Protein AF-A0A2T5BYT5-F1 (afdb_monomer)

Sequence (534 aa):
MIDSIVLRFHSLSQYPEIIQRLRKTGEGTNFYERSNPHKDDLVDSETGEVIDKDSYLRLSEIEYSDTGKVWTLYKNKVRTKSHYDLSYRVDMKQDFVEFNFSVPKYLFGTNLKQFIPHPNEKYHNFPIDLLRTMEFHLSNTFDWLTRFLNEFLLDWFDGIEIDKKDIEINRIDIAYNQIFNSKEDALQYLEFQKRIKKSYIRENSNYKADWSTSIFLSTERYGAKIYHKGSEYKGKNGDKSKHLRVNREKKETIFPVNDELDKDGNVLKEGLQSFADRILRYEITFRKSYMSYLFKKHLFANKCPFLKALHKEYKAVKKIKSKCEREIEKAQKGKQLTEKEKQIYMTAFISLPREKKDAFFQYEGILNKRNSFRLTITEEDVKGNSTIENIYFKTGYNPVIPVNALFSRELLHEMFKVFMSFMEEFQLKKLDKYEDNIQKVILYNREVDRLNASIEDPKQHKKRINETLANQILFNLQHHSLDEMVQLKLISRRTKYNYLKVLERLDISKNTILSRNLFESNEVDFTLYFDLLL

Foldseek 3Di:
DWWKFKKKQAQCVVVVLLVVLVQVQAPFDDDDDDDDPDDDFDADPPPRDRDDPVRDQPWDWDQDPVPRDTFTKGWGWGQAPLRDTWIKMDGVVRRIIMTIDTLCCNVHVDSLFPLFDFPPDPPDPDDQVLSFDPVSRLLCVVVSVVVSVVVCCCVRSVPPDGDLQSMFGFKIKDKDKDFAPFLCLLLVLQVLLVLQDFPPDDPPDPQWDDDSFKTWGDDPFKIKIKGQQLCQQPDPPHCLVVQVVVCVVVVHNSAQQQFDADPVGHGPGHHPNRRSSRIIMIMMMGGQLNLLLLLLVPPFQNVEPLLVVLVVLLVVLVVLVVQLVVVQVVVPVVPDDDPVRSVVSCVSSVPDDPVSVLSNVQNVLSSRQGAGATQDHDPVLVVQRNYQPPQDADPPNHTDGHNYDYPDSVSSSSVVVVSVVVCVSSDDDPAAALVNVLVLLVVVQVVLVVVVVVDPDPVPRDDRDDSVVSSVVSVVLQPFQLVVCCVVVVDPPVSLVVVCVVCVVSVHDRRHHHNDDSDPPPRSGCVVSNSVVD

InterPro domains:
  IPR022686 Replication-associated protein G2P, N-terminal [PF05144] (96-292)

Structure (mmCIF, N/CA/C/O backbone):
data_AF-A0A2T5BYT5-F1
#
_entry.id   AF-A0A2T5BYT5-F1
#
loop_
_atom_site.group_PDB
_atom_site.id
_atom_site.type_symbol
_atom_site.label_atom_id
_atom_site.label_alt_id
_atom_site.label_comp_id
_atom_site.label_asym_id
_atom_site.label_entity_id
_atom_site.label_seq_id
_atom_site.pdbx_PDB_ins_code
_atom_site.Cartn_x
_atom_site.Cartn_y
_atom_site.Cartn_z
_atom_site.occupancy
_atom_site.B_iso_or_equiv
_atom_site.auth_seq_id
_atom_site.auth_comp_id
_atom_site.auth_asym_id
_atom_site.auth_atom_id
_atom_site.pdbx_PDB_model_num
ATOM 1 N N . MET A 1 1 ? -3.749 -4.610 -10.350 1.00 91.19 1 MET A N 1
ATOM 2 C CA . MET A 1 1 ? -3.352 -3.761 -9.216 1.00 91.19 1 MET A CA 1
ATOM 3 C C . MET A 1 1 ? -2.963 -4.525 -7.942 1.00 91.19 1 MET A C 1
ATOM 5 O O . MET A 1 1 ? -2.254 -3.944 -7.130 1.00 91.19 1 MET A O 1
ATOM 9 N N . ILE A 1 2 ? -3.385 -5.778 -7.709 1.00 96.56 2 ILE A N 1
ATOM 10 C CA . ILE A 1 2 ? -2.964 -6.544 -6.510 1.00 96.56 2 ILE A CA 1
ATOM 11 C C . ILE A 1 2 ? -1.584 -7.177 -6.737 1.00 96.56 2 ILE A C 1
ATOM 13 O O . ILE A 1 2 ? -1.392 -7.862 -7.736 1.00 96.56 2 ILE A O 1
ATOM 17 N N . ASP A 1 3 ? -0.627 -6.966 -5.833 1.00 96.44 3 ASP A N 1
ATOM 18 C CA . ASP A 1 3 ? 0.697 -7.598 -5.913 1.00 96.44 3 ASP A CA 1
ATOM 19 C C . ASP A 1 3 ? 0.800 -8.839 -5.034 1.00 96.44 3 ASP A C 1
ATOM 21 O O . ASP A 1 3 ? 1.181 -9.902 -5.513 1.00 96.44 3 ASP A O 1
ATOM 25 N N . SER A 1 4 ? 0.461 -8.720 -3.755 1.00 96.19 4 SER A N 1
ATOM 26 C CA . SER A 1 4 ? 0.621 -9.804 -2.789 1.00 96.19 4 SER A CA 1
ATOM 27 C C . SER A 1 4 ? -0.589 -9.899 -1.869 1.00 96.19 4 SER A C 1
ATOM 29 O O . SER A 1 4 ? -1.237 -8.899 -1.564 1.00 96.19 4 SER A O 1
ATOM 31 N N . ILE A 1 5 ? -0.908 -11.110 -1.425 1.00 97.06 5 ILE A N 1
ATOM 32 C CA . ILE A 1 5 ? -2.051 -11.391 -0.560 1.00 97.06 5 ILE A CA 1
ATOM 33 C C . ILE A 1 5 ? -1.661 -12.395 0.525 1.00 97.06 5 ILE A C 1
ATOM 35 O O . ILE A 1 5 ? -0.847 -13.295 0.309 1.00 97.06 5 ILE A O 1
ATOM 39 N N . VAL A 1 6 ? -2.233 -12.213 1.714 1.00 96.81 6 VAL A N 1
ATOM 40 C CA . VAL A 1 6 ? -2.187 -13.197 2.795 1.00 96.81 6 VAL A CA 1
ATOM 41 C C . VAL A 1 6 ? -3.598 -13.695 3.050 1.00 96.81 6 VAL A C 1
ATOM 43 O O . VAL A 1 6 ? -4.432 -12.943 3.563 1.00 96.81 6 VAL A O 1
ATOM 46 N N . LEU A 1 7 ? -3.834 -14.957 2.706 1.00 97.25 7 LEU A N 1
ATOM 47 C CA . LEU A 1 7 ? -5.097 -15.658 2.912 1.00 97.25 7 LEU A CA 1
ATOM 48 C C . LEU A 1 7 ? -4.993 -16.558 4.135 1.00 97.25 7 LEU A C 1
ATOM 50 O O . LEU A 1 7 ? -3.958 -17.188 4.344 1.00 97.25 7 LEU A O 1
ATOM 54 N N . ARG A 1 8 ? -6.060 -16.636 4.925 1.00 96.25 8 ARG A N 1
ATOM 55 C CA . ARG A 1 8 ? -6.192 -17.605 6.013 1.00 96.25 8 ARG A CA 1
ATOM 56 C C . ARG A 1 8 ? -7.448 -18.426 5.830 1.00 96.25 8 ARG A C 1
ATOM 58 O O . ARG A 1 8 ? -8.522 -17.860 5.679 1.00 96.25 8 ARG A O 1
ATOM 65 N N . PHE A 1 9 ? -7.297 -19.732 5.911 1.00 95.06 9 PHE A N 1
ATOM 66 C CA . PHE A 1 9 ? -8.381 -20.700 5.908 1.00 95.06 9 PHE A CA 1
ATOM 67 C C . PHE A 1 9 ? -8.562 -21.164 7.336 1.00 95.06 9 PHE A C 1
ATOM 69 O O . PHE A 1 9 ? -7.674 -21.819 7.874 1.00 95.06 9 PHE A O 1
ATOM 76 N N . HIS A 1 10 ? -9.641 -20.721 7.962 1.00 94.75 10 HIS A N 1
ATOM 77 C CA . HIS A 1 10 ? -9.973 -21.050 9.342 1.00 94.75 10 HIS A CA 1
ATOM 78 C C . HIS A 1 10 ? -10.740 -22.362 9.402 1.00 94.75 10 HIS A C 1
ATOM 80 O O . HIS A 1 10 ? -11.168 -22.883 8.375 1.00 94.75 10 HIS A O 1
ATOM 86 N N . SER A 1 11 ? -10.921 -22.862 10.620 1.00 92.44 11 SER A N 1
ATOM 87 C CA . SER A 1 11 ? -11.706 -24.062 10.875 1.00 92.44 11 SER A CA 1
ATOM 88 C C . SER A 1 11 ? -11.166 -25.274 10.118 1.00 92.44 11 SER A C 1
ATOM 90 O O . SER A 1 11 ? -11.933 -26.065 9.582 1.00 92.44 11 SER A O 1
ATOM 92 N N . LEU A 1 12 ? -9.837 -25.425 10.070 1.00 85.56 12 LEU A N 1
ATOM 93 C CA . LEU A 1 12 ? -9.178 -26.554 9.403 1.00 85.56 12 LEU A CA 1
ATOM 94 C C . LEU A 1 12 ? -9.679 -27.911 9.901 1.00 85.56 12 LEU A C 1
ATOM 96 O O . LEU A 1 12 ? -9.732 -28.861 9.125 1.00 85.56 12 LEU A O 1
ATOM 100 N N . SER A 1 13 ? -10.060 -27.991 11.173 1.00 84.88 13 SER A N 1
ATOM 101 C CA . SER A 1 13 ? -10.719 -29.153 11.770 1.00 84.88 13 SER A CA 1
ATOM 102 C C . SER A 1 13 ? -11.978 -29.621 11.019 1.00 84.88 13 SER A C 1
ATOM 104 O O . SER A 1 13 ? -12.288 -30.808 11.058 1.00 84.88 13 SER A O 1
ATOM 106 N N . GLN A 1 14 ? -12.670 -28.727 10.303 1.00 89.06 14 GLN A N 1
ATOM 107 C CA . GLN A 1 14 ? -13.838 -29.042 9.467 1.00 89.06 14 GLN A CA 1
ATOM 108 C C . GLN A 1 14 ? -13.461 -29.575 8.077 1.00 89.06 14 GLN A C 1
ATOM 110 O O . GLN A 1 14 ? -14.323 -30.098 7.379 1.00 89.06 14 GLN A O 1
ATOM 115 N N . TYR A 1 15 ? -12.190 -29.460 7.682 1.00 88.06 15 TYR A N 1
ATOM 116 C CA . TYR A 1 15 ? -11.692 -29.812 6.350 1.00 88.06 15 TYR A CA 1
ATOM 117 C C . TYR A 1 15 ? -10.477 -30.759 6.444 1.00 88.06 15 TYR A C 1
ATOM 119 O O . TYR A 1 15 ? -9.356 -30.388 6.061 1.00 88.06 15 TYR A O 1
ATOM 127 N N . PRO A 1 16 ? -10.638 -31.985 6.980 1.00 83.19 16 PRO A N 1
ATOM 128 C CA . PRO A 1 16 ? -9.526 -32.919 7.174 1.00 83.19 16 PRO A CA 1
ATOM 129 C C . PRO A 1 16 ? -8.788 -33.260 5.867 1.00 83.19 16 PRO A C 1
ATOM 131 O O . PRO A 1 16 ? -7.574 -33.483 5.878 1.00 83.19 16 PRO A O 1
ATOM 134 N N . GLU A 1 17 ? -9.476 -33.231 4.727 1.00 85.00 17 GLU A N 1
ATOM 135 C CA . GLU A 1 17 ? -8.919 -33.470 3.393 1.00 85.00 17 GLU A CA 1
ATOM 136 C C . GLU A 1 17 ? -7.896 -32.399 2.999 1.00 85.00 17 GLU A C 1
ATOM 138 O O . GLU A 1 17 ? -6.878 -32.716 2.379 1.00 85.00 17 GLU A O 1
ATOM 143 N N . ILE A 1 18 ? -8.102 -31.141 3.414 1.00 83.25 18 ILE A N 1
ATOM 144 C CA . ILE A 1 18 ? -7.135 -30.057 3.191 1.00 83.25 18 ILE A CA 1
ATOM 145 C C . ILE A 1 18 ? -5.833 -30.372 3.915 1.00 83.25 18 ILE A C 1
ATOM 147 O O . ILE A 1 18 ? -4.753 -30.258 3.336 1.00 83.25 18 ILE A O 1
ATOM 151 N N . ILE A 1 19 ? -5.920 -30.806 5.174 1.00 77.06 19 ILE A N 1
ATOM 152 C CA . ILE A 1 19 ? -4.741 -31.176 5.959 1.00 77.06 19 ILE A CA 1
ATOM 153 C C . ILE A 1 19 ? -4.013 -32.335 5.272 1.00 77.06 19 ILE A C 1
ATOM 155 O O . ILE A 1 19 ? -2.795 -32.276 5.104 1.00 77.06 19 ILE A O 1
ATOM 159 N N . GLN A 1 20 ? -4.736 -33.362 4.816 1.00 76.69 20 GLN A N 1
ATOM 160 C CA . GLN A 1 20 ? -4.144 -34.487 4.087 1.00 76.69 20 GLN A CA 1
ATOM 161 C C . GLN A 1 20 ? -3.483 -34.062 2.770 1.00 76.69 20 GLN A C 1
ATOM 163 O O . GLN A 1 20 ? -2.394 -34.537 2.446 1.00 76.69 20 GLN A O 1
ATOM 168 N N . ARG A 1 21 ? -4.092 -33.143 2.016 1.00 79.12 21 ARG A N 1
ATOM 169 C CA . ARG A 1 21 ? -3.509 -32.607 0.781 1.00 79.12 21 ARG A CA 1
ATOM 170 C C . ARG A 1 21 ? -2.219 -31.849 1.067 1.00 79.12 21 ARG A C 1
ATOM 172 O O . ARG A 1 21 ? -1.197 -32.149 0.456 1.00 79.12 21 ARG A O 1
ATOM 179 N N . LEU A 1 22 ? -2.241 -30.951 2.054 1.00 77.56 22 LEU A N 1
ATOM 180 C CA . LEU A 1 22 ? -1.066 -30.193 2.489 1.00 77.56 22 LEU A CA 1
ATOM 181 C C . LEU A 1 22 ? 0.057 -31.091 3.031 1.00 77.56 22 LEU A C 1
ATOM 183 O O . LEU A 1 22 ? 1.214 -30.671 3.005 1.00 77.56 22 LEU A O 1
ATOM 187 N N . ARG A 1 23 ? -0.258 -32.308 3.501 1.00 68.56 23 ARG A N 1
ATOM 188 C CA . ARG A 1 23 ? 0.733 -33.352 3.826 1.00 68.56 23 ARG A CA 1
ATOM 189 C C . ARG A 1 23 ? 1.375 -33.938 2.566 1.00 68.56 23 ARG A C 1
ATOM 191 O O . ARG A 1 23 ? 2.592 -34.056 2.515 1.00 68.56 23 ARG A O 1
ATOM 198 N N . LYS A 1 24 ? 0.575 -34.277 1.549 1.00 65.81 24 LYS A N 1
ATOM 199 C CA . LYS A 1 24 ? 1.031 -34.961 0.322 1.00 65.81 24 LYS A CA 1
ATOM 200 C C . LYS A 1 24 ? 1.823 -34.069 -0.640 1.00 65.81 24 LYS A C 1
ATOM 202 O O . LYS A 1 24 ? 2.664 -34.574 -1.370 1.00 65.81 24 LYS A O 1
ATOM 207 N N . THR A 1 25 ? 1.569 -32.761 -0.666 1.00 61.22 25 THR A N 1
ATOM 208 C CA . THR A 1 25 ? 2.190 -31.822 -1.625 1.00 61.22 25 THR A CA 1
ATOM 209 C C . THR A 1 25 ? 3.603 -31.355 -1.240 1.00 61.22 25 THR A C 1
ATOM 211 O O . THR A 1 25 ? 4.126 -30.424 -1.849 1.00 61.22 25 THR A O 1
ATOM 214 N N . GLY A 1 26 ? 4.214 -31.911 -0.190 1.00 54.41 26 GLY A N 1
ATOM 215 C CA . GLY A 1 26 ? 5.470 -31.400 0.358 1.00 54.41 26 GLY A CA 1
ATOM 216 C C . GLY A 1 26 ? 6.731 -31.879 -0.370 1.00 54.41 26 GLY A C 1
ATOM 217 O O . GLY A 1 26 ? 7.065 -33.052 -0.302 1.00 54.41 26 GLY A O 1
ATOM 218 N N . GLU A 1 27 ? 7.492 -30.942 -0.948 1.00 47.28 27 GLU A N 1
ATOM 219 C CA . GLU A 1 27 ? 8.899 -31.122 -1.382 1.00 47.28 27 GLU A CA 1
ATOM 220 C C . GLU A 1 27 ? 9.889 -30.302 -0.508 1.00 47.28 27 GLU A C 1
ATOM 222 O O . GLU A 1 27 ? 11.038 -30.059 -0.878 1.00 47.28 27 GLU A O 1
ATOM 227 N N . GLY A 1 28 ? 9.442 -29.786 0.643 1.00 38.00 28 GLY A N 1
ATOM 228 C CA . GLY A 1 28 ? 10.169 -28.777 1.421 1.00 38.00 28 GLY A CA 1
ATOM 229 C C . GLY A 1 28 ? 11.335 -29.299 2.268 1.00 38.00 28 GLY A C 1
ATOM 230 O O . GLY A 1 28 ? 11.232 -30.298 2.970 1.00 38.00 28 GLY A O 1
ATOM 231 N N . THR A 1 29 ? 12.435 -28.539 2.282 1.00 37.16 29 THR A N 1
ATOM 232 C CA . THR A 1 29 ? 13.572 -28.705 3.201 1.00 37.16 29 THR A CA 1
ATOM 233 C C . THR A 1 29 ? 13.179 -28.454 4.659 1.00 37.16 29 THR A C 1
ATOM 235 O O . THR A 1 29 ? 12.782 -27.342 5.020 1.00 37.16 29 THR A O 1
ATOM 238 N N . ASN A 1 30 ? 13.384 -29.471 5.496 1.00 35.84 30 ASN A N 1
ATOM 239 C CA . ASN A 1 30 ? 13.276 -29.426 6.953 1.00 35.84 30 ASN A CA 1
ATOM 240 C C . ASN A 1 30 ? 14.332 -28.477 7.555 1.00 35.84 30 ASN A C 1
ATOM 242 O O . ASN A 1 30 ? 15.531 -28.712 7.408 1.00 35.84 30 ASN A O 1
ATOM 246 N N . PHE A 1 31 ? 13.910 -27.420 8.257 1.00 32.12 31 PHE A N 1
ATOM 247 C CA . PHE A 1 31 ? 14.809 -26.651 9.125 1.00 32.12 31 PHE A CA 1
ATOM 248 C C . PHE A 1 31 ? 14.815 -27.291 10.516 1.00 32.12 31 PHE A C 1
ATOM 250 O O . PHE A 1 31 ? 13.783 -27.340 11.179 1.00 32.12 31 PHE A O 1
ATOM 257 N N . TYR A 1 32 ? 15.977 -27.788 10.939 1.00 32.31 32 TYR A N 1
ATOM 258 C CA . TYR A 1 32 ? 16.217 -28.252 12.304 1.00 32.31 32 TYR A CA 1
ATOM 259 C C . TYR A 1 32 ? 16.701 -27.081 13.160 1.00 32.31 32 TYR A C 1
ATOM 261 O O . TYR A 1 32 ? 17.710 -26.462 12.825 1.00 32.31 32 TYR A O 1
ATOM 269 N N . GLU A 1 33 ? 16.058 -26.843 14.299 1.00 29.30 33 GLU A N 1
ATOM 270 C CA . GLU A 1 33 ? 16.723 -26.222 15.443 1.00 29.30 33 GLU A CA 1
ATOM 271 C C . GLU A 1 33 ? 16.752 -27.270 16.559 1.00 29.30 33 GLU A C 1
ATOM 273 O O . GLU A 1 33 ? 15.726 -27.781 17.004 1.00 29.30 33 GLU A O 1
ATOM 278 N N . ARG A 1 34 ? 17.965 -27.720 16.887 1.00 30.88 34 ARG A N 1
ATOM 279 C CA . ARG A 1 34 ? 18.229 -28.781 17.861 1.00 30.88 34 ARG A CA 1
ATOM 280 C C . ARG A 1 34 ? 18.049 -28.196 19.261 1.00 30.88 34 ARG A C 1
ATOM 282 O O . ARG A 1 34 ? 18.899 -27.431 19.702 1.00 30.88 34 ARG A O 1
ATOM 289 N N . SER A 1 35 ? 17.028 -28.637 19.985 1.00 31.88 35 SER A N 1
ATOM 290 C CA . SER A 1 35 ? 16.998 -28.517 21.446 1.00 31.88 35 SER A CA 1
ATOM 291 C C . SER A 1 35 ? 16.336 -29.724 22.116 1.00 31.88 35 SER A C 1
ATOM 293 O O . SER A 1 35 ? 15.452 -29.557 22.941 1.00 31.88 35 SER A O 1
ATOM 295 N N . ASN A 1 36 ? 16.750 -30.948 21.759 1.00 31.47 36 ASN A N 1
ATOM 296 C CA . ASN A 1 36 ? 16.924 -32.042 22.731 1.00 31.47 36 ASN A CA 1
ATOM 297 C C . ASN A 1 36 ? 17.593 -33.274 22.082 1.00 31.47 36 ASN A C 1
ATOM 299 O O . ASN A 1 36 ? 17.143 -33.709 21.020 1.00 31.47 36 ASN A O 1
ATOM 303 N N . PRO A 1 37 ? 18.661 -33.856 22.660 1.00 35.88 37 PRO A N 1
ATOM 304 C CA . PRO A 1 37 ? 19.358 -35.009 22.104 1.00 35.88 37 PRO A CA 1
ATOM 305 C C . PRO A 1 37 ? 18.907 -36.317 22.773 1.00 35.88 37 PRO A C 1
ATOM 307 O O . PRO A 1 37 ? 19.744 -37.043 23.297 1.00 35.88 37 PRO A O 1
ATOM 310 N N . HIS A 1 38 ? 17.616 -36.651 22.741 1.00 36.88 38 HIS A N 1
ATOM 311 C CA . HIS A 1 38 ? 17.173 -38.005 23.087 1.00 36.88 38 HIS A CA 1
ATOM 312 C C . HIS A 1 38 ? 16.304 -38.587 21.973 1.00 36.88 38 HIS A C 1
ATOM 314 O O . HIS A 1 38 ? 15.346 -37.983 21.498 1.00 36.88 38 HIS A O 1
ATOM 320 N N . LYS A 1 39 ? 16.774 -39.731 21.471 1.00 44.34 39 LYS A N 1
ATOM 321 C CA . LYS A 1 39 ? 16.142 -40.560 20.453 1.00 44.34 39 LYS A CA 1
ATOM 322 C C . LYS A 1 39 ? 14.948 -41.264 21.091 1.00 44.34 39 LYS A C 1
ATOM 324 O O . LYS A 1 39 ? 15.139 -42.343 21.633 1.00 44.34 39 LYS A O 1
ATOM 329 N N . ASP A 1 40 ? 13.763 -40.697 20.949 1.00 41.66 40 ASP A N 1
ATOM 330 C CA . ASP A 1 40 ? 12.538 -41.477 21.077 1.00 41.66 40 ASP A CA 1
ATOM 331 C C . ASP A 1 40 ? 11.921 -41.615 19.681 1.00 41.66 40 ASP A C 1
ATOM 333 O O . ASP A 1 40 ? 11.931 -40.686 18.859 1.00 41.66 40 ASP A O 1
ATOM 337 N N . ASP A 1 41 ? 11.527 -42.834 19.340 1.00 43.84 41 ASP A N 1
ATOM 338 C CA . ASP A 1 41 ? 10.768 -43.118 18.133 1.00 43.84 41 ASP A CA 1
ATOM 339 C C . ASP A 1 41 ? 9.310 -42.717 18.373 1.00 43.84 41 ASP A C 1
ATOM 341 O O . ASP A 1 41 ? 8.773 -42.912 19.461 1.00 43.84 41 ASP A O 1
ATOM 345 N N . LEU A 1 42 ? 8.692 -42.069 17.382 1.00 44.53 42 LEU A N 1
ATOM 346 C CA . LEU A 1 42 ? 7.283 -41.688 17.459 1.00 44.53 42 LEU A CA 1
ATOM 347 C C . LEU A 1 42 ? 6.457 -42.953 17.240 1.00 44.53 42 LEU A C 1
ATOM 349 O O . LEU A 1 42 ? 6.621 -43.616 16.220 1.00 44.53 42 LEU A O 1
ATOM 353 N N . VAL A 1 43 ? 5.603 -43.286 18.202 1.00 43.56 43 VAL A N 1
ATOM 354 C CA . VAL A 1 43 ? 4.728 -44.460 18.155 1.00 43.56 43 VAL A CA 1
ATOM 355 C C . VAL A 1 43 ? 3.289 -43.976 18.037 1.00 43.56 43 VAL A C 1
ATOM 357 O O . VAL A 1 43 ? 2.878 -43.076 18.773 1.00 43.56 43 VAL A O 1
ATOM 360 N N . ASP A 1 44 ? 2.543 -44.533 17.087 1.00 43.66 44 ASP A N 1
ATOM 361 C CA . ASP A 1 44 ? 1.137 -44.193 16.878 1.00 43.66 44 ASP A CA 1
ATOM 362 C C . ASP A 1 44 ? 0.320 -44.653 18.094 1.00 43.66 44 ASP A C 1
ATOM 364 O O . ASP A 1 44 ? 0.417 -45.804 18.519 1.00 43.66 44 ASP A O 1
ATOM 368 N N . SER A 1 45 ? -0.464 -43.754 18.693 1.00 35.25 45 SER A N 1
ATOM 369 C CA . SER A 1 45 ? -1.152 -44.038 19.958 1.00 35.25 45 SER A CA 1
ATOM 370 C C . SER A 1 45 ? -2.329 -45.007 19.828 1.00 35.25 45 SER A C 1
ATOM 372 O O . SER A 1 45 ? -2.765 -45.548 20.841 1.00 35.25 45 SER A O 1
ATOM 374 N N . GLU A 1 46 ? -2.866 -45.205 18.623 1.00 36.62 46 GLU A N 1
ATOM 375 C CA . GLU A 1 46 ? -3.985 -46.123 18.376 1.00 36.62 46 GLU A CA 1
ATOM 376 C C . GLU A 1 46 ? -3.504 -47.495 17.894 1.00 36.62 46 GLU A C 1
ATOM 378 O O . GLU A 1 46 ? -4.102 -48.513 18.237 1.00 36.62 46 GLU A O 1
ATOM 383 N N . THR A 1 47 ? -2.414 -47.537 17.128 1.00 46.22 47 THR A N 1
ATOM 384 C CA . THR A 1 47 ? -1.937 -48.754 16.451 1.00 46.22 47 THR A CA 1
ATOM 385 C C . THR A 1 47 ? -0.649 -49.325 17.043 1.00 46.22 47 THR A C 1
ATOM 387 O O . THR A 1 47 ? -0.357 -50.501 16.842 1.00 46.22 47 THR A O 1
ATOM 390 N N . GLY A 1 48 ? 0.111 -48.537 17.809 1.00 39.78 48 GLY A N 1
ATOM 391 C CA . GLY A 1 48 ? 1.365 -48.971 18.428 1.00 39.78 48 GLY A CA 1
ATOM 392 C C . GLY A 1 48 ? 2.531 -49.140 17.448 1.00 39.78 48 GLY A C 1
ATOM 393 O O . GLY A 1 48 ? 3.592 -49.623 17.845 1.00 39.78 48 GLY A O 1
ATOM 394 N N . GLU A 1 49 ? 2.362 -48.763 16.178 1.00 42.91 49 GLU A N 1
ATOM 395 C CA . GLU A 1 49 ? 3.413 -48.875 15.168 1.00 42.91 49 GLU A CA 1
ATOM 396 C C . GLU A 1 49 ? 4.464 -47.770 15.327 1.00 42.91 49 GLU A C 1
ATOM 398 O O . GLU A 1 49 ? 4.146 -46.614 15.616 1.00 42.91 49 GLU A O 1
ATOM 403 N N . VAL A 1 50 ? 5.738 -48.131 15.126 1.00 43.88 50 VAL A N 1
ATOM 404 C CA . VAL A 1 50 ? 6.847 -47.173 15.051 1.00 43.88 50 VAL A CA 1
ATOM 405 C C . VAL A 1 50 ? 6.720 -46.413 13.742 1.00 43.88 50 VAL A C 1
ATOM 407 O O . VAL A 1 50 ? 6.880 -46.982 12.662 1.00 43.88 50 VAL A O 1
ATOM 410 N N . ILE A 1 51 ? 6.428 -45.123 13.840 1.00 47.03 51 ILE A N 1
ATOM 411 C CA . ILE A 1 51 ? 6.115 -44.313 12.678 1.00 47.03 51 ILE A CA 1
ATOM 412 C C . ILE A 1 51 ? 7.403 -43.734 12.098 1.00 47.03 51 ILE A C 1
ATOM 414 O O . ILE A 1 51 ? 8.189 -43.082 12.793 1.00 47.03 51 ILE A O 1
ATOM 418 N N . ASP A 1 52 ? 7.613 -43.964 10.801 1.00 45.38 52 ASP A N 1
ATOM 419 C CA . ASP A 1 52 ? 8.768 -43.462 10.064 1.00 45.38 52 ASP A CA 1
ATOM 420 C C . ASP A 1 52 ? 8.853 -41.926 10.173 1.00 45.38 52 ASP A C 1
ATOM 422 O O . ASP A 1 52 ? 7.921 -41.197 9.819 1.00 45.38 52 ASP A O 1
ATOM 426 N N . LYS A 1 53 ? 9.988 -41.417 10.669 1.00 41.56 53 LYS A N 1
ATOM 427 C CA . LYS A 1 53 ? 10.232 -39.992 10.975 1.00 41.56 53 LYS A CA 1
ATOM 428 C C . LYS A 1 53 ? 10.185 -39.086 9.739 1.00 41.56 53 LYS A C 1
ATOM 430 O O . LYS A 1 53 ? 10.177 -37.857 9.889 1.00 41.56 53 LYS A O 1
ATOM 435 N N . ASP A 1 54 ? 10.143 -39.664 8.543 1.00 41.34 54 ASP A N 1
ATOM 436 C CA . ASP A 1 54 ? 10.024 -38.950 7.271 1.00 41.34 54 ASP A CA 1
ATOM 437 C C . ASP A 1 54 ? 8.569 -38.794 6.782 1.00 41.34 54 ASP A C 1
ATOM 439 O O . ASP A 1 54 ? 8.322 -38.087 5.806 1.00 41.34 54 ASP A O 1
ATOM 443 N N . SER A 1 55 ? 7.588 -39.357 7.500 1.00 36.06 55 SER A N 1
ATOM 444 C CA . SER A 1 55 ? 6.166 -39.353 7.110 1.00 36.06 55 SER A CA 1
ATOM 445 C C . SER A 1 55 ? 5.299 -38.242 7.740 1.00 36.06 55 SER A C 1
ATOM 447 O O . SER A 1 55 ? 4.138 -38.077 7.357 1.00 36.06 55 SER A O 1
ATOM 449 N N . TYR A 1 56 ? 5.843 -37.420 8.652 1.00 40.12 56 TYR A N 1
ATOM 450 C CA . TYR A 1 56 ? 5.096 -36.330 9.302 1.00 40.12 56 TYR A CA 1
ATOM 451 C C . TYR A 1 56 ? 5.493 -34.923 8.856 1.00 40.12 56 TYR A C 1
ATOM 453 O O . TYR A 1 56 ? 6.661 -34.600 8.638 1.00 40.12 56 TYR A O 1
ATOM 461 N N . LEU A 1 57 ? 4.490 -34.035 8.868 1.00 49.25 57 LEU A N 1
ATOM 462 C CA . LEU A 1 57 ? 4.680 -32.592 9.017 1.00 49.25 57 LEU A CA 1
ATOM 463 C C . LEU A 1 57 ? 5.503 -32.365 10.292 1.00 49.25 57 LEU A C 1
ATOM 465 O O . LEU A 1 57 ? 4.955 -32.408 11.391 1.00 49.25 57 LEU A O 1
ATOM 469 N N . ARG A 1 58 ? 6.816 -32.155 10.179 1.00 47.59 58 ARG A N 1
ATOM 470 C CA . ARG A 1 58 ? 7.634 -31.822 11.349 1.00 47.59 58 ARG A CA 1
ATOM 471 C C . ARG A 1 58 ? 7.258 -30.423 11.813 1.00 47.59 58 ARG A C 1
ATOM 473 O O . ARG A 1 58 ? 7.567 -29.423 11.165 1.00 47.59 58 ARG A O 1
ATOM 480 N N . LEU A 1 59 ? 6.507 -30.379 12.902 1.00 52.22 59 LEU A N 1
ATOM 481 C CA . LEU A 1 59 ? 6.049 -29.158 13.532 1.00 52.22 59 LEU A CA 1
ATOM 482 C C . LEU A 1 59 ? 7.230 -28.562 14.302 1.00 52.22 59 LEU A C 1
ATOM 484 O O . LEU A 1 59 ? 7.824 -29.228 15.142 1.00 52.22 59 LEU A O 1
ATOM 488 N N . SER A 1 60 ? 7.599 -27.318 14.005 1.00 52.81 60 SER A N 1
ATOM 489 C CA . SER A 1 60 ? 8.540 -26.587 14.850 1.00 52.81 60 SER A CA 1
ATOM 490 C C . SER A 1 60 ? 7.787 -26.118 16.086 1.00 52.81 60 SER A C 1
ATOM 492 O O . SER A 1 60 ? 6.824 -25.359 15.950 1.00 52.81 60 SER A O 1
ATOM 494 N N . GLU A 1 61 ? 8.215 -26.561 17.261 1.00 54.62 61 GLU A N 1
ATOM 495 C CA . GLU A 1 61 ? 7.743 -26.039 18.536 1.00 54.62 61 GLU A CA 1
ATOM 496 C C . GLU A 1 61 ? 8.647 -24.887 18.969 1.00 54.62 61 GLU A C 1
ATOM 498 O O . GLU A 1 61 ? 9.850 -25.053 19.137 1.00 54.62 61 GLU A O 1
ATOM 503 N N . ILE A 1 62 ? 8.076 -23.692 19.093 1.00 56.53 62 ILE A N 1
ATOM 504 C CA . ILE A 1 62 ? 8.778 -22.520 19.616 1.00 56.53 62 ILE A CA 1
ATOM 505 C C . ILE A 1 62 ? 8.278 -22.294 21.033 1.00 56.53 62 ILE A C 1
ATOM 507 O O . ILE A 1 62 ? 7.132 -21.886 21.220 1.00 56.53 62 ILE A O 1
ATOM 511 N N . GLU A 1 63 ? 9.128 -22.550 22.022 1.00 51.41 63 GLU A N 1
ATOM 512 C CA . GLU A 1 63 ? 8.867 -22.175 23.406 1.00 51.41 63 GLU A CA 1
ATOM 513 C C . GLU A 1 63 ? 9.440 -20.784 23.687 1.00 51.41 63 GLU A C 1
ATOM 515 O O . GLU A 1 63 ? 10.632 -20.520 23.525 1.00 51.41 63 GLU A O 1
ATOM 520 N N . TYR A 1 64 ? 8.573 -19.864 24.094 1.00 51.91 64 TYR A N 1
ATOM 521 C CA . TYR A 1 64 ? 8.980 -18.523 24.488 1.00 51.91 64 TYR A CA 1
ATOM 522 C C . TYR A 1 64 ? 9.504 -18.531 25.927 1.00 51.91 64 TYR A C 1
ATOM 524 O O . TYR A 1 64 ? 8.735 -18.751 26.862 1.00 51.91 64 TYR A O 1
ATOM 532 N N . SER A 1 65 ? 10.794 -18.243 26.111 1.00 49.28 65 SER A N 1
ATOM 533 C CA . SER A 1 65 ? 11.475 -18.289 27.416 1.00 49.28 65 SER A CA 1
ATOM 534 C C . SER A 1 65 ? 10.897 -17.346 28.478 1.00 49.28 65 SER A C 1
ATOM 536 O O . SER A 1 65 ? 11.071 -17.581 29.669 1.00 49.28 65 SER A O 1
ATOM 538 N N . ASP A 1 66 ? 10.200 -16.288 28.066 1.00 46.00 66 ASP A N 1
ATOM 539 C CA . ASP A 1 66 ? 9.580 -15.297 28.948 1.00 46.00 66 ASP A CA 1
ATOM 540 C C . ASP A 1 66 ? 8.177 -15.697 29.433 1.00 46.00 66 ASP A C 1
ATOM 542 O O . ASP A 1 66 ? 7.717 -15.219 30.469 1.00 46.00 66 ASP A O 1
ATOM 546 N N . THR A 1 67 ? 7.478 -16.556 28.688 1.00 61.78 67 THR A N 1
ATOM 547 C CA . THR A 1 67 ? 6.060 -16.870 28.919 1.00 61.78 67 THR A CA 1
ATOM 548 C C . THR A 1 67 ? 5.762 -18.362 29.040 1.00 61.78 67 THR A C 1
ATOM 550 O O . THR A 1 67 ? 4.623 -18.707 29.352 1.00 61.78 67 THR A O 1
ATOM 553 N N . GLY A 1 68 ? 6.731 -19.241 28.759 1.00 58.34 68 GLY A N 1
ATOM 554 C CA . GLY A 1 68 ? 6.555 -20.700 28.703 1.00 58.34 68 GLY A CA 1
ATOM 555 C C . GLY A 1 68 ? 5.565 -21.156 27.625 1.00 58.34 68 GLY A C 1
ATOM 556 O O . GLY A 1 68 ? 5.058 -22.275 27.654 1.00 58.34 68 GLY A O 1
ATOM 557 N N . LYS A 1 69 ? 5.192 -20.273 26.687 1.00 53.25 69 LYS A N 1
ATOM 558 C CA . LYS A 1 69 ? 4.216 -20.600 25.644 1.00 53.25 69 LYS A CA 1
ATOM 559 C C . LYS A 1 69 ? 4.896 -21.393 24.541 1.00 53.25 69 LYS A C 1
ATOM 561 O O . LYS A 1 69 ? 5.725 -20.836 23.832 1.00 53.25 69 LYS A O 1
ATOM 566 N N . VAL A 1 70 ? 4.451 -22.629 24.334 1.00 51.34 70 VAL A N 1
ATOM 567 C CA . VAL A 1 70 ? 4.833 -23.461 23.187 1.00 51.34 70 VAL A CA 1
ATOM 568 C C . VAL A 1 70 ? 3.937 -23.146 21.983 1.00 51.34 70 VAL A C 1
ATOM 570 O O . VAL A 1 70 ? 2.709 -23.047 22.105 1.00 51.34 70 VAL A O 1
ATOM 573 N N . TRP A 1 71 ? 4.556 -22.927 20.824 1.00 55.25 71 TRP A N 1
ATOM 574 C CA . TRP A 1 71 ? 3.900 -22.668 19.543 1.00 55.25 71 TRP A CA 1
ATOM 575 C C . TRP A 1 71 ? 4.278 -23.732 18.525 1.00 55.25 71 TRP A C 1
ATOM 577 O O . TRP A 1 71 ? 5.412 -23.762 18.064 1.00 55.25 71 TRP A O 1
ATOM 587 N N . THR A 1 72 ? 3.305 -24.535 18.118 1.00 57.41 72 THR A N 1
ATOM 588 C CA . THR A 1 72 ? 3.472 -25.600 17.131 1.00 57.41 72 THR A CA 1
ATOM 589 C C . THR A 1 72 ? 3.166 -25.050 15.734 1.00 57.41 72 THR A C 1
ATOM 591 O O . THR A 1 72 ? 2.016 -24.773 15.393 1.00 57.41 72 THR A O 1
ATOM 594 N N . LEU A 1 73 ? 4.206 -24.824 14.932 1.00 62.66 73 LEU A N 1
ATOM 595 C CA . LEU A 1 73 ? 4.127 -24.187 13.616 1.00 62.66 73 LEU A CA 1
ATOM 596 C C . LEU A 1 73 ? 4.635 -25.140 12.535 1.00 62.66 73 LEU A C 1
ATOM 598 O O . LEU A 1 73 ? 5.739 -25.662 12.639 1.00 62.66 73 LEU A O 1
ATOM 602 N N . TYR A 1 74 ? 3.883 -25.297 11.450 1.00 68.00 74 TYR A N 1
ATOM 603 C CA . TYR A 1 74 ? 4.388 -25.934 10.232 1.00 68.00 74 TYR A CA 1
ATOM 604 C C . TYR A 1 74 ? 4.533 -24.886 9.134 1.00 68.00 74 TYR A C 1
ATOM 606 O O . TYR A 1 74 ? 3.594 -24.128 8.902 1.00 68.00 74 TYR A O 1
ATOM 614 N N . LYS A 1 75 ? 5.682 -24.822 8.454 1.00 73.00 75 LYS A N 1
ATOM 615 C CA . LYS A 1 75 ? 5.908 -23.952 7.288 1.00 73.00 75 LYS A CA 1
ATOM 616 C C . LYS A 1 75 ? 6.432 -24.785 6.132 1.00 73.00 75 LYS A C 1
ATOM 618 O O . LYS A 1 75 ? 7.386 -25.532 6.314 1.00 73.00 75 LYS A O 1
ATOM 623 N N . ASN A 1 76 ? 5.872 -24.593 4.946 1.00 73.56 76 ASN A N 1
ATOM 624 C CA . ASN A 1 76 ? 6.321 -25.298 3.751 1.00 73.56 76 ASN A CA 1
ATOM 625 C C . ASN A 1 76 ? 6.237 -24.406 2.508 1.00 73.56 76 ASN A C 1
ATOM 627 O O . ASN A 1 76 ? 5.648 -23.319 2.537 1.00 73.56 76 ASN A O 1
ATOM 631 N N . LYS A 1 77 ? 6.882 -24.855 1.431 1.00 77.94 77 LYS A N 1
ATOM 632 C CA . LYS A 1 77 ? 6.881 -24.234 0.114 1.00 77.94 77 LYS A CA 1
ATOM 633 C C . LYS A 1 77 ? 6.612 -25.286 -0.947 1.00 77.94 77 LYS A C 1
ATOM 635 O O . LYS A 1 77 ? 7.237 -26.338 -0.930 1.00 77.94 77 LYS A O 1
ATOM 640 N N . VAL A 1 78 ? 5.739 -24.960 -1.889 1.00 79.50 78 VAL A N 1
ATOM 641 C CA . VAL A 1 78 ? 5.433 -25.825 -3.030 1.00 79.50 78 VAL A CA 1
ATOM 642 C C . VAL A 1 78 ? 5.698 -25.053 -4.305 1.00 79.50 78 VAL A C 1
ATOM 644 O O . VAL A 1 78 ? 5.285 -23.897 -4.445 1.00 79.50 78 VAL A O 1
ATOM 647 N N . ARG A 1 79 ? 6.413 -25.682 -5.236 1.00 82.06 79 ARG A N 1
ATOM 648 C CA . ARG A 1 79 ? 6.651 -25.105 -6.552 1.00 82.06 79 ARG A CA 1
ATOM 649 C C . ARG A 1 79 ? 5.352 -25.153 -7.357 1.00 82.06 79 ARG A C 1
ATOM 651 O O . ARG A 1 79 ? 4.772 -26.209 -7.564 1.00 82.06 79 ARG A O 1
ATOM 658 N N . THR A 1 80 ? 4.905 -23.997 -7.821 1.00 85.25 80 THR A N 1
ATOM 659 C CA . THR A 1 80 ? 3.717 -23.856 -8.673 1.00 85.25 80 THR A CA 1
ATOM 660 C C . THR A 1 80 ? 4.064 -24.042 -10.153 1.00 85.25 80 THR A C 1
ATOM 662 O O . THR A 1 80 ? 5.239 -24.029 -10.536 1.00 85.25 80 THR A O 1
ATOM 665 N N . LYS A 1 81 ? 3.036 -24.159 -11.005 1.00 85.06 81 LYS A N 1
ATOM 666 C CA . LYS A 1 81 ? 3.175 -24.286 -12.470 1.00 85.06 81 LYS A CA 1
ATOM 667 C C . LYS A 1 81 ? 3.969 -23.134 -13.100 1.00 85.06 81 LYS A C 1
ATOM 669 O O . LYS A 1 81 ? 4.679 -23.343 -14.072 1.00 85.06 81 LYS A O 1
ATOM 674 N N . SER A 1 82 ? 3.909 -21.942 -12.512 1.00 84.06 82 SER A N 1
ATOM 675 C CA . SER A 1 82 ? 4.643 -20.750 -12.955 1.00 84.06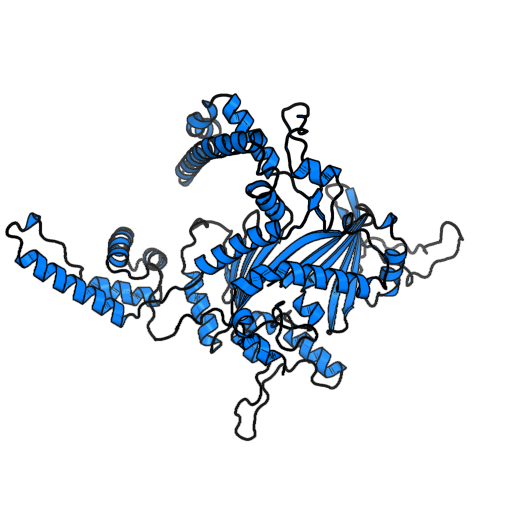 82 SER A CA 1
ATOM 676 C C . SER A 1 82 ? 6.078 -20.661 -12.418 1.00 84.06 82 SER A C 1
ATOM 678 O O . SER A 1 82 ? 6.731 -19.626 -12.520 1.00 84.06 82 SER A O 1
ATOM 680 N N . HIS A 1 83 ? 6.582 -21.734 -11.804 1.00 84.81 83 HIS A N 1
ATOM 681 C CA . HIS A 1 83 ? 7.882 -21.812 -11.136 1.00 84.81 83 HIS A CA 1
ATOM 682 C C . HIS A 1 83 ? 8.052 -20.919 -9.892 1.00 84.81 83 HIS A C 1
ATOM 684 O O . HIS A 1 83 ? 9.160 -20.799 -9.351 1.00 84.81 83 HIS A O 1
ATOM 690 N N . TYR A 1 84 ? 6.958 -20.358 -9.377 1.00 86.31 84 TYR A N 1
ATOM 691 C CA . TYR A 1 84 ? 6.924 -19.627 -8.116 1.00 86.31 84 TYR A CA 1
ATOM 692 C C . TYR A 1 84 ? 6.785 -20.571 -6.908 1.00 86.31 84 TYR A C 1
ATOM 694 O O . TYR A 1 84 ? 6.030 -21.540 -6.963 1.00 86.31 84 TYR A O 1
ATOM 702 N N . ASP A 1 85 ? 7.488 -20.280 -5.809 1.00 84.81 85 ASP A N 1
ATOM 703 C CA . ASP A 1 85 ? 7.417 -21.062 -4.566 1.00 84.81 85 ASP A CA 1
ATOM 704 C C . ASP A 1 85 ? 6.292 -20.526 -3.662 1.00 84.81 85 ASP A C 1
ATOM 706 O O . ASP A 1 85 ? 6.479 -19.549 -2.924 1.00 84.81 85 ASP A O 1
ATOM 710 N N . LEU A 1 86 ? 5.126 -21.171 -3.700 1.00 86.00 86 LEU A N 1
ATOM 711 C CA . LEU A 1 86 ? 3.990 -20.840 -2.845 1.00 86.00 86 LEU A CA 1
ATOM 712 C C . LEU A 1 86 ? 4.284 -21.266 -1.409 1.00 86.00 86 LEU A C 1
ATOM 714 O O . LEU A 1 86 ? 4.446 -22.449 -1.125 1.00 86.00 86 LEU A O 1
ATOM 718 N N . SER A 1 87 ? 4.354 -20.295 -0.500 1.00 86.69 87 SER A N 1
ATOM 719 C CA . SER A 1 87 ? 4.609 -20.546 0.920 1.00 86.69 87 SER A CA 1
ATOM 720 C C . SER A 1 87 ? 3.304 -20.600 1.711 1.00 86.69 87 SER A C 1
ATOM 722 O O . SER A 1 87 ? 2.477 -19.689 1.598 1.00 86.69 87 SER A O 1
ATOM 724 N N . TYR A 1 88 ? 3.162 -21.610 2.567 1.00 88.62 88 TYR A N 1
ATOM 725 C CA . TYR A 1 88 ? 2.050 -21.710 3.512 1.00 88.62 88 TYR A CA 1
ATOM 726 C C . TYR A 1 88 ? 2.516 -22.080 4.918 1.00 88.62 88 TYR A C 1
ATOM 728 O O . TYR A 1 88 ? 3.615 -22.605 5.121 1.00 88.62 88 TYR A O 1
ATOM 736 N N . ARG A 1 89 ? 1.672 -21.765 5.901 1.00 86.88 89 ARG A N 1
ATOM 737 C CA . ARG A 1 89 ? 1.892 -22.046 7.316 1.00 86.88 89 ARG A CA 1
ATOM 738 C C . ARG A 1 89 ? 0.633 -22.598 7.965 1.00 86.88 89 ARG A C 1
ATOM 740 O O . ARG A 1 89 ? -0.397 -21.942 7.887 1.00 86.88 89 ARG A O 1
ATOM 747 N N . VAL A 1 90 ? 0.734 -23.714 8.673 1.00 84.69 90 VAL A N 1
ATOM 748 C CA . VAL A 1 90 ? -0.375 -24.275 9.461 1.00 84.69 90 VAL A CA 1
ATOM 749 C C . VAL A 1 90 ? -0.195 -23.898 10.933 1.00 84.69 90 VAL A C 1
ATOM 751 O O . VAL A 1 90 ? 0.904 -24.035 11.476 1.00 84.69 90 VAL A O 1
ATOM 754 N N . ASP A 1 91 ? -1.262 -23.394 11.551 1.00 85.12 91 ASP A N 1
ATOM 755 C CA . ASP A 1 91 ? -1.376 -23.111 12.984 1.00 85.12 91 ASP A CA 1
ATOM 756 C C . ASP A 1 91 ? -2.528 -23.955 13.546 1.00 85.12 91 ASP A C 1
ATOM 758 O O . ASP A 1 91 ? -3.701 -23.612 13.400 1.00 85.12 91 ASP A O 1
ATOM 762 N N . MET A 1 92 ? -2.180 -25.083 14.169 1.00 79.56 92 MET A N 1
ATOM 763 C CA . MET A 1 92 ? -3.163 -26.031 14.707 1.00 79.56 92 MET A CA 1
ATOM 764 C C . MET A 1 92 ? -3.897 -25.477 15.932 1.00 79.56 92 MET A C 1
ATOM 766 O O . MET A 1 92 ? -5.032 -25.853 16.196 1.00 79.56 92 MET A O 1
ATOM 770 N N . LYS A 1 93 ? -3.269 -24.565 16.685 1.00 80.38 93 LYS A N 1
ATOM 771 C CA . LYS A 1 93 ? -3.849 -24.002 17.910 1.00 80.38 93 LYS A CA 1
ATOM 772 C C . LYS A 1 93 ? -4.925 -22.970 17.604 1.00 80.38 93 LYS A C 1
ATOM 774 O O . LYS A 1 93 ? -5.922 -22.885 18.313 1.00 80.38 93 LYS A O 1
ATOM 779 N N . GLN A 1 94 ? -4.688 -22.150 16.588 1.00 86.06 94 GLN A N 1
ATOM 780 C CA . GLN A 1 94 ? -5.665 -21.180 16.097 1.00 86.06 94 GLN A CA 1
ATOM 781 C C . GLN A 1 94 ? -6.554 -21.750 14.982 1.00 86.06 94 GLN A C 1
ATOM 783 O O . GLN A 1 94 ? -7.370 -21.009 14.441 1.00 86.06 94 GLN A O 1
ATOM 788 N N . ASP A 1 95 ? -6.397 -23.038 14.665 1.00 89.25 95 ASP A N 1
ATOM 789 C CA . ASP A 1 95 ? -7.180 -23.795 13.689 1.00 89.25 95 ASP A CA 1
ATOM 790 C C . ASP A 1 95 ? -7.239 -23.126 12.302 1.00 89.25 95 ASP A C 1
ATOM 792 O O . ASP A 1 95 ? -8.314 -22.911 11.739 1.00 89.25 95 ASP A O 1
ATOM 796 N N . PHE A 1 96 ? -6.076 -22.741 11.752 1.00 93.00 96 PHE A N 1
ATOM 797 C CA . PHE A 1 96 ? -6.002 -22.172 10.401 1.00 93.00 96 PHE A CA 1
ATOM 798 C C . PHE A 1 96 ? -4.750 -22.561 9.598 1.00 93.00 96 PHE A C 1
ATOM 800 O O . PHE A 1 96 ? -3.684 -22.839 10.149 1.00 93.00 96 PHE A O 1
ATOM 807 N N . VAL A 1 97 ? -4.840 -22.471 8.264 1.00 91.81 97 VAL A N 1
ATOM 808 C CA . VAL A 1 97 ? -3.675 -22.410 7.358 1.00 91.81 97 VAL A CA 1
ATOM 809 C C . VAL A 1 97 ? -3.584 -21.031 6.711 1.00 91.81 97 VAL A C 1
ATOM 811 O O . VAL A 1 97 ? -4.572 -20.470 6.251 1.00 91.81 97 VAL A O 1
ATOM 814 N N . GLU A 1 98 ? -2.387 -20.453 6.701 1.00 94.31 98 GLU A N 1
ATOM 815 C CA . GLU A 1 98 ? -2.078 -19.150 6.124 1.00 94.31 98 GLU A CA 1
ATOM 816 C C . GLU A 1 98 ? -1.223 -19.314 4.870 1.00 94.31 98 GLU A C 1
ATOM 818 O O . GLU A 1 98 ? -0.123 -19.857 4.936 1.00 94.31 98 GLU A O 1
ATOM 823 N N . PHE A 1 99 ? -1.690 -18.775 3.751 1.00 94.50 99 PHE A N 1
ATOM 824 C CA . PHE A 1 99 ? -0.928 -18.657 2.515 1.00 94.50 99 PHE A CA 1
ATOM 825 C C . PHE A 1 99 ? -0.453 -17.219 2.357 1.00 94.50 99 PHE A C 1
ATOM 827 O O . PHE A 1 99 ? -1.223 -16.284 2.564 1.00 94.50 99 PHE A O 1
ATOM 834 N N . ASN A 1 100 ? 0.809 -17.029 1.978 1.00 92.50 100 ASN A N 1
ATOM 835 C CA . ASN A 1 100 ? 1.370 -15.709 1.694 1.00 92.50 100 ASN A CA 1
ATOM 836 C C . ASN A 1 100 ? 2.070 -15.758 0.344 1.00 92.50 100 ASN A C 1
ATOM 838 O O . ASN A 1 100 ? 3.119 -16.397 0.217 1.00 92.50 100 ASN A O 1
ATOM 842 N N . PHE A 1 101 ? 1.495 -15.085 -0.648 1.00 92.12 101 PHE A N 1
ATOM 843 C CA . PHE A 1 101 ? 2.031 -15.126 -1.998 1.00 92.12 101 PHE A CA 1
ATOM 844 C C . PHE A 1 101 ? 1.807 -13.853 -2.800 1.00 92.12 101 PHE A C 1
ATOM 846 O O . PHE A 1 101 ? 0.926 -13.047 -2.506 1.00 92.12 101 PHE A O 1
ATOM 853 N N . SER A 1 102 ? 2.632 -13.706 -3.839 1.00 95.19 102 SER A N 1
ATOM 854 C CA . SER A 1 102 ? 2.466 -12.683 -4.867 1.00 95.19 102 SER A CA 1
ATOM 855 C C . SER A 1 102 ? 1.560 -13.214 -5.974 1.00 95.19 102 SER A C 1
ATOM 857 O O . SER A 1 102 ? 1.883 -14.227 -6.593 1.00 95.19 102 SER A O 1
ATOM 859 N N . VAL A 1 103 ? 0.440 -12.533 -6.225 1.00 95.81 103 VAL A N 1
ATOM 860 C CA . VAL A 1 103 ? -0.547 -12.925 -7.245 1.00 95.81 103 VAL A CA 1
ATOM 861 C C . VAL A 1 103 ? 0.086 -12.924 -8.645 1.00 95.81 103 VAL A C 1
ATOM 863 O O . VAL A 1 103 ? 0.019 -13.961 -9.306 1.00 95.81 103 VAL A O 1
ATOM 866 N N . PRO A 1 104 ? 0.806 -11.867 -9.088 1.00 94.06 104 PRO A N 1
ATOM 867 C CA . PRO A 1 104 ? 1.505 -11.902 -10.370 1.00 94.06 104 PRO A CA 1
ATOM 868 C C . PRO A 1 104 ? 2.540 -13.022 -10.478 1.00 94.06 104 PRO A C 1
ATOM 870 O O . PRO A 1 104 ? 2.633 -13.653 -11.523 1.00 94.06 104 PRO A O 1
ATOM 873 N N . LYS A 1 105 ? 3.302 -13.323 -9.413 1.00 93.69 105 LYS A N 1
ATOM 874 C CA . LYS A 1 105 ? 4.268 -14.433 -9.469 1.00 93.69 105 LYS A CA 1
ATOM 875 C C . LYS A 1 105 ? 3.579 -15.783 -9.560 1.00 93.69 105 LYS A C 1
ATOM 877 O O . LYS A 1 105 ? 4.058 -16.636 -10.290 1.00 93.69 105 LYS A O 1
ATOM 882 N N . TYR A 1 106 ? 2.475 -15.979 -8.847 1.00 93.88 106 TYR A N 1
ATOM 883 C CA . TYR A 1 106 ? 1.711 -17.217 -8.939 1.00 93.88 106 TYR A CA 1
ATOM 884 C C . TYR A 1 106 ? 1.182 -17.435 -10.364 1.00 93.88 106 TYR A C 1
ATOM 886 O O . TYR A 1 106 ? 1.301 -18.539 -10.883 1.00 93.88 106 TYR A O 1
ATOM 894 N N . LEU A 1 107 ? 0.688 -16.385 -11.027 1.00 91.50 107 LEU A N 1
ATOM 895 C CA . LEU A 1 107 ? 0.163 -16.476 -12.393 1.00 91.50 107 LEU A CA 1
ATOM 896 C C . LEU A 1 107 ? 1.259 -16.551 -13.466 1.00 91.50 107 LEU A C 1
ATOM 898 O O . LEU A 1 107 ? 1.152 -17.333 -14.405 1.00 91.50 107 LEU A O 1
ATOM 902 N N . PHE A 1 108 ? 2.318 -15.750 -13.336 1.00 89.75 108 PHE A N 1
ATOM 903 C CA . PHE A 1 108 ? 3.265 -15.481 -14.426 1.00 89.75 108 PHE A CA 1
ATOM 904 C C . PHE A 1 108 ? 4.728 -15.805 -14.102 1.00 89.75 108 PHE A C 1
ATOM 906 O O . PHE A 1 108 ? 5.609 -15.548 -14.919 1.00 89.75 108 PHE A O 1
ATOM 913 N N . GLY A 1 109 ? 5.028 -16.259 -12.886 1.00 91.69 109 GLY A N 1
ATOM 914 C CA . GLY A 1 109 ? 6.389 -16.515 -12.402 1.00 91.69 109 GLY A CA 1
ATOM 915 C C . GLY A 1 109 ? 7.169 -15.252 -12.026 1.00 91.69 109 GLY A C 1
ATOM 916 O O . GLY A 1 109 ? 8.175 -15.332 -11.329 1.00 91.69 109 GLY A O 1
ATOM 917 N N . THR A 1 110 ? 6.677 -14.068 -12.401 1.00 91.88 110 THR A N 1
ATOM 918 C CA . THR A 1 110 ? 7.326 -12.771 -12.178 1.00 91.88 110 THR A CA 1
ATOM 919 C C . THR A 1 110 ? 6.344 -11.726 -11.648 1.00 91.88 110 THR A C 1
ATOM 921 O O . THR A 1 110 ? 5.166 -11.737 -11.988 1.00 91.88 110 THR A O 1
ATOM 924 N N . ASN A 1 111 ? 6.833 -10.781 -10.839 1.00 91.19 111 ASN A N 1
ATOM 925 C CA . ASN A 1 111 ? 6.067 -9.596 -10.431 1.00 91.19 111 ASN A CA 1
ATOM 926 C C . ASN A 1 111 ? 6.414 -8.342 -11.240 1.00 91.19 111 ASN A C 1
ATOM 928 O O . ASN A 1 111 ? 5.992 -7.250 -10.869 1.00 91.19 111 ASN A O 1
ATOM 932 N N . LEU A 1 112 ? 7.181 -8.466 -12.325 1.00 92.00 112 LEU A N 1
ATOM 933 C CA . LEU A 1 112 ? 7.342 -7.373 -13.290 1.00 92.00 112 LEU A CA 1
ATOM 934 C C . LEU A 1 112 ? 6.045 -7.141 -14.072 1.00 92.00 112 LEU A C 1
ATOM 936 O O . LEU A 1 112 ? 5.702 -5.998 -14.366 1.00 92.00 112 LEU A O 1
ATOM 940 N N . LYS A 1 113 ? 5.280 -8.214 -14.300 1.00 89.00 113 LYS A N 1
ATOM 941 C CA . LYS A 1 113 ? 3.898 -8.144 -14.773 1.00 89.00 113 LYS A CA 1
ATOM 942 C C . LYS A 1 113 ? 2.983 -7.685 -13.645 1.00 89.00 113 LYS A C 1
ATOM 944 O O . LYS A 1 113 ? 3.196 -8.013 -12.474 1.00 89.00 113 LYS A O 1
ATOM 949 N N . GLN A 1 114 ? 1.968 -6.912 -14.002 1.00 89.94 114 GLN A N 1
ATOM 950 C CA . GLN A 1 114 ? 0.975 -6.432 -13.057 1.00 89.94 114 GLN A CA 1
ATOM 951 C C . GLN A 1 114 ? -0.282 -7.294 -13.146 1.00 89.94 114 GLN A C 1
ATOM 953 O O . GLN A 1 114 ? -0.644 -7.747 -14.220 1.00 89.94 114 GLN A O 1
ATOM 958 N N . PHE A 1 115 ? -0.957 -7.521 -12.018 1.00 92.12 115 PHE A N 1
ATOM 959 C CA . PHE A 1 115 ? -2.237 -8.234 -11.999 1.00 92.12 115 PHE A CA 1
ATOM 960 C C . PHE A 1 115 ? -3.359 -7.341 -12.544 1.00 92.12 115 PHE A C 1
ATOM 962 O O . PHE A 1 115 ? -4.095 -6.732 -11.767 1.00 92.12 115 PHE A O 1
ATOM 969 N N . ILE A 1 116 ? -3.417 -7.170 -13.856 1.00 89.25 116 ILE A N 1
ATOM 970 C CA . ILE A 1 116 ? -4.426 -6.391 -14.572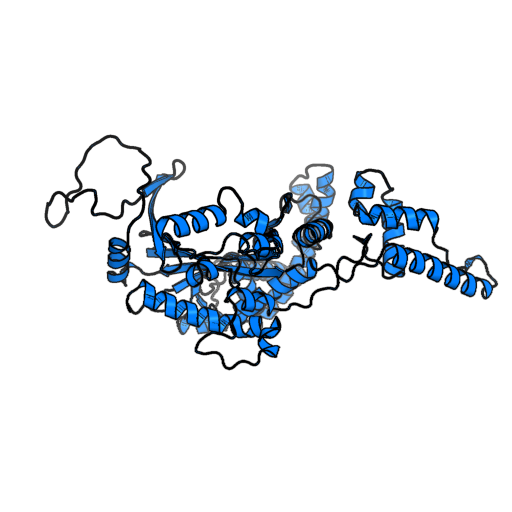 1.00 89.25 116 ILE A CA 1
ATOM 971 C C . ILE A 1 116 ? -4.997 -7.238 -15.713 1.00 89.25 116 ILE A C 1
ATOM 973 O O . ILE A 1 116 ? -4.354 -8.203 -16.114 1.00 89.25 116 ILE A O 1
ATOM 977 N N . PRO A 1 117 ? -6.176 -6.889 -16.237 1.00 85.56 117 PRO A N 1
ATOM 978 C CA . PRO A 1 117 ? -6.763 -7.567 -17.382 1.00 85.56 117 PRO A CA 1
ATOM 979 C C . PRO A 1 117 ? -5.901 -7.337 -18.633 1.00 85.56 117 PRO A C 1
ATOM 981 O O . PRO A 1 117 ? -5.553 -6.188 -18.932 1.00 85.56 117 PRO A O 1
ATOM 984 N N . HIS A 1 118 ? -5.551 -8.408 -19.349 1.00 80.25 118 HIS A N 1
ATOM 985 C CA . HIS A 1 118 ? -4.730 -8.344 -20.561 1.00 80.25 118 HIS A CA 1
ATOM 986 C C . HIS A 1 118 ? -5.551 -8.604 -21.838 1.00 80.25 118 HIS A C 1
ATOM 988 O O . HIS A 1 118 ? -6.387 -9.507 -21.859 1.00 80.25 118 HIS A O 1
ATOM 994 N N . PRO A 1 119 ? -5.272 -7.895 -22.952 1.00 79.19 119 PRO A N 1
ATOM 995 C CA . PRO A 1 119 ? -6.048 -8.018 -24.192 1.00 79.19 119 PRO A CA 1
ATOM 996 C C . PRO A 1 119 ? -6.032 -9.431 -24.797 1.00 79.19 119 PRO A C 1
ATOM 998 O O . PRO A 1 119 ? -6.954 -9.795 -25.519 1.00 79.19 119 PRO A O 1
ATOM 1001 N N . ASN A 1 120 ? -5.016 -10.236 -24.476 1.00 73.81 120 ASN A N 1
ATOM 1002 C CA . ASN A 1 120 ? -4.827 -11.580 -25.025 1.00 73.81 120 ASN A CA 1
ATOM 1003 C C . ASN A 1 120 ? -5.483 -12.692 -24.185 1.00 73.81 120 ASN A C 1
ATOM 1005 O O . ASN A 1 120 ? -5.306 -13.872 -24.489 1.00 73.81 120 ASN A O 1
ATOM 1009 N N . GLU A 1 121 ? -6.201 -12.374 -23.104 1.00 73.88 121 GLU A N 1
ATOM 1010 C CA . GLU A 1 121 ? -6.850 -13.419 -22.310 1.00 73.88 121 GLU A CA 1
ATOM 1011 C C . GLU A 1 121 ? -8.120 -13.940 -22.995 1.00 73.88 121 GLU A C 1
ATOM 1013 O O . GLU A 1 121 ? -8.920 -13.192 -23.550 1.00 73.88 121 GLU A O 1
ATOM 1018 N N . LYS A 1 122 ? -8.354 -15.252 -22.887 1.00 63.19 122 LYS A N 1
ATOM 1019 C CA . LYS A 1 122 ? -9.427 -15.994 -23.579 1.00 63.19 122 LYS A CA 1
ATOM 1020 C C . LYS A 1 122 ? -10.854 -15.447 -23.371 1.00 63.19 122 LYS A C 1
ATOM 1022 O O . LYS A 1 122 ? -11.750 -15.790 -24.132 1.00 63.19 122 LYS A O 1
ATOM 1027 N N . TYR A 1 123 ? -11.074 -14.635 -22.339 1.00 58.25 123 TYR A N 1
ATOM 1028 C CA . TYR A 1 123 ? -12.388 -14.111 -21.951 1.00 58.25 123 TYR A CA 1
ATOM 1029 C C . TYR A 1 123 ? -12.484 -12.579 -22.054 1.00 58.25 123 TYR A C 1
ATOM 1031 O O . TYR A 1 123 ? -13.346 -11.976 -21.416 1.00 58.25 123 TYR A O 1
ATOM 1039 N N . HIS A 1 124 ? -11.595 -11.936 -22.818 1.00 63.31 124 HIS A N 1
ATOM 1040 C CA . HIS A 1 124 ? -11.558 -10.480 -22.937 1.00 63.31 124 HIS A CA 1
ATOM 1041 C C . HIS A 1 124 ? -12.468 -9.946 -24.055 1.00 63.31 124 HIS A C 1
ATOM 1043 O O . HIS A 1 124 ? -12.246 -10.229 -25.224 1.00 63.31 124 HIS A O 1
ATOM 1049 N N . ASN A 1 125 ? -13.440 -9.099 -23.687 1.00 68.38 125 ASN A N 1
ATOM 1050 C CA . ASN A 1 125 ? -14.307 -8.336 -24.606 1.00 68.38 125 ASN A CA 1
ATOM 1051 C C . ASN A 1 125 ? -14.222 -6.812 -24.364 1.00 68.38 125 ASN A C 1
ATOM 1053 O O . ASN A 1 125 ? -15.149 -6.069 -24.683 1.00 68.38 125 ASN A O 1
ATOM 1057 N N . PHE A 1 126 ? -13.145 -6.328 -23.741 1.00 80.44 126 PHE A N 1
ATOM 1058 C CA . PHE A 1 126 ? -13.006 -4.907 -23.414 1.00 80.44 126 PHE A CA 1
ATOM 1059 C C . PHE A 1 126 ? -12.252 -4.149 -24.518 1.00 80.44 126 PHE A C 1
ATOM 1061 O O . PHE A 1 126 ? -11.189 -4.613 -24.935 1.00 80.44 126 PHE A O 1
ATOM 1068 N N . PRO A 1 127 ? -12.745 -2.975 -24.956 1.00 84.06 127 PRO A N 1
ATOM 1069 C CA . PRO A 1 127 ? -12.004 -2.085 -25.846 1.00 84.06 127 PRO A CA 1
ATOM 1070 C C . PRO A 1 127 ? -10.625 -1.720 -25.284 1.00 84.06 127 PRO A C 1
ATOM 1072 O O . PRO A 1 127 ? -10.499 -1.433 -24.090 1.00 84.06 127 PRO A O 1
ATOM 1075 N N . ILE A 1 128 ? -9.604 -1.675 -26.147 1.00 83.50 128 ILE A N 1
ATOM 1076 C CA . ILE A 1 128 ? -8.216 -1.385 -25.746 1.00 83.50 128 ILE A CA 1
ATOM 1077 C C . ILE A 1 128 ? -8.078 -0.027 -25.046 1.00 83.50 128 ILE A C 1
ATOM 1079 O O . ILE A 1 128 ? -7.301 0.098 -24.103 1.00 83.50 128 ILE A O 1
ATOM 1083 N N . ASP A 1 129 ? -8.890 0.956 -25.438 1.00 85.94 129 ASP A N 1
ATOM 1084 C CA . ASP A 1 129 ? -8.884 2.291 -24.840 1.00 85.94 129 ASP A CA 1
ATOM 1085 C C . ASP A 1 129 ? -9.288 2.267 -23.363 1.00 85.94 129 ASP A C 1
ATOM 1087 O O . ASP A 1 129 ? -8.710 2.991 -22.557 1.00 85.94 129 ASP A O 1
ATOM 1091 N N . LEU A 1 130 ? -10.209 1.381 -22.965 1.00 87.19 130 LEU A N 1
ATOM 1092 C CA . LEU A 1 130 ? -10.560 1.225 -21.552 1.00 87.19 130 LEU A CA 1
ATOM 1093 C C . LEU A 1 130 ? -9.403 0.614 -20.760 1.00 87.19 130 LEU A C 1
ATOM 1095 O O . LEU A 1 130 ? -9.123 1.057 -19.645 1.00 87.19 130 LEU A O 1
ATOM 1099 N N . LEU A 1 131 ? -8.697 -0.353 -21.356 1.00 86.62 131 LEU A N 1
ATOM 1100 C CA . LEU A 1 131 ? -7.555 -1.031 -20.737 1.00 86.62 131 LEU A CA 1
ATOM 1101 C C . LEU A 1 131 ? -6.363 -0.105 -20.503 1.00 86.62 131 LEU A C 1
ATOM 1103 O O . LEU A 1 131 ? -5.488 -0.448 -19.713 1.00 86.62 131 LEU A O 1
ATOM 1107 N N . ARG A 1 132 ? -6.328 1.069 -21.133 1.00 86.19 132 ARG A N 1
ATOM 1108 C CA . ARG A 1 132 ? -5.309 2.092 -20.876 1.00 86.19 132 ARG A CA 1
ATOM 1109 C C . ARG A 1 132 ? -5.566 2.882 -19.599 1.00 86.19 132 ARG A C 1
ATOM 1111 O O . ARG A 1 132 ? -4.646 3.496 -19.083 1.00 86.19 132 ARG A O 1
ATOM 1118 N N . THR A 1 133 ? -6.780 2.866 -1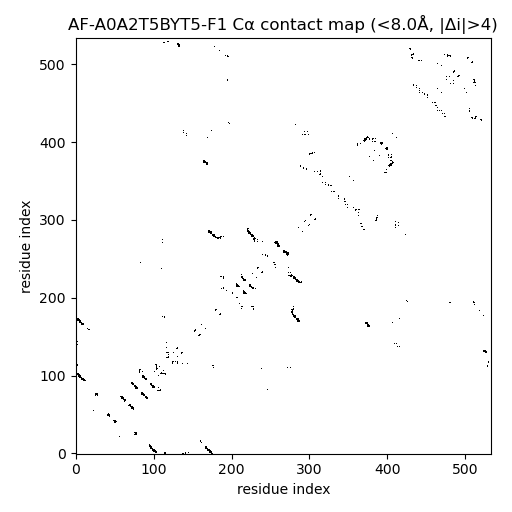9.050 1.00 87.56 133 THR A N 1
ATOM 1119 C CA . THR A 1 133 ? -7.145 3.796 -17.971 1.00 87.56 133 THR A CA 1
ATOM 1120 C C . THR A 1 133 ? -6.990 3.188 -16.579 1.00 87.56 133 THR A C 1
ATOM 1122 O O . THR A 1 133 ? -7.446 2.078 -16.300 1.00 87.56 133 THR A O 1
ATOM 1125 N N . MET A 1 134 ? -6.408 3.953 -15.648 1.00 89.06 134 MET A N 1
ATOM 1126 C CA . MET A 1 134 ? -6.352 3.571 -14.229 1.00 89.06 134 MET A CA 1
ATOM 1127 C C . MET A 1 134 ? -7.755 3.321 -13.660 1.00 89.06 134 MET A C 1
ATOM 1129 O O . MET A 1 134 ? -7.967 2.351 -12.939 1.00 89.06 134 MET A O 1
ATOM 1133 N N . GLU A 1 135 ? -8.724 4.172 -14.000 1.00 90.69 135 GLU A N 1
ATOM 1134 C CA . GLU A 1 135 ? -10.101 4.083 -13.503 1.00 90.69 135 GLU A CA 1
ATOM 1135 C C . GLU A 1 135 ? -10.759 2.737 -13.828 1.00 90.69 135 GLU A C 1
ATOM 1137 O O . GLU A 1 135 ? -11.366 2.117 -12.946 1.00 90.69 135 GLU A O 1
ATOM 1142 N N . PHE A 1 136 ? -10.582 2.244 -15.058 1.00 91.44 136 PHE A N 1
ATOM 1143 C CA . PHE A 1 136 ? -11.075 0.931 -15.456 1.00 91.44 136 PHE A CA 1
ATOM 1144 C C . PHE A 1 136 ? -10.462 -0.175 -14.592 1.00 91.44 136 PHE A C 1
ATOM 1146 O O . PHE A 1 136 ? -11.188 -0.999 -14.027 1.00 91.44 136 PHE A O 1
ATOM 1153 N N . HIS A 1 137 ? -9.136 -0.173 -14.426 1.00 91.00 137 HIS A N 1
ATOM 1154 C CA . HIS A 1 137 ? -8.444 -1.188 -13.626 1.00 91.00 137 HIS A CA 1
ATOM 1155 C C . HIS A 1 137 ? -8.877 -1.166 -12.164 1.00 91.00 137 HIS A C 1
ATOM 1157 O O . HIS A 1 137 ? -9.137 -2.224 -11.587 1.00 91.00 137 HIS A O 1
ATOM 1163 N N . LEU A 1 138 ? -9.010 0.014 -11.556 1.00 91.25 138 LEU A N 1
ATOM 1164 C CA . LEU A 1 138 ? -9.472 0.151 -10.172 1.00 91.25 138 LEU A CA 1
ATOM 1165 C C . LEU A 1 138 ? -10.903 -0.374 -9.998 1.00 91.25 138 LEU A C 1
ATOM 1167 O O . LEU A 1 138 ? -11.183 -1.075 -9.024 1.00 91.25 138 LEU A O 1
ATOM 1171 N N . SER A 1 139 ? -11.787 -0.085 -10.954 1.00 90.62 139 SER A N 1
ATOM 1172 C CA . SER A 1 139 ? -13.199 -0.488 -10.904 1.00 90.62 139 SER A CA 1
ATOM 1173 C C . SER A 1 139 ? -13.389 -1.999 -11.054 1.00 90.62 139 SER A C 1
ATOM 1175 O O . SER A 1 139 ? -14.262 -2.579 -10.402 1.00 90.62 139 SER A O 1
ATOM 1177 N N . ASN A 1 140 ? -12.537 -2.646 -11.854 1.00 91.69 140 ASN A N 1
ATOM 1178 C CA . ASN A 1 140 ? -12.639 -4.073 -12.161 1.00 91.69 140 ASN A CA 1
ATOM 1179 C C . ASN A 1 140 ? -11.775 -4.967 -11.255 1.00 91.69 140 ASN A C 1
ATOM 1181 O O . ASN A 1 140 ? -12.043 -6.162 -11.163 1.00 91.69 140 ASN A O 1
ATOM 1185 N N . THR A 1 141 ? -10.760 -4.440 -10.551 1.00 94.44 141 THR A N 1
ATOM 1186 C CA . THR A 1 141 ? -9.807 -5.281 -9.788 1.00 94.44 141 THR A CA 1
ATOM 1187 C C . THR A 1 141 ? -10.491 -6.217 -8.780 1.00 94.44 141 THR A C 1
ATOM 1189 O O . THR A 1 141 ? -9.985 -7.312 -8.546 1.00 94.44 141 THR A O 1
ATOM 1192 N N . PHE A 1 142 ? -11.626 -5.826 -8.186 1.00 96.31 142 PHE A N 1
ATOM 1193 C CA . PHE A 1 142 ? -12.356 -6.700 -7.261 1.00 96.31 142 PHE A CA 1
ATOM 1194 C C . PHE A 1 142 ? -12.830 -7.992 -7.940 1.00 96.31 142 PHE A C 1
ATOM 1196 O O . PHE A 1 142 ? -12.564 -9.071 -7.423 1.00 96.31 142 PHE A O 1
ATOM 1203 N N . ASP A 1 143 ? -13.459 -7.890 -9.114 1.00 93.94 143 ASP A N 1
ATOM 1204 C CA . ASP A 1 143 ? -13.969 -9.052 -9.855 1.00 93.94 143 ASP A CA 1
ATOM 1205 C C . ASP A 1 143 ? -12.837 -9.986 -10.269 1.00 93.94 143 ASP A C 1
ATOM 1207 O O . ASP A 1 143 ? -12.930 -11.203 -10.108 1.00 93.94 143 ASP A O 1
ATOM 1211 N N . TRP A 1 144 ? -11.728 -9.403 -10.726 1.00 91.94 144 TRP A N 1
ATOM 1212 C CA . TRP A 1 144 ? -10.522 -10.147 -11.071 1.00 91.94 144 TRP A CA 1
ATOM 1213 C C . TRP A 1 144 ? -9.923 -10.865 -9.870 1.00 91.94 144 TRP A C 1
ATOM 1215 O O . TRP A 1 144 ? -9.579 -12.040 -9.971 1.00 91.94 144 TRP A O 1
ATOM 1225 N N . LEU A 1 145 ? -9.841 -10.197 -8.718 1.00 95.44 145 LEU A N 1
ATOM 1226 C CA . LEU A 1 145 ? -9.385 -10.827 -7.486 1.00 95.44 145 LEU A CA 1
ATOM 1227 C C . LEU A 1 145 ? -10.317 -11.972 -7.077 1.00 95.44 145 LEU A C 1
ATOM 1229 O O . LEU A 1 145 ? -9.833 -13.051 -6.759 1.00 95.44 145 LEU A O 1
ATOM 1233 N N . THR A 1 146 ? -11.636 -11.780 -7.111 1.00 95.25 146 THR A N 1
ATOM 1234 C CA . THR A 1 146 ? -12.604 -12.832 -6.771 1.00 95.25 146 THR A CA 1
ATOM 1235 C C . THR A 1 146 ? -12.487 -14.033 -7.706 1.00 95.25 146 THR A C 1
ATOM 1237 O O . THR A 1 146 ? -12.478 -15.170 -7.233 1.00 95.25 146 THR A O 1
ATOM 1240 N N . ARG A 1 147 ? -12.351 -13.801 -9.016 1.00 93.31 147 ARG A N 1
ATOM 1241 C CA . ARG A 1 147 ? -12.115 -14.858 -10.003 1.00 93.31 147 ARG A CA 1
ATOM 1242 C C . ARG A 1 147 ? -10.827 -15.618 -9.703 1.00 93.31 147 ARG A C 1
ATOM 1244 O O . ARG A 1 147 ? -10.871 -16.836 -9.573 1.00 93.31 147 ARG A O 1
ATOM 1251 N N . PHE A 1 148 ? -9.722 -14.893 -9.532 1.00 94.12 148 PHE A N 1
ATOM 1252 C CA . PHE A 1 148 ? -8.428 -15.471 -9.184 1.00 94.12 148 PHE A CA 1
ATOM 1253 C C . PHE A 1 148 ? -8.516 -16.329 -7.919 1.00 94.12 148 PHE A C 1
ATOM 1255 O O . PHE A 1 148 ? -8.006 -17.441 -7.899 1.00 94.12 148 PHE A O 1
ATOM 1262 N N . LEU A 1 149 ? -9.183 -15.837 -6.870 1.00 95.38 149 LEU A N 1
ATOM 1263 C CA . LEU A 1 149 ? -9.349 -16.588 -5.631 1.00 95.38 149 LEU A CA 1
ATOM 1264 C C . LEU A 1 149 ? -10.142 -17.875 -5.866 1.00 95.38 149 LEU A C 1
ATOM 1266 O O . LEU A 1 149 ? -9.706 -18.918 -5.407 1.00 95.38 149 LEU A O 1
ATOM 1270 N N . ASN A 1 150 ? -11.251 -17.841 -6.610 1.00 93.25 150 ASN A N 1
ATOM 1271 C CA . ASN A 1 150 ? -11.996 -19.065 -6.924 1.00 93.25 150 ASN A CA 1
ATOM 1272 C C . ASN A 1 150 ? -11.132 -20.073 -7.706 1.00 93.25 150 ASN A C 1
ATOM 1274 O O . ASN A 1 150 ? -11.125 -21.251 -7.367 1.00 93.25 150 ASN A O 1
ATOM 1278 N N . GLU A 1 151 ? -10.379 -19.618 -8.712 1.00 91.56 151 GLU A N 1
ATOM 1279 C CA . GLU A 1 151 ? -9.474 -20.474 -9.494 1.00 91.56 151 GLU A CA 1
ATOM 1280 C C . GLU A 1 151 ? -8.344 -21.050 -8.626 1.00 91.56 151 GLU A C 1
ATOM 1282 O O . GLU A 1 151 ? -8.054 -22.241 -8.706 1.00 91.56 151 GLU A O 1
ATOM 1287 N N . PHE A 1 152 ? -7.760 -20.238 -7.740 1.00 92.69 152 PHE A N 1
ATOM 1288 C CA . PHE A 1 152 ? -6.748 -20.670 -6.776 1.00 92.69 152 PHE A CA 1
ATOM 1289 C C . PHE A 1 152 ? -7.280 -21.758 -5.835 1.00 92.69 152 PHE A C 1
ATOM 1291 O O . PHE A 1 152 ? -6.594 -22.747 -5.595 1.00 92.69 152 PHE A O 1
ATOM 1298 N N . LEU A 1 153 ? -8.499 -21.596 -5.308 1.00 90.75 153 LEU A N 1
ATOM 1299 C CA . LEU A 1 153 ? -9.118 -22.588 -4.423 1.00 90.75 153 LEU A CA 1
ATOM 1300 C C . LEU A 1 153 ? -9.353 -23.916 -5.142 1.00 90.75 153 LEU A C 1
ATOM 1302 O O . LEU A 1 153 ? -9.062 -24.970 -4.584 1.00 90.75 153 LEU A O 1
ATOM 1306 N N . LEU A 1 154 ? -9.834 -23.854 -6.385 1.00 89.44 154 LEU A N 1
ATOM 1307 C CA . LEU A 1 154 ? -10.063 -25.037 -7.208 1.00 89.44 154 LEU A CA 1
ATOM 1308 C C . LEU A 1 154 ? -8.754 -25.763 -7.551 1.00 89.44 154 LEU A C 1
ATOM 1310 O O . LEU A 1 154 ? -8.701 -26.981 -7.409 1.00 89.44 154 LEU A O 1
ATOM 1314 N N . ASP A 1 155 ? -7.707 -25.038 -7.967 1.00 86.62 155 ASP A N 1
ATOM 1315 C CA . ASP A 1 155 ? -6.406 -25.627 -8.339 1.00 86.62 155 ASP A CA 1
ATOM 1316 C C . ASP A 1 155 ? -5.669 -26.204 -7.125 1.00 86.62 155 ASP A C 1
ATOM 1318 O O . ASP A 1 155 ? -5.039 -27.252 -7.231 1.00 86.62 155 ASP A O 1
ATOM 1322 N N . TRP A 1 156 ? -5.735 -25.543 -5.963 1.00 84.56 156 TRP A N 1
ATOM 1323 C CA . TRP A 1 156 ? -4.927 -25.946 -4.809 1.00 84.56 156 TRP A CA 1
ATOM 1324 C C . TRP A 1 156 ? -5.568 -27.030 -3.941 1.00 84.56 156 TRP A C 1
ATOM 1326 O O . TRP A 1 156 ? -4.861 -27.819 -3.307 1.00 84.56 156 TRP A O 1
ATOM 1336 N N . PHE A 1 157 ? -6.900 -27.073 -3.902 1.00 85.81 157 PHE A N 1
ATOM 1337 C CA . PHE A 1 157 ? -7.645 -28.005 -3.061 1.00 85.81 157 PHE A CA 1
ATOM 1338 C C . PHE A 1 157 ? -8.412 -29.064 -3.860 1.00 85.81 157 PHE A C 1
ATOM 1340 O O . PHE A 1 157 ? -9.292 -29.701 -3.300 1.00 85.81 157 PHE A O 1
ATOM 1347 N N . ASP A 1 158 ? -8.078 -29.278 -5.138 1.00 82.69 158 ASP A N 1
ATOM 1348 C CA . ASP A 1 158 ? -8.640 -30.332 -6.004 1.00 82.69 158 ASP A CA 1
ATOM 1349 C C . ASP A 1 158 ? -10.184 -30.423 -5.950 1.00 82.69 158 ASP A C 1
ATOM 1351 O O . ASP A 1 158 ? -10.766 -31.507 -5.973 1.00 82.69 158 ASP A O 1
ATOM 1355 N N . GLY A 1 159 ? -10.866 -29.277 -5.852 1.00 79.06 159 GLY A N 1
ATOM 1356 C CA . GLY A 1 159 ? -12.329 -29.219 -5.783 1.00 79.06 159 GLY A CA 1
ATOM 1357 C C . GLY A 1 159 ? -12.953 -29.449 -4.401 1.00 79.06 159 GLY A C 1
ATOM 1358 O O . GLY A 1 159 ? -14.178 -29.521 -4.326 1.00 79.06 159 GLY A O 1
ATOM 1359 N N . ILE A 1 160 ? -12.169 -29.518 -3.315 1.00 86.38 160 ILE A N 1
ATOM 1360 C CA . ILE A 1 160 ? -12.714 -29.453 -1.948 1.00 86.38 160 ILE A CA 1
ATOM 1361 C C . ILE A 1 160 ? -13.490 -28.140 -1.801 1.00 86.38 160 ILE A C 1
ATOM 1363 O O . ILE A 1 160 ? -12.942 -27.047 -1.980 1.00 86.38 160 ILE A O 1
ATOM 1367 N N . GLU A 1 161 ? -14.774 -28.250 -1.471 1.00 88.69 161 GLU A N 1
ATOM 1368 C CA . GLU A 1 161 ? -15.629 -27.095 -1.237 1.00 88.69 161 GLU A CA 1
ATOM 1369 C C . GLU A 1 161 ? -15.321 -26.501 0.140 1.00 88.69 161 GLU A C 1
ATOM 1371 O O . GLU A 1 161 ? -15.553 -27.115 1.178 1.00 88.69 161 GLU A O 1
ATOM 1376 N N . ILE A 1 162 ? -14.766 -25.290 0.137 1.00 89.88 162 ILE A N 1
ATOM 1377 C CA . ILE A 1 162 ? -14.457 -24.537 1.352 1.00 89.88 162 ILE A CA 1
ATOM 1378 C C . ILE A 1 162 ? -15.503 -23.446 1.507 1.00 89.88 162 ILE A C 1
ATOM 1380 O O . ILE A 1 162 ? -15.691 -22.632 0.593 1.00 89.88 162 ILE A O 1
ATOM 1384 N N . ASP A 1 163 ? -16.133 -23.372 2.679 1.00 94.56 163 ASP A N 1
ATOM 1385 C CA . ASP A 1 163 ? -17.045 -22.278 2.969 1.00 94.56 163 ASP A CA 1
ATOM 1386 C C . ASP A 1 163 ? -16.270 -20.952 2.964 1.00 94.56 163 ASP A C 1
ATOM 1388 O O . ASP A 1 163 ? -15.307 -20.726 3.703 1.00 94.56 163 ASP A O 1
ATOM 1392 N N . LYS A 1 164 ? -16.711 -20.027 2.113 1.00 95.50 164 LYS A N 1
ATOM 1393 C CA . LYS A 1 164 ? -16.097 -18.708 1.944 1.00 95.50 164 LYS A CA 1
ATOM 1394 C C . LYS A 1 164 ? -16.144 -17.860 3.223 1.00 95.50 164 LYS A C 1
ATOM 1396 O O . LYS A 1 164 ? -15.378 -16.894 3.323 1.00 95.50 164 LYS A O 1
ATOM 1401 N N . LYS A 1 165 ? -16.962 -18.230 4.218 1.00 96.38 165 LYS A N 1
ATOM 1402 C CA . LYS A 1 165 ? -16.966 -17.603 5.549 1.00 96.38 165 LYS A CA 1
ATOM 1403 C C . LYS A 1 165 ? -15.690 -17.909 6.336 1.00 96.38 165 LYS A C 1
ATOM 1405 O O . LYS A 1 165 ? -15.266 -17.098 7.163 1.00 96.38 165 LYS A O 1
ATOM 1410 N N . ASP A 1 166 ? -15.033 -19.025 6.031 1.00 96.31 166 ASP A N 1
ATOM 1411 C CA . ASP A 1 166 ? -13.817 -19.473 6.709 1.00 96.31 166 ASP A CA 1
ATOM 1412 C C . ASP A 1 166 ? -12.550 -18.913 6.055 1.00 96.31 166 ASP A C 1
ATOM 1414 O O . ASP A 1 166 ? -11.465 -18.964 6.638 1.00 96.31 166 ASP A O 1
ATOM 1418 N N . ILE A 1 167 ? -12.684 -18.264 4.896 1.00 96.81 167 ILE A N 1
ATOM 1419 C CA . ILE A 1 167 ? -11.576 -17.661 4.155 1.00 96.81 167 ILE A CA 1
ATOM 1420 C C . ILE A 1 167 ? -11.446 -16.181 4.528 1.00 96.81 167 ILE A C 1
ATOM 1422 O O . ILE A 1 167 ? -12.312 -15.367 4.219 1.00 96.81 167 ILE A O 1
ATOM 1426 N N . GLU A 1 168 ? -10.349 -15.818 5.192 1.00 97.88 168 GLU A N 1
ATOM 1427 C CA . GLU A 1 168 ? -9.999 -14.449 5.584 1.00 97.88 168 GLU A CA 1
ATOM 1428 C C . GLU A 1 168 ? -8.905 -13.860 4.677 1.00 97.88 168 GLU A C 1
ATOM 1430 O O . GLU A 1 168 ? -7.834 -14.446 4.509 1.00 97.88 168 GLU A O 1
ATOM 1435 N N . ILE A 1 169 ? -9.113 -12.630 4.198 1.00 97.88 169 ILE A N 1
ATOM 1436 C CA . ILE A 1 169 ? -8.050 -11.773 3.658 1.00 97.88 169 ILE A CA 1
ATOM 1437 C C . ILE A 1 169 ? -7.407 -11.004 4.817 1.00 97.88 169 ILE A C 1
ATOM 1439 O O . ILE A 1 169 ? -7.934 -10.012 5.320 1.00 97.88 169 ILE A O 1
ATOM 1443 N N . ASN A 1 170 ? -6.233 -11.456 5.255 1.00 96.62 170 ASN A N 1
ATOM 1444 C CA . ASN A 1 170 ? -5.533 -10.881 6.408 1.00 96.62 170 ASN A CA 1
ATOM 1445 C C . ASN A 1 170 ? -4.589 -9.723 6.018 1.00 96.62 170 ASN A C 1
ATOM 1447 O O . ASN A 1 170 ? -4.354 -8.794 6.805 1.00 96.62 170 ASN A O 1
ATOM 1451 N N . ARG A 1 171 ? -4.042 -9.763 4.798 1.00 95.81 171 ARG A N 1
ATOM 1452 C CA . ARG A 1 171 ? -3.218 -8.697 4.208 1.00 95.81 171 ARG A CA 1
ATOM 1453 C C . ARG A 1 171 ? -3.427 -8.666 2.705 1.00 95.81 171 ARG A C 1
ATOM 1455 O O . ARG A 1 171 ? -3.519 -9.721 2.087 1.00 95.81 171 ARG A O 1
ATOM 1462 N N . ILE A 1 172 ? -3.401 -7.475 2.131 1.00 97.00 172 ILE A N 1
ATOM 1463 C CA . ILE A 1 172 ? -3.318 -7.290 0.688 1.00 97.00 172 ILE A CA 1
ATOM 1464 C C . ILE A 1 172 ? -2.393 -6.114 0.380 1.00 97.00 172 ILE A C 1
ATOM 1466 O O . ILE A 1 172 ? -2.429 -5.079 1.048 1.00 97.00 172 ILE A O 1
ATOM 1470 N N . ASP A 1 173 ? -1.530 -6.309 -0.603 1.00 97.56 173 ASP A N 1
ATOM 1471 C CA . ASP A 1 173 ? -0.562 -5.334 -1.073 1.00 97.56 173 ASP A CA 1
ATOM 1472 C C . ASP A 1 173 ? -1.038 -4.853 -2.452 1.00 97.56 173 ASP A C 1
ATOM 1474 O O . ASP A 1 173 ? -1.195 -5.652 -3.378 1.00 97.56 173 ASP A O 1
ATOM 1478 N N . ILE A 1 174 ? -1.328 -3.557 -2.575 1.00 97.38 174 ILE A N 1
ATOM 1479 C CA . ILE A 1 174 ? -1.707 -2.915 -3.843 1.00 97.38 174 ILE A CA 1
ATOM 1480 C C . ILE A 1 174 ? -0.454 -2.284 -4.435 1.00 97.38 174 ILE A C 1
ATOM 1482 O O . ILE A 1 174 ? 0.267 -1.591 -3.715 1.00 97.38 174 ILE A O 1
ATOM 1486 N N . ALA A 1 175 ? -0.211 -2.495 -5.728 1.00 96.06 175 ALA A N 1
ATOM 1487 C CA . ALA A 1 175 ? 0.949 -1.943 -6.411 1.00 96.06 175 ALA A CA 1
ATOM 1488 C C . ALA A 1 175 ? 0.660 -1.447 -7.832 1.00 96.06 175 ALA A C 1
ATOM 1490 O O . ALA A 1 175 ? -0.251 -1.936 -8.506 1.00 96.06 175 ALA A O 1
ATOM 1491 N N . TYR A 1 176 ? 1.507 -0.520 -8.286 1.00 95.12 176 TYR A N 1
ATOM 1492 C CA . TYR A 1 176 ? 1.554 0.039 -9.638 1.00 95.12 176 TYR A CA 1
ATOM 1493 C C . TYR A 1 176 ? 3.001 0.185 -10.116 1.00 95.12 176 TYR A C 1
ATOM 1495 O O . TYR A 1 176 ? 3.830 0.700 -9.363 1.00 95.12 176 TYR A O 1
ATOM 1503 N N . ASN A 1 177 ? 3.306 -0.267 -11.339 1.00 93.62 177 ASN A N 1
ATOM 1504 C CA . ASN A 1 177 ? 4.620 -0.064 -11.955 1.00 93.62 177 ASN A CA 1
ATOM 1505 C C . ASN A 1 177 ? 4.564 1.178 -12.861 1.00 93.62 177 ASN A C 1
ATOM 1507 O O . ASN A 1 177 ? 3.919 1.204 -13.899 1.00 93.62 177 ASN A O 1
ATOM 1511 N N . GLN A 1 178 ? 5.258 2.241 -12.499 1.00 92.12 178 GLN A N 1
ATOM 1512 C CA . GLN A 1 178 ? 5.479 3.333 -13.436 1.00 92.12 178 GLN A CA 1
ATOM 1513 C C . GLN A 1 178 ? 6.668 2.967 -14.322 1.00 92.12 178 GLN A C 1
ATOM 1515 O O . GLN A 1 178 ? 7.762 2.736 -13.802 1.00 92.12 178 GLN A O 1
ATOM 1520 N N . ILE A 1 179 ? 6.433 2.884 -15.631 1.00 91.38 179 ILE A N 1
ATOM 1521 C CA . ILE A 1 179 ? 7.443 2.526 -16.632 1.00 91.38 179 ILE A CA 1
ATOM 1522 C C . ILE A 1 179 ? 8.016 3.813 -17.238 1.00 91.38 179 ILE A C 1
ATOM 1524 O O . ILE A 1 179 ? 7.277 4.728 -17.603 1.00 91.38 179 ILE A O 1
ATOM 1528 N N . PHE A 1 180 ? 9.340 3.875 -17.320 1.00 90.44 180 PHE A N 1
ATOM 1529 C CA . PHE A 1 180 ? 10.116 4.982 -17.865 1.00 90.44 180 PHE A CA 1
ATOM 1530 C C . PHE A 1 180 ? 10.785 4.580 -19.188 1.00 90.44 180 PHE A C 1
ATOM 1532 O O . PHE A 1 180 ? 10.775 3.416 -19.594 1.00 90.44 180 PHE A O 1
ATOM 1539 N N . ASN A 1 181 ? 11.391 5.547 -19.873 1.00 89.38 181 ASN A N 1
ATOM 1540 C CA . ASN A 1 181 ? 12.128 5.279 -21.110 1.00 89.38 181 ASN A CA 1
ATOM 1541 C C . ASN A 1 181 ? 13.476 4.604 -20.834 1.00 89.38 181 ASN A C 1
ATOM 1543 O O . ASN A 1 181 ? 13.918 3.774 -21.622 1.00 89.38 181 ASN A O 1
ATOM 1547 N N . SER A 1 182 ? 14.102 4.915 -19.696 1.00 91.56 182 SER A N 1
ATOM 1548 C CA . SER A 1 182 ? 15.395 4.365 -19.293 1.00 91.56 182 SER A CA 1
ATOM 1549 C C . SER A 1 182 ? 15.498 4.161 -17.779 1.00 91.56 182 SER A C 1
ATOM 1551 O O . SER A 1 182 ? 14.646 4.595 -16.994 1.00 91.56 182 SER A O 1
ATOM 1553 N N . LYS A 1 183 ? 16.578 3.496 -17.364 1.00 94.44 183 LYS A N 1
ATOM 1554 C CA . LYS A 1 183 ? 16.930 3.308 -15.955 1.00 94.44 183 LYS A CA 1
ATOM 1555 C C . LYS A 1 183 ? 17.320 4.601 -15.275 1.00 94.44 183 LYS A C 1
ATOM 1557 O O . LYS A 1 183 ? 16.973 4.844 -14.118 1.00 94.44 183 LYS A O 1
ATOM 1562 N N . GLU A 1 184 ? 18.065 5.411 -16.001 1.00 92.38 184 GLU A N 1
ATOM 1563 C CA . GLU A 1 184 ? 18.539 6.713 -15.582 1.00 92.38 184 GLU A CA 1
ATOM 1564 C C . GLU A 1 184 ? 17.339 7.613 -15.278 1.00 92.38 184 GLU A C 1
ATOM 1566 O O . GLU A 1 184 ? 17.299 8.205 -14.200 1.00 92.38 184 GLU A O 1
ATOM 1571 N N . ASP A 1 185 ? 16.316 7.608 -16.142 1.00 88.62 185 ASP A N 1
ATOM 1572 C CA . ASP A 1 185 ? 15.077 8.362 -15.921 1.00 88.62 185 ASP A CA 1
ATOM 1573 C C . ASP A 1 185 ? 14.336 7.880 -14.671 1.00 88.62 185 ASP A C 1
ATOM 1575 O O . ASP A 1 185 ? 13.940 8.694 -13.835 1.00 88.62 185 ASP A O 1
ATOM 1579 N N . ALA A 1 186 ? 14.181 6.560 -14.503 1.00 91.81 186 ALA A N 1
ATOM 1580 C CA . ALA A 1 186 ? 13.515 5.985 -13.336 1.00 91.81 186 ALA A CA 1
ATOM 1581 C C . ALA A 1 186 ? 14.240 6.358 -12.029 1.00 91.81 186 ALA A C 1
ATOM 1583 O O . ALA A 1 186 ? 13.622 6.816 -11.066 1.00 91.81 186 ALA A O 1
ATOM 1584 N N . LEU A 1 187 ? 15.565 6.202 -11.976 1.00 91.81 187 LEU A N 1
ATOM 1585 C CA . LEU A 1 187 ? 16.351 6.534 -10.786 1.00 91.81 187 LEU A CA 1
ATOM 1586 C C . LEU A 1 187 ? 16.371 8.040 -10.512 1.00 91.81 187 LEU A C 1
ATOM 1588 O O . LEU A 1 187 ? 16.235 8.452 -9.360 1.00 91.81 187 LEU A O 1
ATOM 1592 N N . GLN A 1 188 ? 16.487 8.866 -11.550 1.00 86.75 188 GLN A N 1
ATOM 1593 C CA . GLN A 1 188 ? 16.455 10.315 -11.403 1.00 86.75 188 GLN A CA 1
ATOM 1594 C C . GLN A 1 188 ? 15.088 10.803 -10.911 1.00 86.75 188 GLN A C 1
ATOM 1596 O O . GLN A 1 188 ? 15.023 11.638 -10.006 1.00 86.75 188 GLN A O 1
ATOM 1601 N N . TYR A 1 189 ? 13.994 10.254 -11.445 1.00 87.94 189 TYR A N 1
ATOM 1602 C CA . TYR A 1 189 ? 12.645 10.540 -10.965 1.00 87.94 189 TYR A CA 1
ATOM 1603 C C . TYR A 1 189 ? 12.503 10.181 -9.479 1.00 87.94 189 TYR A C 1
ATOM 1605 O O . TYR A 1 189 ? 12.022 10.995 -8.689 1.00 87.94 189 TYR A O 1
ATOM 1613 N N . LEU A 1 190 ? 13.002 9.013 -9.061 1.00 90.31 190 LEU A N 1
ATOM 1614 C CA . LEU A 1 190 ? 12.993 8.595 -7.657 1.00 90.31 190 LEU A CA 1
ATOM 1615 C C . LEU A 1 190 ? 13.788 9.548 -6.746 1.00 90.31 190 LEU A C 1
ATOM 1617 O O . LEU A 1 190 ? 13.338 9.853 -5.639 1.00 90.31 190 LEU A O 1
ATOM 1621 N N . GLU A 1 191 ? 14.946 10.044 -7.190 1.00 85.38 191 GLU A N 1
ATOM 1622 C CA . GLU A 1 191 ? 15.725 11.041 -6.440 1.00 85.38 191 GLU A CA 1
ATOM 1623 C C . GLU A 1 191 ? 14.939 12.336 -6.219 1.00 85.38 191 GLU A C 1
ATOM 1625 O O . GLU A 1 191 ? 14.955 12.897 -5.122 1.00 85.38 191 GLU A O 1
ATOM 163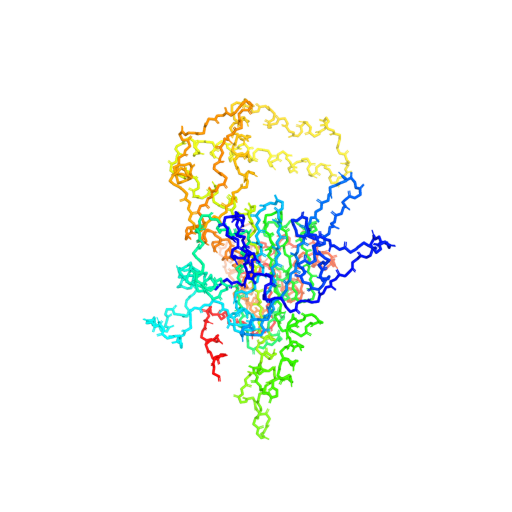0 N N . PHE A 1 192 ? 14.181 12.788 -7.217 1.00 82.75 192 PHE A N 1
ATOM 1631 C CA . PHE A 1 192 ? 13.290 13.932 -7.047 1.00 82.75 192 PHE A CA 1
ATOM 1632 C C . PHE A 1 192 ? 12.133 13.626 -6.088 1.00 82.75 192 PHE A C 1
ATOM 1634 O O . PHE A 1 192 ? 11.818 14.447 -5.224 1.00 82.75 192 PHE A O 1
ATOM 1641 N N . GLN A 1 193 ? 11.548 12.427 -6.147 1.00 85.31 193 GLN A N 1
ATOM 1642 C CA . GLN A 1 193 ? 10.500 12.013 -5.208 1.00 85.31 193 GLN A CA 1
ATOM 1643 C C . GLN A 1 193 ? 10.967 12.003 -3.747 1.00 85.31 193 GLN A C 1
ATOM 1645 O O . GLN A 1 193 ? 10.192 12.343 -2.849 1.00 85.31 193 GLN A O 1
ATOM 1650 N N . LYS A 1 194 ? 12.235 11.659 -3.477 1.00 82.69 194 LYS A N 1
ATOM 1651 C CA . LYS A 1 194 ? 12.805 11.678 -2.115 1.00 82.69 194 LYS A CA 1
ATOM 1652 C C . LYS A 1 194 ? 12.788 13.073 -1.486 1.00 82.69 194 LYS A C 1
ATOM 1654 O O . LYS A 1 194 ? 12.631 13.178 -0.262 1.00 82.69 194 LYS A O 1
ATOM 1659 N N . ARG A 1 195 ? 12.892 14.116 -2.321 1.00 77.19 195 ARG A N 1
ATOM 1660 C CA . ARG A 1 195 ? 12.897 15.538 -1.936 1.00 77.19 195 ARG A CA 1
ATOM 1661 C C . ARG A 1 195 ? 11.501 16.103 -1.679 1.00 77.19 195 ARG A C 1
ATOM 1663 O O . ARG A 1 195 ? 11.381 17.178 -1.091 1.00 77.19 195 ARG A O 1
ATOM 1670 N N . ILE A 1 196 ? 10.437 15.411 -2.093 1.00 76.19 196 ILE A N 1
ATOM 1671 C CA . ILE A 1 196 ? 9.067 15.864 -1.842 1.00 76.19 196 ILE A CA 1
ATOM 1672 C C . ILE A 1 196 ? 8.810 15.868 -0.333 1.00 76.19 196 ILE A C 1
ATOM 1674 O O . ILE A 1 196 ? 8.888 14.840 0.350 1.00 76.19 196 ILE A O 1
ATOM 1678 N N . LYS A 1 197 ? 8.481 17.052 0.194 1.00 66.81 197 LYS A N 1
ATOM 1679 C CA . LYS A 1 197 ? 8.050 17.204 1.581 1.00 66.81 197 LYS A CA 1
ATOM 1680 C C . LYS A 1 197 ? 6.674 16.574 1.761 1.00 66.81 197 LYS A C 1
ATOM 1682 O O . LYS A 1 197 ? 5.698 17.013 1.162 1.00 66.81 197 LYS A O 1
ATOM 1687 N N . LYS A 1 198 ? 6.609 15.589 2.648 1.00 67.69 198 LYS A N 1
ATOM 1688 C CA . LYS A 1 198 ? 5.407 14.793 2.905 1.00 67.69 198 LYS A CA 1
ATOM 1689 C C . LYS A 1 198 ? 4.519 15.505 3.909 1.00 67.69 198 LYS A C 1
ATOM 1691 O O . LYS A 1 198 ? 5.008 15.973 4.940 1.00 67.69 198 LYS A O 1
ATOM 1696 N N . SER A 1 199 ? 3.217 15.572 3.653 1.00 59.34 199 SER A N 1
ATOM 1697 C CA . SER A 1 199 ? 2.296 16.347 4.499 1.00 59.34 199 SER A CA 1
ATOM 1698 C C . SER A 1 199 ? 2.094 15.739 5.891 1.00 59.34 199 SER A C 1
ATOM 1700 O O . SER A 1 199 ? 1.746 16.456 6.831 1.00 59.34 199 SER A O 1
ATOM 1702 N N . TYR A 1 200 ? 2.330 14.433 6.045 1.00 57.12 200 TYR A N 1
ATOM 1703 C CA . TYR A 1 200 ? 1.996 13.685 7.265 1.00 57.12 200 TYR A CA 1
ATOM 1704 C C . TYR A 1 200 ? 3.199 13.130 8.031 1.00 57.12 200 TYR A C 1
ATOM 1706 O O . TYR A 1 200 ? 3.034 12.631 9.145 1.00 57.12 200 TYR A O 1
ATOM 1714 N N . ILE A 1 201 ? 4.407 13.226 7.473 1.00 59.47 201 ILE A N 1
ATOM 1715 C CA . ILE A 1 201 ? 5.621 12.702 8.105 1.00 59.47 201 ILE A CA 1
ATOM 1716 C C . ILE A 1 201 ? 6.381 13.860 8.731 1.00 59.47 201 ILE A C 1
ATOM 1718 O O . ILE A 1 201 ? 6.776 14.809 8.059 1.00 59.47 201 ILE A O 1
ATOM 1722 N N . ARG A 1 202 ? 6.564 13.792 10.050 1.00 55.97 202 ARG A N 1
ATOM 1723 C CA . ARG A 1 202 ? 7.352 14.788 10.780 1.00 55.97 202 ARG A CA 1
ATOM 1724 C C . ARG A 1 202 ? 8.823 14.652 10.382 1.00 55.97 202 ARG A C 1
ATOM 1726 O O . ARG A 1 202 ? 9.321 13.534 10.281 1.00 55.97 202 ARG A O 1
ATOM 1733 N N . GLU A 1 203 ? 9.511 15.786 10.235 1.00 50.44 203 GLU A N 1
ATOM 1734 C CA . GLU A 1 203 ? 10.923 15.874 9.806 1.00 50.44 203 GLU A CA 1
ATOM 1735 C C . GLU A 1 203 ? 11.879 14.988 10.634 1.00 50.44 203 GLU A C 1
ATOM 1737 O O . GLU A 1 203 ? 12.853 14.487 10.091 1.00 50.44 203 GLU A O 1
ATOM 1742 N N . ASN A 1 204 ? 11.552 14.705 11.903 1.00 47.09 204 ASN A N 1
ATOM 1743 C CA . ASN A 1 204 ? 12.380 13.900 12.816 1.00 47.09 204 ASN A CA 1
ATOM 1744 C C . ASN A 1 204 ? 11.818 12.499 13.104 1.00 47.09 204 ASN A C 1
ATOM 1746 O O . ASN A 1 204 ? 12.127 11.911 14.139 1.00 47.09 204 ASN A O 1
ATOM 1750 N N . SER A 1 205 ? 10.913 11.980 12.277 1.00 50.22 205 SER A N 1
ATOM 1751 C CA . SER A 1 205 ? 10.337 10.666 12.553 1.00 50.22 205 SER A CA 1
ATOM 1752 C C . SER A 1 205 ? 11.175 9.534 11.954 1.00 50.22 205 SER A C 1
ATOM 1754 O O . SER A 1 205 ? 11.471 9.552 10.763 1.00 50.22 205 SER A O 1
ATOM 1756 N N . ASN A 1 206 ? 11.457 8.497 12.750 1.00 51.72 206 ASN A N 1
ATOM 1757 C CA . ASN A 1 206 ? 12.089 7.236 12.315 1.00 51.72 206 ASN A CA 1
ATOM 1758 C C . ASN A 1 206 ? 11.249 6.449 11.276 1.00 51.72 206 ASN A C 1
ATOM 1760 O O . ASN A 1 206 ? 11.565 5.312 10.944 1.00 51.72 206 ASN A O 1
ATOM 1764 N N . TYR A 1 207 ? 10.146 7.026 10.790 1.00 52.78 207 TYR A N 1
ATOM 1765 C CA . TYR A 1 207 ? 9.188 6.416 9.870 1.00 52.78 207 TYR A CA 1
ATOM 1766 C C . TYR A 1 207 ? 9.595 6.520 8.396 1.00 52.78 207 TYR A C 1
ATOM 1768 O O . TYR A 1 207 ? 8.899 5.960 7.545 1.00 52.78 207 TYR A O 1
ATOM 1776 N N . LYS A 1 208 ? 10.691 7.230 8.093 1.00 56.09 208 LYS A N 1
ATOM 1777 C CA . LYS A 1 208 ? 11.248 7.380 6.747 1.00 56.09 208 LYS A CA 1
ATOM 1778 C C . LYS A 1 208 ? 12.639 6.747 6.703 1.00 56.09 208 LYS A C 1
ATOM 1780 O O . LYS A 1 208 ? 13.559 7.237 7.350 1.00 56.09 208 LYS A O 1
ATOM 1785 N N . ALA A 1 209 ? 12.775 5.676 5.929 1.00 57.56 209 ALA A N 1
ATOM 1786 C CA . ALA A 1 209 ? 14.073 5.172 5.503 1.00 57.56 209 ALA A CA 1
ATOM 1787 C C . ALA A 1 209 ? 14.211 5.488 4.013 1.00 57.56 209 ALA A C 1
ATOM 1789 O O . ALA A 1 209 ? 13.477 4.936 3.190 1.00 57.56 209 ALA A O 1
ATOM 1790 N N . ASP A 1 210 ? 15.104 6.421 3.689 1.00 59.34 210 ASP A N 1
ATOM 1791 C CA . ASP A 1 210 ? 15.529 6.646 2.313 1.00 59.34 210 ASP A CA 1
ATOM 1792 C C . ASP A 1 210 ? 16.746 5.768 2.061 1.00 59.34 210 ASP A C 1
ATOM 1794 O O . ASP A 1 210 ? 17.813 5.962 2.644 1.00 59.34 210 ASP A O 1
ATOM 1798 N N . TRP A 1 211 ? 16.570 4.778 1.199 1.00 70.25 211 TRP A N 1
ATOM 1799 C CA . TRP A 1 211 ? 17.673 3.993 0.671 1.00 70.25 211 TRP A CA 1
ATOM 1800 C C . TRP A 1 211 ? 18.050 4.533 -0.704 1.00 70.25 211 TRP A C 1
ATOM 1802 O O . TRP A 1 211 ? 17.291 5.279 -1.324 1.00 70.25 211 TRP A O 1
ATOM 1812 N N . SER A 1 212 ? 19.210 4.139 -1.230 1.00 75.25 212 SER A N 1
ATOM 1813 C CA . SER A 1 212 ? 19.661 4.587 -2.556 1.00 75.25 212 SER A CA 1
ATOM 1814 C C . SER A 1 212 ? 18.621 4.325 -3.652 1.00 75.25 212 SER A C 1
ATOM 1816 O O . SER A 1 212 ? 18.425 5.157 -4.525 1.00 75.25 212 SER A O 1
ATOM 1818 N N . THR A 1 213 ? 17.868 3.231 -3.557 1.00 83.19 213 THR A N 1
ATOM 1819 C CA . THR A 1 213 ? 16.942 2.773 -4.607 1.00 83.19 213 THR A CA 1
ATOM 1820 C C . THR A 1 213 ? 15.484 2.719 -4.161 1.00 83.19 213 THR A C 1
ATOM 1822 O O . THR A 1 213 ? 14.656 2.089 -4.823 1.00 83.19 213 THR A O 1
ATOM 1825 N N . SER A 1 214 ? 15.144 3.337 -3.023 1.00 86.50 214 SER A N 1
ATOM 1826 C CA . SER A 1 214 ? 13.771 3.301 -2.517 1.00 86.50 214 SER A CA 1
ATOM 1827 C C . SER A 1 214 ? 13.440 4.359 -1.469 1.00 86.50 214 SER A C 1
ATOM 1829 O O . SER A 1 214 ? 14.298 4.869 -0.755 1.00 86.50 214 SER A O 1
ATOM 1831 N N . ILE A 1 215 ? 12.146 4.645 -1.379 1.00 86.06 215 ILE A N 1
ATOM 1832 C CA . ILE A 1 215 ? 11.485 5.424 -0.342 1.00 86.06 215 ILE A CA 1
ATOM 1833 C C . ILE A 1 215 ? 10.615 4.451 0.447 1.00 86.06 215 ILE A C 1
ATOM 1835 O O . ILE A 1 215 ? 9.716 3.833 -0.126 1.00 86.06 215 ILE A O 1
ATOM 1839 N N . PHE A 1 216 ? 10.831 4.342 1.756 1.00 86.31 216 PHE A N 1
ATOM 1840 C CA . PHE A 1 216 ? 9.954 3.570 2.633 1.00 86.31 216 PHE A CA 1
ATOM 1841 C C . PHE A 1 216 ? 9.251 4.454 3.648 1.00 86.31 216 PHE A C 1
ATOM 1843 O O . PHE A 1 216 ? 9.873 5.277 4.322 1.00 86.31 216 PHE A O 1
ATOM 1850 N N . LEU A 1 217 ? 7.943 4.246 3.761 1.00 83.19 217 LEU A N 1
ATOM 1851 C CA . LEU A 1 217 ? 7.088 4.851 4.762 1.00 83.19 217 LEU A CA 1
ATOM 1852 C C . LEU A 1 217 ? 6.453 3.749 5.585 1.00 83.19 217 LEU A C 1
ATOM 1854 O O . LEU A 1 217 ? 5.740 2.900 5.055 1.00 83.19 217 LEU A O 1
ATOM 1858 N N . SER A 1 218 ? 6.660 3.789 6.892 1.00 79.44 218 SER A N 1
ATOM 1859 C CA . SER A 1 218 ? 5.929 2.923 7.805 1.00 79.44 218 SER A CA 1
ATOM 1860 C C . SER A 1 218 ? 5.139 3.776 8.773 1.00 79.44 218 SER A C 1
ATOM 1862 O O . SER A 1 218 ? 5.704 4.589 9.491 1.00 79.44 218 SER A O 1
ATOM 1864 N N . THR A 1 219 ? 3.831 3.569 8.826 1.00 72.94 219 THR A N 1
ATOM 1865 C CA . THR A 1 219 ? 2.993 4.054 9.924 1.00 72.94 219 THR A CA 1
ATOM 1866 C C . THR A 1 219 ? 2.578 2.865 10.789 1.00 72.94 219 THR A C 1
ATOM 1868 O O . THR A 1 219 ? 2.783 1.708 10.416 1.00 72.94 219 THR A O 1
ATOM 1871 N N . GLU A 1 220 ? 1.933 3.117 11.929 1.00 66.75 220 GLU A N 1
ATOM 1872 C CA . GLU A 1 220 ? 1.304 2.047 12.723 1.00 66.75 220 GLU A CA 1
ATOM 1873 C C . GLU A 1 220 ? 0.260 1.243 11.927 1.00 66.75 220 GLU A C 1
ATOM 1875 O O . GLU A 1 220 ? -0.090 0.118 12.287 1.00 66.75 220 GLU A O 1
ATOM 1880 N N . ARG A 1 221 ? -0.283 1.828 10.852 1.00 70.75 221 ARG A N 1
ATOM 1881 C CA . ARG A 1 221 ? -1.443 1.294 10.135 1.00 70.75 221 ARG A CA 1
ATOM 1882 C C . ARG A 1 221 ? -1.040 0.623 8.828 1.00 70.75 221 ARG A C 1
ATOM 1884 O O . ARG A 1 221 ? -1.464 -0.500 8.573 1.00 70.75 221 ARG A O 1
ATOM 1891 N N . TYR A 1 222 ? -0.180 1.254 8.041 1.00 81.06 222 TYR A N 1
ATOM 1892 C CA . TYR A 1 222 ? 0.240 0.748 6.735 1.00 81.06 222 TYR A CA 1
ATOM 1893 C C . TYR A 1 222 ? 1.736 0.935 6.503 1.00 81.06 222 TYR A C 1
ATOM 1895 O O . TYR A 1 222 ? 2.365 1.815 7.092 1.00 81.06 222 TYR A O 1
ATOM 1903 N N . GLY A 1 223 ? 2.288 0.095 5.630 1.00 87.94 223 GLY A N 1
ATOM 1904 C CA . GLY A 1 223 ? 3.585 0.328 5.002 1.00 87.94 223 GLY A CA 1
ATOM 1905 C C . GLY A 1 223 ? 3.363 0.781 3.565 1.00 87.94 223 GLY A C 1
ATOM 1906 O O . GLY A 1 223 ? 2.494 0.230 2.898 1.00 87.94 223 GLY A O 1
ATOM 1907 N N . ALA A 1 224 ? 4.117 1.768 3.101 1.00 92.12 224 ALA A N 1
ATOM 1908 C CA . ALA A 1 224 ? 4.127 2.208 1.716 1.00 92.12 224 ALA A CA 1
ATOM 1909 C C . ALA A 1 224 ? 5.568 2.289 1.207 1.00 92.12 224 ALA A C 1
ATOM 1911 O O . ALA A 1 224 ? 6.479 2.660 1.952 1.00 92.12 224 ALA A O 1
ATOM 1912 N N . LYS A 1 225 ? 5.783 1.919 -0.050 1.00 93.38 225 LYS A N 1
ATOM 1913 C CA . LYS A 1 225 ? 7.095 1.876 -0.693 1.00 93.38 225 LYS A CA 1
ATOM 1914 C C . LYS A 1 225 ? 7.018 2.487 -2.079 1.00 93.38 225 LYS A C 1
ATOM 1916 O O . LYS A 1 225 ? 6.046 2.272 -2.796 1.00 93.38 225 LYS A O 1
ATOM 1921 N N . ILE A 1 226 ? 8.083 3.184 -2.452 1.00 94.62 226 ILE A N 1
ATOM 1922 C CA . ILE A 1 226 ? 8.405 3.487 -3.845 1.00 94.62 226 ILE A CA 1
ATOM 1923 C C . ILE A 1 226 ? 9.803 2.949 -4.082 1.00 94.62 226 ILE A C 1
ATOM 1925 O O . ILE A 1 226 ? 10.710 3.286 -3.322 1.00 94.62 226 ILE A O 1
ATOM 1929 N N . TYR A 1 227 ? 9.991 2.066 -5.054 1.00 95.25 227 TYR A N 1
ATOM 1930 C CA . TYR A 1 227 ? 11.284 1.417 -5.243 1.00 95.25 227 TYR A CA 1
ATOM 1931 C C . TYR A 1 227 ? 11.576 1.082 -6.694 1.00 95.25 227 TYR A C 1
ATOM 1933 O O . TYR A 1 227 ? 10.678 0.775 -7.475 1.00 95.25 227 TYR A O 1
ATOM 1941 N N . HIS A 1 228 ? 12.860 1.114 -7.030 1.00 96.50 228 HIS A N 1
ATOM 1942 C CA . HIS A 1 228 ? 13.345 0.757 -8.350 1.00 96.50 228 HIS A CA 1
ATOM 1943 C C . HIS A 1 228 ? 13.377 -0.768 -8.529 1.00 96.50 228 HIS A C 1
ATOM 1945 O O . HIS A 1 228 ? 14.125 -1.474 -7.838 1.00 96.50 228 HIS A O 1
ATOM 1951 N N . LYS A 1 229 ? 12.558 -1.295 -9.448 1.00 95.19 229 LYS A N 1
ATOM 1952 C CA . LYS A 1 229 ? 12.382 -2.747 -9.604 1.00 95.19 229 LYS A CA 1
ATOM 1953 C C . LYS A 1 229 ? 13.598 -3.438 -10.198 1.00 95.19 229 LYS A C 1
ATOM 1955 O O . LYS A 1 229 ? 13.887 -4.549 -9.772 1.00 95.19 229 LYS A O 1
ATOM 1960 N N . GLY A 1 230 ? 14.358 -2.799 -11.083 1.00 96.12 230 GLY A N 1
ATOM 1961 C CA . GLY A 1 230 ? 15.569 -3.395 -11.655 1.00 96.12 230 GLY A CA 1
ATOM 1962 C C . GLY A 1 230 ? 16.646 -3.678 -10.608 1.00 96.12 230 GLY A C 1
ATOM 1963 O O . GLY A 1 230 ? 17.293 -4.729 -10.631 1.00 96.12 230 GLY A O 1
ATOM 1964 N N . SER A 1 231 ? 16.773 -2.788 -9.618 1.00 95.31 231 SER A N 1
ATOM 1965 C CA . SER A 1 231 ? 17.661 -2.986 -8.466 1.00 95.31 231 SER A CA 1
ATOM 1966 C C . SER A 1 231 ? 17.188 -4.122 -7.557 1.00 95.31 231 SER A C 1
ATOM 1968 O O . SER A 1 231 ? 18.014 -4.897 -7.080 1.00 95.31 231 SER A O 1
ATOM 1970 N N . GLU A 1 232 ? 15.877 -4.246 -7.331 1.00 94.44 232 GLU A N 1
ATOM 1971 C CA . GLU A 1 232 ? 15.294 -5.339 -6.540 1.00 94.44 232 GLU A CA 1
ATOM 1972 C C . GLU A 1 232 ? 15.432 -6.691 -7.254 1.00 94.44 232 GLU A C 1
ATOM 1974 O O . GLU A 1 232 ? 15.895 -7.661 -6.654 1.00 94.44 232 GLU A O 1
ATOM 1979 N N . TYR A 1 233 ? 15.145 -6.730 -8.555 1.00 95.31 233 TYR A N 1
ATOM 1980 C CA . TYR A 1 233 ? 15.211 -7.922 -9.395 1.00 95.31 233 TYR A CA 1
ATOM 1981 C C . TYR A 1 233 ? 16.623 -8.522 -9.467 1.00 95.31 233 TYR A C 1
ATOM 1983 O O . TYR A 1 233 ? 16.783 -9.742 -9.368 1.00 95.31 233 TYR A O 1
ATOM 1991 N N . LYS A 1 234 ? 17.652 -7.667 -9.583 1.00 94.38 234 LYS A N 1
ATOM 1992 C CA . LYS A 1 234 ? 19.075 -8.057 -9.593 1.00 94.38 234 LYS A CA 1
ATOM 1993 C C . LYS A 1 234 ? 19.649 -8.313 -8.192 1.00 94.38 234 LYS A C 1
ATOM 1995 O O . LYS A 1 234 ? 20.758 -8.832 -8.076 1.00 94.38 234 LYS A O 1
ATOM 2000 N N . GLY A 1 235 ? 18.942 -7.923 -7.131 1.00 89.88 235 GLY A N 1
ATOM 2001 C CA . GLY A 1 235 ? 19.432 -8.025 -5.759 1.00 89.88 235 GLY A CA 1
ATOM 2002 C C . GLY A 1 235 ? 19.819 -9.455 -5.360 1.00 89.88 235 GLY A C 1
ATOM 2003 O O . GLY A 1 235 ? 19.406 -10.429 -5.984 1.00 89.88 235 GLY A O 1
ATOM 2004 N N . LYS A 1 236 ? 20.578 -9.599 -4.265 1.00 84.31 236 LYS A N 1
ATOM 2005 C CA . LYS A 1 236 ? 21.064 -10.905 -3.763 1.00 84.31 236 LYS A CA 1
ATOM 2006 C C . LYS A 1 236 ? 19.950 -11.956 -3.622 1.00 84.31 236 LYS A C 1
ATOM 2008 O O . LYS A 1 236 ? 20.171 -13.126 -3.911 1.00 84.31 236 LYS A O 1
ATOM 2013 N N . ASN A 1 237 ? 18.765 -11.515 -3.199 1.00 81.56 237 ASN A N 1
ATOM 2014 C CA . ASN A 1 237 ? 17.573 -12.350 -3.023 1.00 81.56 237 ASN A CA 1
ATOM 2015 C C . ASN A 1 237 ? 16.497 -12.092 -4.098 1.00 81.56 237 ASN A C 1
ATOM 2017 O O . ASN A 1 237 ? 15.356 -12.529 -3.932 1.00 81.56 237 ASN A O 1
ATOM 2021 N N . GLY A 1 238 ? 16.850 -11.357 -5.154 1.00 87.00 238 GLY A N 1
ATOM 2022 C CA . GLY A 1 238 ? 15.965 -10.997 -6.255 1.00 87.00 238 GLY A CA 1
ATOM 2023 C C . GLY A 1 238 ? 15.633 -12.186 -7.155 1.00 87.00 238 GLY A C 1
ATOM 2024 O O . GLY A 1 238 ? 16.210 -13.274 -7.044 1.00 87.00 238 GLY A O 1
ATOM 2025 N N . ASP A 1 239 ? 14.673 -11.991 -8.055 1.00 91.62 239 ASP A N 1
ATOM 2026 C CA . ASP A 1 239 ? 14.169 -13.083 -8.892 1.00 91.62 239 ASP A CA 1
ATOM 2027 C C . ASP A 1 239 ? 15.082 -13.417 -10.082 1.00 91.62 239 ASP A C 1
ATOM 2029 O O . ASP A 1 239 ? 14.988 -14.527 -10.603 1.00 91.62 239 ASP A O 1
ATOM 2033 N N . LYS A 1 240 ? 16.034 -12.547 -10.462 1.00 94.06 240 LYS A N 1
ATOM 2034 C CA . LYS A 1 240 ? 16.946 -12.797 -11.595 1.00 94.06 240 LYS A CA 1
ATOM 2035 C C . LYS A 1 240 ? 17.672 -14.136 -11.477 1.00 94.06 240 LYS A C 1
ATOM 2037 O O . LYS A 1 240 ? 17.658 -14.941 -12.406 1.00 94.06 240 LYS A O 1
ATOM 2042 N N . SER A 1 241 ? 18.284 -14.396 -10.323 1.00 91.94 241 SER A N 1
ATOM 2043 C CA . SER A 1 241 ? 19.024 -15.639 -10.079 1.00 91.94 241 SER A CA 1
ATOM 2044 C C . SER A 1 241 ? 18.112 -16.866 -10.118 1.00 91.94 241 SER A C 1
ATOM 2046 O O . SER A 1 241 ? 18.530 -17.929 -10.572 1.00 91.94 241 SER A O 1
ATOM 2048 N N . LYS A 1 242 ? 16.854 -16.725 -9.681 1.00 90.50 242 LYS A N 1
ATOM 2049 C CA . LYS A 1 242 ? 15.867 -17.810 -9.721 1.00 90.50 242 LYS A CA 1
ATOM 2050 C C . LYS A 1 242 ? 15.437 -18.109 -11.152 1.00 90.50 242 LYS A C 1
ATOM 2052 O O . LYS A 1 242 ? 15.437 -19.272 -11.529 1.00 90.50 242 LYS A O 1
ATOM 2057 N N . HIS A 1 243 ? 15.138 -17.083 -11.945 1.00 94.44 243 HIS A N 1
ATOM 2058 C CA . HIS A 1 243 ? 14.772 -17.234 -13.353 1.00 94.44 243 HIS A CA 1
ATOM 2059 C C . HIS A 1 243 ? 15.901 -17.880 -14.166 1.00 94.44 243 HIS A C 1
ATOM 2061 O O . HIS A 1 243 ? 15.667 -18.852 -14.876 1.00 94.44 243 HIS A O 1
ATOM 2067 N N . LEU A 1 244 ? 17.147 -17.424 -13.984 1.00 93.62 244 LEU A N 1
ATOM 2068 C CA . LEU A 1 244 ? 18.316 -18.036 -14.631 1.00 93.62 244 LEU A CA 1
ATOM 2069 C C . LEU A 1 244 ? 18.514 -19.502 -14.225 1.00 93.62 244 LEU A C 1
ATOM 2071 O O . LEU A 1 244 ? 18.910 -20.324 -15.050 1.00 93.62 244 LEU A O 1
ATOM 2075 N N . ARG A 1 245 ? 18.243 -19.839 -12.958 1.00 92.19 245 ARG A N 1
ATOM 2076 C CA . ARG A 1 245 ? 18.281 -21.223 -12.480 1.00 92.19 245 ARG A CA 1
ATOM 2077 C C . ARG A 1 245 ? 17.198 -22.073 -13.149 1.00 92.19 245 ARG A C 1
ATOM 2079 O O . ARG A 1 245 ? 17.534 -23.139 -13.648 1.00 92.19 245 ARG A O 1
ATOM 2086 N N . VAL A 1 246 ? 15.954 -21.593 -13.218 1.00 90.44 246 VAL A N 1
ATOM 2087 C CA . VAL A 1 246 ? 14.849 -22.315 -13.877 1.00 90.44 246 VAL A CA 1
ATOM 2088 C C . VAL A 1 246 ? 15.167 -22.575 -15.349 1.00 90.44 246 VAL A C 1
ATOM 2090 O O . VAL A 1 246 ? 15.058 -23.714 -15.790 1.00 90.44 246 VAL A O 1
ATOM 2093 N N . ASN A 1 247 ? 15.645 -21.569 -16.089 1.00 93.44 247 ASN A N 1
ATOM 2094 C CA . ASN A 1 247 ? 16.030 -21.754 -17.492 1.00 93.44 247 ASN A CA 1
ATOM 2095 C C . ASN A 1 247 ? 17.117 -22.829 -17.654 1.00 93.44 247 ASN A C 1
ATOM 2097 O O . ASN A 1 247 ? 17.065 -23.646 -18.569 1.00 93.44 247 ASN A O 1
ATOM 2101 N N . ARG A 1 248 ? 18.101 -22.862 -16.743 1.00 94.88 248 ARG A N 1
ATOM 2102 C CA . ARG A 1 248 ? 19.164 -23.878 -16.746 1.00 94.88 248 ARG A CA 1
ATOM 2103 C C . ARG A 1 248 ? 18.625 -25.277 -16.447 1.00 94.88 248 ARG A C 1
ATOM 2105 O O . ARG A 1 248 ? 19.021 -26.225 -17.115 1.00 94.88 248 ARG A O 1
ATOM 2112 N N . GLU A 1 249 ? 17.752 -25.400 -15.450 1.00 91.81 249 GLU A N 1
ATOM 2113 C CA . GLU A 1 249 ? 17.125 -26.667 -15.053 1.00 91.81 249 GLU A CA 1
ATOM 2114 C C . GLU A 1 249 ? 16.238 -27.229 -16.173 1.00 91.81 249 GLU A C 1
ATOM 2116 O O . GLU A 1 249 ? 16.258 -28.432 -16.425 1.00 91.81 249 GLU A O 1
ATOM 2121 N N . LYS A 1 250 ? 15.502 -26.359 -16.875 1.00 92.06 250 LYS A N 1
ATOM 2122 C CA . LYS A 1 250 ? 14.614 -26.733 -17.985 1.00 92.06 250 LYS A CA 1
ATOM 2123 C C . LYS A 1 250 ? 15.309 -26.847 -19.341 1.00 92.06 250 LYS A C 1
ATOM 2125 O O . LYS A 1 250 ? 14.746 -27.446 -20.247 1.00 92.06 250 LYS A O 1
ATOM 2130 N N . LYS A 1 251 ? 16.541 -26.338 -19.465 1.00 93.88 251 LYS A N 1
ATOM 2131 C CA . LYS A 1 251 ? 17.305 -26.263 -20.725 1.00 93.88 251 LYS A CA 1
ATOM 2132 C C . LYS A 1 251 ? 16.558 -25.505 -21.835 1.00 93.88 251 LYS A C 1
ATOM 2134 O O . LYS A 1 251 ? 16.771 -25.766 -23.013 1.00 93.88 251 LYS A O 1
ATOM 2139 N N . GLU A 1 252 ? 15.717 -24.553 -21.448 1.00 93.50 252 GLU A N 1
ATOM 2140 C CA . GLU A 1 252 ? 14.925 -23.709 -22.343 1.00 93.50 252 GLU A CA 1
ATOM 2141 C C . GLU A 1 252 ? 14.759 -22.307 -21.731 1.00 93.50 252 GLU A C 1
ATOM 2143 O O . GLU A 1 252 ? 14.878 -22.122 -20.513 1.00 93.50 252 GLU A O 1
ATOM 2148 N N . THR A 1 253 ? 14.491 -21.300 -22.561 1.00 91.12 253 THR A N 1
ATOM 2149 C CA . THR A 1 253 ? 14.282 -19.920 -22.098 1.00 91.12 253 THR A CA 1
ATOM 2150 C C . THR A 1 253 ? 12.834 -19.726 -21.651 1.00 91.12 253 THR A C 1
ATOM 2152 O O . THR A 1 253 ? 12.029 -19.139 -22.364 1.00 91.12 253 THR A O 1
ATOM 2155 N N . ILE A 1 254 ? 12.502 -20.199 -20.446 1.00 92.06 254 ILE A N 1
ATOM 2156 C CA . ILE A 1 254 ? 11.194 -19.925 -19.821 1.00 92.06 254 ILE A CA 1
ATOM 2157 C C . ILE A 1 254 ? 11.059 -18.440 -19.464 1.00 92.06 254 ILE A C 1
ATOM 2159 O O . ILE A 1 254 ? 10.018 -17.822 -19.677 1.00 92.06 254 ILE A O 1
ATOM 2163 N N . PHE A 1 255 ? 12.125 -17.858 -18.912 1.00 93.50 255 PHE A N 1
ATOM 2164 C CA . PHE A 1 255 ? 12.179 -16.453 -18.524 1.00 93.50 255 PHE A CA 1
ATOM 2165 C C . PHE A 1 255 ? 13.250 -15.719 -19.343 1.00 93.50 255 PHE A C 1
ATOM 2167 O O . PHE A 1 255 ? 14.440 -15.930 -19.088 1.00 93.50 255 PHE A O 1
ATOM 2174 N N . PRO A 1 256 ? 12.894 -14.835 -20.290 1.00 93.75 256 PRO A N 1
ATOM 2175 C CA . PRO A 1 256 ? 13.873 -14.094 -21.089 1.00 93.75 256 PRO A CA 1
ATOM 2176 C C . PRO A 1 256 ? 14.545 -13.008 -20.236 1.00 93.75 256 PRO A C 1
ATOM 2178 O O . PRO A 1 256 ? 14.084 -11.878 -20.142 1.00 93.75 256 PRO A O 1
ATOM 2181 N N . VAL A 1 257 ? 15.607 -13.364 -19.505 1.00 94.75 257 VAL A N 1
ATOM 2182 C CA . VAL A 1 257 ? 16.249 -12.456 -18.533 1.00 94.75 257 VAL A CA 1
ATOM 2183 C C . VAL A 1 257 ? 17.048 -11.340 -19.208 1.00 94.75 257 VAL A C 1
ATOM 2185 O O . VAL A 1 257 ? 17.069 -10.224 -18.687 1.00 94.75 257 VAL A O 1
ATOM 2188 N N . ASN A 1 258 ? 17.723 -11.664 -20.309 1.00 94.62 258 ASN A N 1
ATOM 2189 C CA . ASN A 1 258 ? 18.577 -10.754 -21.068 1.00 94.62 258 ASN A CA 1
ATOM 2190 C C . ASN A 1 258 ? 17.874 -10.351 -22.366 1.00 94.62 258 ASN A C 1
ATOM 2192 O O . ASN A 1 258 ? 17.005 -11.088 -22.830 1.00 94.62 258 ASN A O 1
ATOM 2196 N N . ASP A 1 259 ? 18.284 -9.220 -22.929 1.00 94.56 259 ASP A N 1
ATOM 2197 C CA . ASP A 1 259 ? 17.797 -8.746 -24.223 1.00 94.56 259 ASP A CA 1
ATOM 2198 C C . ASP A 1 259 ? 18.211 -9.705 -25.345 1.00 94.56 259 ASP A C 1
ATOM 2200 O O . ASP A 1 259 ? 19.308 -10.274 -25.326 1.00 94.56 259 ASP A O 1
ATOM 2204 N N . GLU A 1 260 ? 17.334 -9.866 -26.329 1.00 93.81 260 GLU A N 1
ATOM 2205 C CA . GLU A 1 260 ? 17.659 -10.518 -27.593 1.00 93.81 260 GLU A CA 1
ATOM 2206 C C . GLU A 1 260 ? 18.136 -9.448 -28.572 1.00 93.81 260 GLU A C 1
ATOM 2208 O O . GLU A 1 260 ? 17.462 -8.434 -28.758 1.00 93.81 260 GLU A O 1
ATOM 2213 N N . LEU A 1 261 ? 19.306 -9.663 -29.176 1.00 95.12 261 LEU A N 1
ATOM 2214 C CA . LEU A 1 261 ? 19.950 -8.701 -30.068 1.00 95.12 261 LEU A CA 1
ATOM 2215 C C . LEU A 1 261 ? 19.966 -9.216 -31.510 1.00 95.12 261 LEU A C 1
ATOM 2217 O O . LEU A 1 261 ? 20.084 -10.423 -31.738 1.00 95.12 261 LEU A O 1
ATOM 2221 N N . ASP A 1 262 ? 19.881 -8.307 -32.478 1.00 94.56 262 ASP A N 1
ATOM 2222 C CA . ASP A 1 262 ? 20.150 -8.618 -33.882 1.00 94.56 262 ASP A CA 1
ATOM 2223 C C . ASP A 1 262 ? 21.661 -8.748 -34.158 1.00 94.56 262 ASP A C 1
ATOM 2225 O O . ASP A 1 262 ? 22.504 -8.683 -33.258 1.00 94.56 262 ASP A O 1
ATOM 2229 N N . LYS A 1 263 ? 22.016 -8.959 -35.431 1.00 94.75 263 LYS A N 1
ATOM 2230 C CA . LYS A 1 263 ? 23.417 -9.093 -35.864 1.00 94.75 263 LYS A CA 1
ATOM 2231 C C . LYS A 1 263 ? 24.228 -7.806 -35.692 1.00 94.75 263 LYS A C 1
ATOM 2233 O O . LYS A 1 263 ? 25.450 -7.889 -35.604 1.00 94.75 263 LYS A O 1
ATOM 2238 N N . ASP A 1 264 ? 23.555 -6.663 -35.639 1.00 94.00 264 ASP A N 1
ATOM 2239 C CA . ASP A 1 264 ? 24.150 -5.334 -35.525 1.00 94.00 264 ASP A CA 1
ATOM 2240 C C . ASP A 1 264 ? 24.199 -4.854 -34.060 1.00 94.00 264 ASP A C 1
ATOM 2242 O O . ASP A 1 264 ? 24.757 -3.798 -33.762 1.00 94.00 264 ASP A O 1
ATOM 2246 N N . GLY A 1 265 ? 23.664 -5.650 -33.126 1.00 91.88 265 GLY A N 1
ATOM 2247 C CA . GLY A 1 265 ? 23.632 -5.361 -31.696 1.00 91.88 265 GLY A CA 1
ATOM 2248 C C . GLY A 1 265 ? 22.423 -4.540 -31.239 1.00 91.88 265 GLY A C 1
ATOM 2249 O O . GLY A 1 265 ? 22.406 -4.104 -30.086 1.00 91.88 265 GLY A O 1
ATOM 2250 N N . ASN A 1 266 ? 21.412 -4.331 -32.088 1.00 92.19 266 ASN A N 1
ATOM 2251 C CA . ASN A 1 266 ? 20.173 -3.660 -31.694 1.00 92.19 266 ASN A CA 1
ATOM 2252 C C . ASN A 1 266 ? 19.249 -4.624 -30.946 1.00 92.19 266 ASN A C 1
ATOM 2254 O O . ASN A 1 266 ? 19.184 -5.811 -31.261 1.00 92.19 266 ASN A O 1
ATOM 2258 N N . VAL A 1 267 ? 18.494 -4.107 -29.974 1.00 90.88 267 VAL A N 1
ATOM 2259 C CA . VAL A 1 267 ? 17.528 -4.902 -29.203 1.00 90.88 267 VAL A CA 1
ATOM 2260 C C . VAL A 1 267 ? 16.338 -5.279 -30.089 1.00 90.88 267 VAL A C 1
ATOM 2262 O O . VAL A 1 267 ? 15.538 -4.422 -30.454 1.00 90.88 267 VAL A O 1
ATOM 2265 N N . LEU A 1 268 ? 16.212 -6.570 -30.398 1.00 89.88 268 LEU A N 1
ATOM 2266 C CA . LEU A 1 268 ? 15.042 -7.165 -31.051 1.00 89.88 268 LEU A CA 1
ATOM 2267 C C . LEU A 1 268 ? 13.906 -7.383 -30.055 1.00 89.88 268 LEU A C 1
ATOM 2269 O O . LEU A 1 268 ? 12.747 -7.113 -30.363 1.00 89.88 268 LEU A O 1
ATOM 2273 N N . LYS A 1 269 ? 14.245 -7.879 -28.860 1.00 89.81 269 LYS A N 1
ATOM 2274 C CA . LYS A 1 269 ? 13.291 -8.148 -27.785 1.00 89.81 269 LYS A CA 1
ATOM 2275 C C . LYS A 1 269 ? 13.892 -7.773 -26.442 1.00 89.81 269 LYS A C 1
ATOM 2277 O O . LYS A 1 269 ? 14.967 -8.246 -26.076 1.00 89.81 269 LYS A O 1
ATOM 2282 N N . GLU A 1 270 ? 13.186 -6.928 -25.701 1.00 91.31 270 GLU A N 1
ATOM 2283 C CA . GLU A 1 270 ? 13.611 -6.515 -24.368 1.00 91.31 270 GLU A CA 1
ATOM 2284 C C . GLU A 1 270 ? 13.474 -7.673 -23.365 1.00 91.31 270 GLU A C 1
ATOM 2286 O O . GLU A 1 270 ? 12.437 -8.331 -23.262 1.00 91.31 270 GLU A O 1
ATOM 2291 N N . GLY A 1 271 ? 14.532 -7.911 -22.597 1.00 94.12 271 GLY A N 1
ATOM 2292 C CA . GLY A 1 271 ? 14.575 -8.880 -21.518 1.00 94.12 271 GLY A CA 1
ATOM 2293 C C . GLY A 1 271 ? 14.030 -8.327 -20.201 1.00 94.12 271 GLY A C 1
ATOM 2294 O O . GLY A 1 271 ? 13.960 -7.123 -19.949 1.00 94.12 271 GLY A O 1
ATOM 2295 N N . LEU A 1 272 ? 13.710 -9.236 -19.277 1.00 94.69 272 LEU A N 1
ATOM 2296 C CA . LEU A 1 272 ? 13.141 -8.903 -17.969 1.00 94.69 272 LEU A CA 1
ATOM 2297 C C . LEU A 1 272 ? 14.028 -7.960 -17.142 1.00 94.69 272 LEU A C 1
ATOM 2299 O O . LEU A 1 272 ? 13.498 -7.184 -16.351 1.00 94.69 272 LEU A O 1
ATOM 2303 N N . GLN A 1 273 ? 15.361 -8.030 -17.267 1.00 96.00 273 GLN A N 1
ATOM 2304 C CA . GLN A 1 273 ? 16.247 -7.107 -16.549 1.00 96.00 273 GLN A CA 1
ATOM 2305 C C . GLN A 1 273 ? 16.110 -5.673 -17.066 1.00 96.00 273 GLN A C 1
ATOM 2307 O O . GLN A 1 273 ? 15.932 -4.774 -16.245 1.00 96.00 273 GLN A O 1
ATOM 2312 N N . SER A 1 274 ? 16.208 -5.476 -18.382 1.00 95.06 274 SER A N 1
ATOM 2313 C CA . SER A 1 274 ? 16.141 -4.158 -19.017 1.00 95.06 274 SER A CA 1
ATOM 2314 C C . SER A 1 274 ? 14.772 -3.524 -18.782 1.00 95.06 274 SER A C 1
ATOM 2316 O O . SER A 1 274 ? 14.700 -2.392 -18.308 1.00 95.06 274 SER A O 1
ATOM 2318 N N . PHE A 1 275 ? 13.696 -4.311 -18.895 1.00 94.56 275 PHE A N 1
ATOM 2319 C CA . PHE A 1 275 ? 12.359 -3.846 -18.536 1.00 94.56 275 PHE A CA 1
ATOM 2320 C C . PHE A 1 275 ? 12.239 -3.459 -17.053 1.00 94.56 275 PHE A C 1
ATOM 2322 O O . PHE A 1 275 ? 11.726 -2.393 -16.714 1.00 94.56 275 PHE A O 1
ATOM 2329 N N . ALA A 1 276 ? 12.740 -4.297 -16.135 1.00 95.62 276 ALA A N 1
ATOM 2330 C CA . ALA A 1 276 ? 12.705 -4.000 -14.701 1.00 95.62 276 ALA A CA 1
ATOM 2331 C C . ALA A 1 276 ? 13.489 -2.731 -14.344 1.00 95.62 276 ALA A C 1
ATOM 2333 O O . ALA A 1 276 ? 13.079 -1.988 -13.449 1.00 95.62 276 ALA A O 1
ATOM 2334 N N . ASP A 1 277 ? 14.613 -2.496 -15.022 1.00 96.38 277 ASP A N 1
ATOM 2335 C CA . ASP A 1 277 ? 15.445 -1.306 -14.861 1.00 96.38 277 ASP A CA 1
ATOM 2336 C C . ASP A 1 277 ? 14.715 -0.021 -15.266 1.00 96.38 277 ASP A C 1
ATOM 2338 O O . ASP A 1 277 ? 15.108 1.047 -14.829 1.00 96.38 277 ASP A O 1
ATOM 2342 N N . ARG A 1 278 ? 13.611 -0.089 -16.008 1.00 94.56 278 ARG A N 1
ATOM 2343 C CA . ARG A 1 278 ? 12.795 1.085 -16.337 1.00 94.56 278 ARG A CA 1
ATOM 2344 C C . ARG A 1 278 ? 11.606 1.282 -15.401 1.00 94.56 278 ARG A C 1
ATOM 2346 O O . ARG A 1 278 ? 10.766 2.134 -15.665 1.00 94.56 278 ARG A O 1
ATOM 2353 N N . ILE A 1 279 ? 11.489 0.509 -14.318 1.00 94.75 279 ILE A N 1
ATOM 2354 C CA . ILE A 1 279 ? 10.307 0.533 -13.448 1.00 94.75 279 ILE A CA 1
ATOM 2355 C C . ILE A 1 279 ? 10.596 1.161 -12.082 1.00 94.75 279 ILE A C 1
ATOM 2357 O O . ILE A 1 279 ? 11.431 0.672 -11.311 1.00 94.75 279 ILE A O 1
ATOM 2361 N N . LEU A 1 280 ? 9.759 2.132 -11.704 1.00 94.94 280 LEU A N 1
ATOM 2362 C CA . LEU A 1 280 ? 9.492 2.454 -10.301 1.00 94.94 280 LEU A CA 1
ATOM 2363 C C . LEU A 1 280 ? 8.162 1.851 -9.861 1.00 94.94 280 LEU A C 1
ATOM 2365 O O . LEU A 1 280 ? 7.111 2.153 -10.422 1.00 94.94 280 LEU A O 1
ATOM 2369 N N . ARG A 1 281 ? 8.183 1.027 -8.816 1.00 95.56 281 ARG A N 1
ATOM 2370 C CA . ARG A 1 281 ? 6.967 0.462 -8.230 1.00 95.56 281 ARG A CA 1
ATOM 2371 C C . ARG A 1 281 ? 6.507 1.277 -7.032 1.00 95.56 281 ARG A C 1
ATOM 2373 O O . ARG A 1 281 ? 7.261 1.429 -6.074 1.00 95.56 281 ARG A O 1
ATOM 2380 N N . TYR A 1 282 ? 5.243 1.682 -7.054 1.00 95.94 282 TYR A N 1
ATOM 2381 C CA . TYR A 1 282 ? 4.488 2.150 -5.893 1.00 95.94 282 TYR A CA 1
ATOM 2382 C C . TYR A 1 282 ? 3.782 0.956 -5.268 1.00 95.94 282 TYR A C 1
ATOM 2384 O O . TYR A 1 282 ? 3.168 0.171 -5.984 1.00 95.94 282 TYR A O 1
ATOM 2392 N N . GLU A 1 283 ? 3.847 0.817 -3.950 1.00 96.44 283 GLU A N 1
ATOM 2393 C CA . GLU A 1 283 ? 3.253 -0.311 -3.232 1.00 96.44 283 GLU A CA 1
ATOM 2394 C C . GLU A 1 283 ? 2.731 0.148 -1.869 1.00 96.44 283 GLU A C 1
ATOM 2396 O O . GLU A 1 283 ? 3.452 0.816 -1.128 1.00 96.44 283 GLU A O 1
ATOM 2401 N N . ILE A 1 284 ? 1.497 -0.220 -1.515 1.00 96.19 284 ILE A N 1
ATOM 2402 C CA . ILE A 1 284 ? 0.962 -0.067 -0.156 1.00 96.19 284 ILE A CA 1
ATOM 2403 C C . ILE A 1 284 ? 0.491 -1.411 0.374 1.00 96.19 284 ILE A C 1
ATOM 2405 O O . ILE A 1 284 ? -0.340 -2.085 -0.232 1.00 96.19 284 ILE A O 1
ATOM 2409 N N . THR A 1 285 ? 0.956 -1.730 1.577 1.00 95.81 285 THR A N 1
ATOM 2410 C CA . THR A 1 285 ? 0.515 -2.874 2.363 1.00 95.81 285 THR A CA 1
ATOM 2411 C C . THR A 1 285 ? -0.652 -2.509 3.270 1.00 95.81 285 THR A C 1
ATOM 2413 O O . THR A 1 285 ? -0.491 -1.792 4.267 1.00 95.81 285 THR A O 1
ATOM 2416 N N . PHE A 1 286 ? -1.813 -3.095 2.991 1.00 95.62 286 PHE A N 1
ATOM 2417 C CA . PHE A 1 286 ? -3.003 -3.017 3.829 1.00 95.62 286 PHE A CA 1
ATOM 2418 C C . PHE A 1 286 ? -3.077 -4.245 4.732 1.00 95.62 286 PHE A C 1
ATOM 2420 O O . PHE A 1 286 ? -3.456 -5.342 4.326 1.00 95.62 286 PHE A O 1
ATOM 2427 N N . ARG A 1 287 ? -2.702 -4.059 6.000 1.00 93.62 287 ARG A N 1
ATOM 2428 C CA . ARG A 1 287 ? -2.867 -5.081 7.043 1.00 93.62 287 ARG A CA 1
ATOM 2429 C C . ARG A 1 287 ? -4.292 -5.057 7.593 1.00 93.62 287 ARG A C 1
ATOM 2431 O O . ARG A 1 287 ? -4.954 -4.019 7.555 1.00 93.62 287 ARG A O 1
ATOM 2438 N N . LYS A 1 288 ? -4.705 -6.157 8.230 1.00 93.12 288 LYS A N 1
ATOM 2439 C CA . LYS A 1 288 ? -5.965 -6.289 8.985 1.00 93.12 288 LYS A CA 1
ATOM 2440 C C . LYS A 1 288 ? -6.326 -5.059 9.826 1.00 93.12 288 LYS A C 1
ATOM 2442 O O . LYS A 1 288 ? -7.472 -4.618 9.815 1.00 93.12 288 LYS A O 1
ATOM 2447 N N . SER A 1 289 ? -5.357 -4.465 10.526 1.00 92.25 289 SER A N 1
ATOM 2448 C CA . SER A 1 289 ? -5.572 -3.259 11.341 1.00 92.25 289 SER A CA 1
ATOM 2449 C C . SER A 1 289 ? -6.022 -2.047 10.522 1.00 92.25 289 SER A C 1
ATOM 2451 O O . SER A 1 289 ? -6.915 -1.318 10.950 1.00 92.25 289 SER A O 1
ATOM 2453 N N . TYR A 1 290 ? -5.437 -1.824 9.345 1.00 94.50 290 TYR A N 1
ATOM 2454 C CA . TYR A 1 290 ? -5.787 -0.677 8.515 1.00 94.50 290 TYR A CA 1
ATOM 2455 C C . TYR A 1 290 ? -7.054 -0.904 7.707 1.00 94.50 290 TYR A C 1
ATOM 2457 O O . TYR A 1 290 ? -7.882 0.000 7.646 1.00 94.50 290 TYR A O 1
ATOM 2465 N N . MET A 1 291 ? -7.265 -2.122 7.201 1.00 96.44 291 MET A N 1
ATOM 2466 C CA . MET A 1 291 ? -8.549 -2.506 6.611 1.00 96.44 291 MET A CA 1
ATOM 2467 C C . MET A 1 291 ? -9.690 -2.311 7.624 1.00 96.44 291 MET A C 1
ATOM 2469 O O . MET A 1 291 ? -10.692 -1.687 7.296 1.00 96.44 291 MET A O 1
ATOM 2473 N N . SER A 1 292 ? -9.496 -2.709 8.893 1.00 95.62 292 SER A N 1
ATOM 2474 C CA . SER A 1 292 ? -10.462 -2.471 9.989 1.00 95.62 292 SER A CA 1
ATOM 2475 C C . SER A 1 292 ? -10.763 -0.990 10.180 1.00 95.62 292 SER A C 1
ATOM 2477 O O . SER A 1 292 ? -11.918 -0.600 10.332 1.00 95.62 292 SER A O 1
ATOM 2479 N N . TYR A 1 293 ? -9.729 -0.150 10.153 1.00 94.06 293 TYR A N 1
ATOM 2480 C CA . TYR A 1 293 ? -9.906 1.291 10.268 1.00 94.06 293 TYR A CA 1
ATOM 2481 C C . TYR A 1 293 ? -10.689 1.882 9.087 1.00 94.06 293 TYR A C 1
ATOM 2483 O O . TYR A 1 293 ? -11.591 2.687 9.318 1.00 94.06 293 TYR A O 1
ATOM 2491 N N . LEU A 1 294 ? -10.358 1.502 7.848 1.00 95.38 294 LEU A N 1
ATOM 2492 C CA . LEU A 1 294 ? -11.051 1.990 6.652 1.00 95.38 294 LEU A CA 1
ATOM 2493 C C . LEU A 1 294 ? -12.513 1.542 6.651 1.00 95.38 294 LEU A C 1
ATOM 2495 O O . LEU A 1 294 ? -13.403 2.385 6.551 1.00 95.38 294 LEU A O 1
ATOM 2499 N N . PHE A 1 295 ? -12.756 0.252 6.891 1.00 96.69 295 PHE A N 1
ATOM 2500 C CA . PHE A 1 295 ? -14.095 -0.306 7.043 1.00 96.69 295 PHE A CA 1
ATOM 2501 C C . PHE A 1 295 ? -14.910 0.492 8.063 1.00 96.69 295 PHE A C 1
ATOM 2503 O O . PHE A 1 295 ? -15.987 0.982 7.745 1.00 96.69 295 PHE A O 1
ATOM 2510 N N . LYS A 1 296 ? -14.368 0.734 9.260 1.00 93.31 296 LYS A N 1
ATOM 2511 C CA . LYS A 1 296 ? -15.096 1.442 10.325 1.00 93.31 296 LYS A CA 1
ATOM 2512 C C . LYS A 1 296 ? -15.357 2.905 10.063 1.00 93.31 296 LYS A C 1
ATOM 2514 O O . LYS A 1 296 ? -16.342 3.462 10.533 1.00 93.31 296 LYS A O 1
ATOM 2519 N N . LYS A 1 297 ? -14.431 3.547 9.367 1.00 91.06 297 LYS A N 1
ATOM 2520 C CA . LYS A 1 297 ? -14.527 4.967 9.072 1.00 91.06 297 LYS A CA 1
ATOM 2521 C C . LYS A 1 297 ? -15.522 5.249 7.948 1.00 91.06 297 LYS A C 1
ATOM 2523 O O . LYS A 1 297 ? -16.119 6.325 7.958 1.00 91.06 297 LYS A O 1
ATOM 2528 N N . HIS A 1 298 ? -15.662 4.330 6.993 1.00 93.62 298 HIS A N 1
ATOM 2529 C CA . HIS A 1 298 ? -16.346 4.594 5.727 1.00 93.62 298 HIS A CA 1
ATOM 2530 C C . HIS A 1 298 ? -17.583 3.712 5.484 1.00 93.62 298 HIS A C 1
ATOM 2532 O O . HIS A 1 298 ? -18.537 4.170 4.855 1.00 93.62 298 HIS A O 1
ATOM 2538 N N . LEU A 1 299 ? -17.602 2.479 5.999 1.00 94.25 299 LEU A N 1
ATOM 2539 C CA . LEU A 1 299 ? -18.581 1.453 5.621 1.00 94.25 299 LEU A CA 1
ATOM 2540 C C . LEU A 1 299 ? -19.424 0.964 6.804 1.00 94.25 299 LEU A C 1
ATOM 2542 O O . LEU A 1 299 ? -20.649 0.955 6.715 1.00 94.25 299 LEU A O 1
ATOM 2546 N N . PHE A 1 300 ? -18.785 0.612 7.921 1.00 93.38 300 PHE A N 1
ATOM 2547 C CA . PHE A 1 300 ? -19.442 0.088 9.119 1.00 93.38 300 PHE A CA 1
ATOM 2548 C C . PHE A 1 300 ? -20.535 1.031 9.611 1.00 93.38 300 PHE A C 1
ATOM 2550 O O . PHE A 1 300 ? -20.250 2.184 9.949 1.00 93.38 300 PHE A O 1
ATOM 2557 N N . ALA A 1 301 ? -21.768 0.526 9.655 1.00 87.25 301 ALA A N 1
ATOM 2558 C CA . ALA A 1 301 ? -22.948 1.245 10.115 1.00 87.25 301 ALA A CA 1
ATOM 2559 C C . ALA A 1 301 ? -23.000 2.714 9.648 1.00 87.25 301 ALA A C 1
ATOM 2561 O O . ALA A 1 301 ? -23.435 3.607 10.378 1.00 87.25 301 ALA A O 1
ATOM 2562 N N . ASN A 1 302 ? -22.550 2.989 8.419 1.00 86.88 302 ASN A N 1
ATOM 2563 C CA . ASN A 1 302 ? -22.369 4.354 7.921 1.00 86.88 302 ASN A CA 1
ATOM 2564 C C . ASN A 1 302 ? -23.695 5.124 7.779 1.00 86.88 302 ASN A C 1
ATOM 2566 O O . ASN A 1 302 ? -23.699 6.356 7.744 1.00 86.88 302 ASN A O 1
ATOM 2570 N N . LYS A 1 303 ? -24.827 4.412 7.742 1.00 88.19 303 LYS A N 1
ATOM 2571 C CA . LYS A 1 303 ? -26.181 4.975 7.758 1.00 88.19 303 LYS A CA 1
ATOM 2572 C C . LYS A 1 303 ? -26.719 5.217 9.174 1.00 88.19 303 LYS A C 1
ATOM 2574 O O . LYS A 1 303 ? -27.650 6.004 9.309 1.00 88.19 303 LYS A O 1
ATOM 2579 N N . CYS A 1 304 ? -26.109 4.650 10.217 1.00 86.94 304 CYS A N 1
ATOM 2580 C CA . CYS A 1 304 ? -26.582 4.753 11.597 1.00 86.94 304 CYS A CA 1
ATOM 2581 C C . CYS A 1 304 ? -26.444 6.186 12.162 1.00 86.94 304 CYS A C 1
ATOM 2583 O O . CYS A 1 304 ? -25.322 6.701 12.264 1.00 86.94 304 CYS A O 1
ATOM 2585 N N . PRO A 1 305 ? -27.545 6.838 12.589 1.00 88.50 305 PRO A N 1
ATOM 2586 C CA . PRO A 1 305 ? -27.504 8.184 13.169 1.00 88.50 305 PRO A CA 1
ATOM 2587 C C . PRO A 1 305 ? -26.658 8.278 14.443 1.00 88.50 305 PRO A C 1
ATOM 2589 O O . PRO A 1 305 ? -25.899 9.233 14.611 1.00 88.50 305 PRO A O 1
ATOM 2592 N N . PHE A 1 306 ? -26.731 7.264 15.310 1.00 86.25 306 PHE A N 1
ATOM 2593 C CA . PHE A 1 306 ? -25.962 7.220 16.552 1.00 86.25 306 PHE A CA 1
ATOM 2594 C C . PHE A 1 306 ? -24.449 7.193 16.288 1.00 86.25 306 PHE A C 1
ATOM 2596 O O . PHE A 1 306 ? -23.710 7.996 16.859 1.00 86.25 306 PHE A O 1
ATOM 2603 N N . LEU A 1 307 ? -23.979 6.360 15.346 1.00 87.81 307 LEU A N 1
ATOM 2604 C CA . LEU A 1 307 ? -22.559 6.338 14.974 1.00 87.81 307 LEU A CA 1
ATOM 2605 C C . LEU A 1 307 ? -22.100 7.684 14.408 1.00 87.81 307 LEU A C 1
ATOM 2607 O O . LEU A 1 307 ? -20.998 8.143 14.711 1.00 87.81 307 LEU A O 1
ATOM 2611 N N . LYS A 1 308 ? -22.941 8.337 13.595 1.00 89.81 308 LYS A N 1
ATOM 2612 C CA . LYS A 1 308 ? -22.647 9.669 13.045 1.00 89.81 308 LYS A CA 1
ATOM 2613 C C . LYS A 1 308 ? -22.505 10.713 14.153 1.00 89.81 308 LYS A C 1
ATOM 2615 O O . LYS A 1 308 ? -21.589 11.534 14.085 1.00 89.81 308 LYS A O 1
ATOM 2620 N N . ALA A 1 309 ? -23.365 10.665 15.171 1.00 89.94 309 ALA A N 1
ATOM 2621 C CA . ALA A 1 309 ? -23.273 11.537 16.339 1.00 89.94 309 ALA A CA 1
ATOM 2622 C C . ALA A 1 309 ? -21.972 11.291 17.123 1.00 89.94 309 ALA A C 1
ATOM 2624 O O . ALA A 1 309 ? -21.217 12.236 17.358 1.00 89.94 309 ALA A O 1
ATOM 2625 N N . LEU A 1 310 ? -21.640 10.027 17.417 1.00 89.62 310 LEU A N 1
ATOM 2626 C CA . LEU A 1 310 ? -20.371 9.663 18.059 1.00 89.62 310 LEU A CA 1
ATOM 2627 C C . LEU A 1 310 ? -19.156 10.126 17.247 1.00 89.62 310 LEU A C 1
ATOM 2629 O O . LEU A 1 310 ? -18.217 10.693 17.798 1.00 89.62 310 LEU A O 1
ATOM 2633 N N . HIS A 1 311 ? -19.174 9.944 15.926 1.00 91.62 311 HIS A N 1
ATOM 2634 C CA . HIS A 1 311 ? -18.093 10.377 15.044 1.00 91.62 311 HIS A CA 1
ATOM 2635 C C . HIS A 1 311 ? -17.920 11.905 15.052 1.00 91.62 311 HIS A C 1
ATOM 2637 O O . HIS A 1 311 ? -16.791 12.408 15.018 1.00 91.62 311 HIS A O 1
ATOM 2643 N N . LYS A 1 312 ? -19.027 12.657 15.096 1.00 93.88 312 LYS A N 1
ATOM 2644 C CA . LYS A 1 312 ? -19.009 14.121 15.185 1.00 93.88 312 LYS A CA 1
ATOM 2645 C C . LYS A 1 312 ? -18.330 14.576 16.477 1.00 93.88 312 LYS A C 1
ATOM 2647 O O . LYS A 1 312 ? -17.397 15.381 16.410 1.00 93.88 312 LYS A O 1
ATOM 2652 N N . GLU A 1 313 ? -18.732 14.018 17.617 1.00 94.31 313 GLU A N 1
ATOM 2653 C CA . GLU A 1 313 ? -18.111 14.324 18.912 1.00 94.31 313 GLU A CA 1
ATOM 2654 C C . GLU A 1 313 ? -16.647 13.876 18.954 1.00 94.31 313 GLU A C 1
ATOM 2656 O O . GLU A 1 313 ? -15.770 14.661 19.316 1.00 94.31 313 GLU A O 1
ATOM 2661 N N . TYR A 1 314 ? -16.341 12.673 18.460 1.00 94.62 314 TYR A N 1
ATOM 2662 C CA . TYR A 1 314 ? -14.971 12.178 18.332 1.00 94.62 314 TYR A CA 1
ATOM 2663 C C . TYR A 1 314 ? -14.074 13.162 17.577 1.00 94.62 314 TYR A C 1
ATOM 2665 O O . TYR A 1 314 ? -12.986 13.486 18.047 1.00 94.62 314 TYR A O 1
ATOM 2673 N N . LYS A 1 315 ? -14.515 13.683 16.423 1.00 95.12 315 LYS A N 1
ATOM 2674 C CA . LYS A 1 315 ? -13.747 14.668 15.642 1.00 95.12 315 LYS A CA 1
ATOM 2675 C C . LYS A 1 315 ? -13.506 15.959 16.425 1.00 95.12 315 LYS A C 1
ATOM 2677 O O . LYS A 1 315 ? -12.387 16.480 16.397 1.00 95.12 315 LYS A O 1
ATOM 2682 N N . ALA A 1 316 ? -14.530 16.466 17.111 1.00 95.69 316 ALA A N 1
ATOM 2683 C CA . ALA A 1 316 ? -14.432 17.687 17.905 1.00 95.69 316 ALA A CA 1
ATOM 2684 C C . ALA A 1 316 ? -13.434 17.520 19.063 1.00 95.69 316 ALA A C 1
ATOM 2686 O O . ALA A 1 316 ? -12.496 18.309 19.195 1.00 95.69 316 ALA A O 1
ATOM 2687 N N . VAL A 1 317 ? -13.579 16.447 19.841 1.00 96.19 317 VAL A N 1
ATOM 2688 C CA . VAL A 1 317 ? -12.718 16.141 20.988 1.00 96.19 317 VAL A CA 1
ATOM 2689 C C . VAL A 1 317 ? -11.292 15.808 20.544 1.00 96.19 317 VAL A C 1
ATOM 2691 O O . VAL A 1 317 ? -10.333 16.324 21.121 1.00 96.19 317 VAL A O 1
ATOM 2694 N N . LYS A 1 318 ? -11.117 15.035 19.463 1.00 95.38 318 LYS A N 1
ATOM 2695 C CA . LYS A 1 318 ? -9.795 14.710 18.905 1.00 95.38 318 LYS A CA 1
ATOM 2696 C C . LYS A 1 318 ? -9.024 15.957 18.490 1.00 95.38 318 LYS A C 1
ATOM 2698 O O . LYS A 1 318 ? -7.829 16.041 18.748 1.00 95.38 318 LYS A O 1
ATOM 2703 N N . LYS A 1 319 ? -9.687 16.949 17.883 1.00 94.88 319 LYS A N 1
ATOM 2704 C CA . LYS A 1 319 ? -9.048 18.222 17.508 1.00 94.88 319 LYS A CA 1
ATOM 2705 C C . LYS A 1 319 ? -8.470 18.945 18.729 1.00 94.88 319 LYS A C 1
ATOM 2707 O O . LYS A 1 319 ? -7.375 19.501 18.638 1.00 94.88 319 LYS A O 1
ATOM 2712 N N . ILE A 1 320 ? -9.190 18.923 19.852 1.00 95.69 320 ILE A N 1
ATOM 2713 C CA . ILE A 1 320 ? -8.751 19.515 21.122 1.00 95.69 320 ILE A CA 1
ATOM 2714 C C . ILE A 1 320 ? -7.583 18.708 21.694 1.00 95.69 320 ILE A C 1
ATOM 2716 O O . ILE A 1 320 ? -6.515 19.277 21.908 1.00 95.69 320 ILE A O 1
ATOM 2720 N N . LYS A 1 321 ? -7.739 17.384 21.834 1.00 94.75 321 LYS A N 1
ATOM 2721 C CA . LYS A 1 321 ? -6.694 16.472 22.328 1.00 94.75 321 LYS A CA 1
ATOM 2722 C C . LYS A 1 321 ? -5.389 16.622 21.537 1.00 94.75 321 LYS A C 1
ATOM 2724 O O . LYS A 1 321 ? -4.350 16.907 22.118 1.00 94.75 321 LYS A O 1
ATOM 2729 N N . SER A 1 322 ? -5.451 16.582 20.205 1.00 91.88 322 SER A N 1
ATOM 2730 C CA . SER A 1 322 ? -4.275 16.759 19.341 1.00 91.88 322 SER A CA 1
ATOM 2731 C C . SER A 1 322 ? -3.691 18.176 19.364 1.00 91.88 322 SER A C 1
ATOM 2733 O O . SER A 1 322 ? -2.536 18.377 18.989 1.00 91.88 322 SER A O 1
ATOM 2735 N N . LYS A 1 323 ? -4.455 19.204 19.759 1.00 93.81 323 LYS A N 1
ATOM 2736 C CA . LYS A 1 323 ? -3.887 20.532 20.037 1.00 93.81 323 LYS A CA 1
ATOM 2737 C C . LYS A 1 323 ? -3.077 20.489 21.334 1.00 93.81 323 LYS A C 1
ATOM 2739 O O . LYS A 1 323 ? -1.927 20.907 21.304 1.00 93.81 323 LYS A O 1
ATOM 2744 N N . CYS A 1 324 ? -3.634 19.934 22.409 1.00 92.00 324 CYS A N 1
ATOM 2745 C CA . CYS A 1 324 ? -2.941 19.767 23.688 1.00 92.00 324 CYS A CA 1
ATOM 2746 C C . CYS A 1 324 ? -1.648 18.946 23.542 1.00 92.00 324 CYS A C 1
ATOM 2748 O O . CYS A 1 324 ? -0.587 19.399 23.961 1.00 92.00 324 CYS A O 1
ATOM 2750 N N . GLU A 1 325 ? -1.706 17.798 22.861 1.00 91.19 325 GLU A N 1
ATOM 2751 C CA . GLU A 1 325 ? -0.543 16.931 22.606 1.00 91.19 325 GLU A CA 1
ATOM 2752 C C . GLU A 1 325 ? 0.576 17.656 21.839 1.00 91.19 325 GLU A C 1
ATOM 2754 O O . GLU A 1 325 ? 1.754 17.476 22.139 1.00 91.19 325 GLU A O 1
ATOM 2759 N N . ARG A 1 326 ? 0.228 18.527 20.880 1.00 89.31 326 ARG A N 1
ATOM 2760 C CA . ARG A 1 326 ? 1.219 19.337 20.150 1.00 89.31 326 ARG A CA 1
ATOM 2761 C C . ARG A 1 326 ? 1.897 20.382 21.031 1.00 89.31 326 ARG A C 1
ATOM 2763 O O . ARG A 1 326 ? 3.076 20.647 20.826 1.00 89.31 326 ARG A O 1
ATOM 2770 N N . GLU A 1 327 ? 1.179 20.988 21.973 1.00 90.50 327 GLU A N 1
ATOM 2771 C CA . GLU A 1 327 ? 1.782 21.937 22.918 1.00 90.50 327 GLU A CA 1
ATOM 2772 C C . GLU A 1 327 ? 2.699 21.221 23.920 1.00 90.50 327 GLU A C 1
ATOM 2774 O O . GLU A 1 327 ? 3.806 21.698 24.164 1.00 90.50 327 GLU A O 1
ATOM 2779 N N . ILE A 1 328 ? 2.308 20.030 24.396 1.00 89.38 328 ILE A N 1
ATOM 2780 C CA . ILE A 1 328 ? 3.174 19.156 25.209 1.00 89.38 328 ILE A CA 1
ATOM 2781 C C . ILE A 1 328 ? 4.473 18.858 24.462 1.00 89.38 328 ILE A C 1
ATOM 2783 O O . ILE A 1 328 ? 5.559 19.068 24.993 1.00 89.38 328 ILE A O 1
ATOM 2787 N N . GLU A 1 329 ? 4.372 18.410 23.212 1.00 86.81 329 GLU A N 1
ATOM 2788 C CA . GLU A 1 329 ? 5.540 18.072 22.402 1.00 86.81 329 GLU A CA 1
ATOM 2789 C C . GLU A 1 329 ? 6.457 19.281 22.169 1.00 86.81 329 GLU A C 1
ATOM 2791 O O . GLU A 1 329 ? 7.678 19.154 22.236 1.00 86.81 329 GLU A O 1
ATOM 2796 N N . LYS A 1 330 ? 5.895 20.473 21.919 1.00 87.00 330 LYS A N 1
ATOM 2797 C CA . LYS A 1 330 ? 6.686 21.708 21.787 1.00 87.00 330 LYS A CA 1
ATOM 2798 C C . LYS A 1 330 ? 7.437 22.034 23.072 1.00 87.00 330 LYS A C 1
ATOM 2800 O O . LYS A 1 330 ? 8.621 22.349 23.003 1.00 87.00 330 LYS A O 1
ATOM 2805 N N . ALA A 1 331 ? 6.768 21.941 24.216 1.00 87.06 331 ALA A N 1
ATOM 2806 C CA . ALA A 1 331 ? 7.377 22.198 25.513 1.00 87.06 331 ALA A CA 1
ATOM 2807 C C . ALA A 1 331 ? 8.441 21.142 25.872 1.00 87.06 331 ALA A C 1
ATOM 2809 O O . ALA A 1 331 ? 9.455 21.473 26.484 1.00 87.06 331 ALA A O 1
ATOM 2810 N N . GLN A 1 332 ? 8.275 19.897 25.413 1.00 87.56 332 GLN A N 1
ATOM 2811 C CA . GLN A 1 332 ? 9.248 18.823 25.627 1.00 87.56 332 GLN A CA 1
ATOM 2812 C C . GLN A 1 332 ? 10.558 18.984 24.845 1.00 87.56 332 GLN A C 1
ATOM 2814 O O . GLN A 1 332 ? 11.578 18.438 25.258 1.00 87.56 332 GLN A O 1
ATOM 2819 N N . LYS A 1 333 ? 10.576 19.754 23.746 1.00 81.56 333 LYS A N 1
ATOM 2820 C CA . LYS A 1 333 ? 11.772 19.938 22.895 1.00 81.56 333 LYS A CA 1
ATOM 2821 C C . LYS A 1 333 ? 12.957 20.643 23.576 1.00 81.56 333 LYS A C 1
ATOM 2823 O O . LYS A 1 333 ? 14.003 20.764 22.948 1.00 81.56 333 LYS A O 1
ATOM 2828 N N . GLY A 1 334 ? 12.819 21.084 24.828 1.00 73.56 334 GLY A N 1
ATOM 2829 C CA . GLY A 1 334 ? 13.913 21.657 25.624 1.00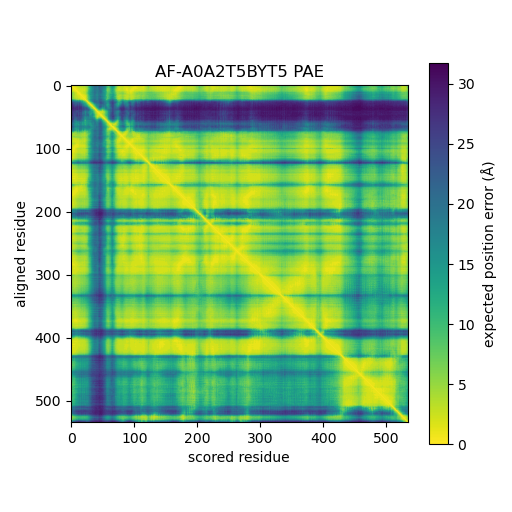 73.56 334 GLY A CA 1
ATOM 2830 C C . GLY A 1 334 ? 14.012 21.151 27.067 1.00 73.56 334 GLY A C 1
ATOM 2831 O O . GLY A 1 334 ? 14.952 21.524 27.761 1.00 73.56 334 GLY A O 1
ATOM 2832 N N . LYS A 1 335 ? 13.063 20.331 27.540 1.00 88.75 335 LYS A N 1
ATOM 2833 C CA . LYS A 1 335 ? 13.027 19.794 28.911 1.00 88.75 335 LYS A CA 1
ATOM 2834 C C . LYS A 1 335 ? 12.061 18.611 28.981 1.00 88.75 335 LYS A C 1
ATOM 2836 O O . LYS A 1 335 ? 10.969 18.672 28.425 1.00 88.75 335 LYS A O 1
ATOM 2841 N N . GLN A 1 336 ? 12.402 17.562 29.725 1.00 88.94 336 GLN A N 1
ATOM 2842 C CA . GLN A 1 336 ? 11.440 16.504 30.031 1.00 88.94 336 GLN A CA 1
ATOM 2843 C C . GLN A 1 336 ? 10.362 17.030 30.994 1.00 88.94 336 GLN A C 1
ATOM 2845 O O . GLN A 1 336 ? 10.667 17.464 32.103 1.00 88.94 336 GLN A O 1
ATOM 2850 N N . LEU A 1 337 ? 9.102 17.009 30.555 1.00 89.31 337 LEU A N 1
ATOM 2851 C CA . LEU A 1 337 ? 7.964 17.426 31.377 1.00 89.31 337 LEU A CA 1
ATOM 2852 C C . LEU A 1 337 ? 7.536 16.314 32.341 1.00 89.31 337 LEU A C 1
ATOM 2854 O O . LEU A 1 337 ? 7.388 15.158 31.936 1.00 89.31 337 LEU A O 1
ATOM 2858 N N . THR A 1 338 ? 7.253 16.699 33.580 1.00 93.75 338 THR A N 1
ATOM 2859 C CA . THR A 1 338 ? 6.557 15.888 34.585 1.00 93.75 338 THR A CA 1
ATOM 2860 C C . THR A 1 338 ? 5.094 15.653 34.194 1.00 93.75 338 THR A C 1
ATOM 2862 O O . THR A 1 338 ? 4.514 16.402 33.405 1.00 93.75 338 THR A O 1
ATOM 2865 N N . GLU A 1 339 ? 4.448 14.639 34.778 1.00 91.75 339 GLU A N 1
ATOM 2866 C CA . GLU A 1 339 ? 3.020 14.377 34.528 1.00 91.75 339 GLU A CA 1
ATOM 2867 C C . GLU A 1 339 ? 2.118 15.542 34.960 1.00 91.75 339 GLU A C 1
ATOM 2869 O O . GLU A 1 339 ? 1.173 15.879 34.250 1.00 91.75 339 GLU A O 1
ATOM 2874 N N . LYS A 1 340 ? 2.454 16.236 36.059 1.00 92.75 340 LYS A N 1
ATOM 2875 C CA . LYS A 1 340 ? 1.732 17.447 36.486 1.00 92.75 340 LYS A CA 1
ATOM 2876 C C . LYS A 1 340 ? 1.822 18.556 35.434 1.00 92.75 340 LYS A C 1
ATOM 2878 O O . LYS A 1 340 ? 0.807 19.155 35.092 1.00 92.75 340 LYS A O 1
ATOM 2883 N N . GLU A 1 341 ? 3.011 18.795 34.874 1.00 90.00 341 GLU A N 1
ATOM 2884 C CA . GLU A 1 341 ? 3.199 19.770 33.791 1.00 90.00 341 GLU A CA 1
ATOM 2885 C C . GLU A 1 341 ? 2.412 19.366 32.532 1.00 90.00 341 GLU A C 1
ATOM 2887 O O . GLU A 1 341 ? 1.749 20.210 31.934 1.00 90.00 341 GLU A O 1
ATOM 2892 N N . LYS A 1 342 ? 2.400 18.080 32.149 1.00 91.31 342 LYS A N 1
ATOM 2893 C CA . LYS A 1 342 ? 1.574 17.590 31.025 1.00 91.31 342 LYS A CA 1
ATOM 2894 C C . LYS A 1 342 ? 0.081 17.807 31.268 1.00 91.31 342 LYS A C 1
ATOM 2896 O O . LYS A 1 342 ? -0.646 18.168 30.342 1.00 91.31 342 LYS A O 1
ATOM 2901 N N . GLN A 1 343 ? -0.377 17.623 32.504 1.00 91.69 343 GLN A N 1
ATOM 2902 C CA . GLN A 1 343 ? -1.778 17.800 32.875 1.00 91.69 343 GLN A CA 1
ATOM 2903 C C . GLN A 1 343 ? -2.245 19.249 32.675 1.00 91.69 343 GLN A C 1
ATOM 2905 O O . GLN A 1 343 ? -3.360 19.459 32.199 1.00 91.69 343 GLN A O 1
ATOM 2910 N N . ILE A 1 344 ? -1.367 20.235 32.912 1.00 91.44 344 ILE A N 1
ATOM 2911 C CA . ILE A 1 344 ? -1.635 21.658 32.634 1.00 91.44 344 ILE A CA 1
ATOM 2912 C C . ILE A 1 344 ? -1.956 21.866 31.147 1.00 91.44 344 ILE A C 1
ATOM 2914 O O . ILE A 1 344 ? -2.971 22.481 30.815 1.00 91.44 344 ILE A O 1
ATOM 2918 N N . TYR A 1 345 ? -1.167 21.291 30.235 1.00 91.56 345 TYR A N 1
ATOM 2919 C CA . TYR A 1 345 ? -1.443 21.372 28.792 1.00 91.56 345 TYR A CA 1
ATOM 2920 C C . TYR A 1 345 ? -2.708 20.605 28.378 1.00 91.56 345 TYR A C 1
ATOM 2922 O O . TYR A 1 345 ? -3.369 20.974 27.404 1.00 91.56 345 TYR A O 1
ATOM 2930 N N . MET A 1 346 ? -3.076 19.562 29.126 1.00 93.88 346 MET A N 1
ATOM 2931 C CA . MET A 1 346 ? -4.291 18.773 28.910 1.00 93.88 346 MET A CA 1
ATOM 2932 C C . MET A 1 346 ? -5.549 19.386 29.540 1.00 93.88 346 MET A C 1
ATOM 2934 O O . MET A 1 346 ? -6.635 18.854 29.313 1.00 93.88 346 MET A O 1
ATOM 2938 N N . THR A 1 347 ? -5.452 20.512 30.260 1.00 94.38 347 THR A N 1
ATOM 2939 C CA . THR A 1 347 ? -6.587 21.147 30.961 1.00 94.38 347 THR A CA 1
ATOM 2940 C C . THR A 1 347 ? -7.801 21.332 30.053 1.00 94.38 347 THR A C 1
ATOM 2942 O O . THR A 1 347 ? -8.905 20.976 30.444 1.00 94.38 347 THR A O 1
ATOM 2945 N N . ALA A 1 348 ? -7.602 21.796 28.814 1.00 92.12 348 ALA A N 1
ATOM 2946 C CA . ALA A 1 348 ? -8.690 22.008 27.855 1.00 92.12 348 ALA A CA 1
ATOM 2947 C C . ALA A 1 348 ? -9.400 20.714 27.414 1.00 92.12 348 ALA A C 1
ATOM 2949 O O . ALA A 1 348 ? -10.562 20.757 27.027 1.00 92.12 348 ALA A O 1
ATOM 2950 N N . PHE A 1 349 ? -8.712 19.570 27.437 1.00 93.00 349 PHE A N 1
ATOM 2951 C CA . PHE A 1 349 ? -9.327 18.262 27.201 1.00 93.00 349 PHE A CA 1
ATOM 2952 C C . PHE A 1 349 ? -9.997 17.736 28.475 1.00 93.00 349 PHE A C 1
ATOM 2954 O O . PHE A 1 349 ? -11.103 17.206 28.421 1.00 93.00 349 PHE A O 1
ATOM 2961 N N . ILE A 1 350 ? -9.349 17.905 29.631 1.00 93.00 350 ILE A N 1
ATOM 2962 C CA . ILE A 1 350 ? -9.852 17.448 30.932 1.00 93.00 350 ILE A CA 1
ATOM 2963 C C . ILE A 1 350 ? -11.155 18.168 31.298 1.00 93.00 350 ILE A C 1
ATOM 2965 O O . ILE A 1 350 ? -12.087 17.510 31.764 1.00 93.00 350 ILE A O 1
ATOM 2969 N N . SER A 1 351 ? -11.241 19.473 31.023 1.00 95.44 351 SER A N 1
ATOM 2970 C CA . SER A 1 351 ? -12.406 20.321 31.296 1.00 95.44 351 SER A CA 1
ATOM 2971 C C . SER A 1 351 ? -13.598 20.071 30.371 1.00 95.44 351 SER A C 1
ATOM 2973 O O . SER A 1 351 ? -14.659 20.658 30.580 1.00 95.44 351 SER A O 1
ATOM 2975 N N . LEU A 1 352 ? -13.463 19.208 29.357 1.00 95.38 352 LEU A N 1
ATOM 2976 C CA . LEU A 1 352 ? -14.595 18.837 28.516 1.00 95.38 352 LEU A CA 1
ATOM 2977 C C . LEU A 1 352 ? -15.677 18.117 29.335 1.00 95.38 352 LEU A C 1
ATOM 2979 O O . LEU A 1 352 ? -15.334 17.313 30.215 1.00 95.38 352 LEU A O 1
ATOM 2983 N N . PRO A 1 353 ? -16.965 18.331 28.995 1.00 96.62 353 PRO A N 1
ATOM 2984 C CA . PRO A 1 353 ? -18.071 17.569 29.561 1.00 96.62 353 PRO A CA 1
ATOM 2985 C C . PRO A 1 353 ? -17.815 16.064 29.476 1.00 96.62 353 PRO A C 1
ATOM 2987 O O . PRO A 1 353 ? -17.217 15.574 28.505 1.00 96.62 353 PRO A O 1
ATOM 2990 N N . ARG A 1 354 ? -18.248 15.329 30.503 1.00 93.00 354 ARG A N 1
ATOM 2991 C CA . ARG A 1 354 ? -18.017 13.884 30.613 1.00 93.00 354 ARG A CA 1
ATOM 2992 C C . ARG A 1 354 ? -18.596 13.146 29.409 1.00 93.00 354 ARG A C 1
ATOM 2994 O O . ARG A 1 354 ? -17.907 12.323 28.824 1.00 93.00 354 ARG A O 1
ATOM 3001 N N . GLU A 1 355 ? -19.780 13.541 28.966 1.00 91.12 355 GLU A N 1
ATOM 3002 C CA . GLU A 1 355 ? -20.519 12.953 27.849 1.00 91.12 355 GLU A CA 1
ATOM 3003 C C . GLU A 1 355 ? -19.713 13.010 26.544 1.00 91.12 355 GLU A C 1
ATOM 3005 O O . GLU A 1 355 ? -19.675 12.049 25.778 1.00 91.12 355 GLU A O 1
ATOM 3010 N N . LYS A 1 356 ? -19.000 14.120 26.304 1.00 93.81 356 LYS A N 1
ATOM 3011 C CA . LYS A 1 356 ? -18.146 14.279 25.117 1.00 93.81 356 LYS A CA 1
ATOM 3012 C C . LYS A 1 356 ? -16.914 13.387 25.174 1.00 93.81 356 LYS A C 1
ATOM 3014 O O . LYS A 1 356 ? -16.523 12.813 24.158 1.00 93.81 356 LYS A O 1
ATOM 3019 N N . LYS A 1 357 ? -16.292 13.275 26.352 1.00 92.56 357 LYS A N 1
ATOM 3020 C CA . LYS A 1 357 ? -15.147 12.378 26.562 1.00 92.56 357 LYS A CA 1
ATOM 3021 C C . LYS A 1 357 ? -15.573 10.919 26.415 1.00 92.56 357 LYS A C 1
ATOM 3023 O O . LYS A 1 357 ? -14.892 10.173 25.719 1.00 92.56 357 LYS A O 1
ATOM 3028 N N . ASP A 1 358 ? -16.716 10.548 26.978 1.00 89.69 358 ASP A N 1
ATOM 3029 C CA . ASP A 1 358 ? -17.270 9.199 26.882 1.00 89.69 358 ASP A CA 1
ATOM 3030 C C . ASP A 1 358 ? -17.584 8.848 25.419 1.00 89.69 358 ASP A C 1
ATOM 3032 O O . ASP A 1 358 ? -17.124 7.818 24.930 1.00 89.69 358 ASP A O 1
ATOM 3036 N N . ALA A 1 359 ? -18.238 9.742 24.667 1.00 89.69 359 ALA A N 1
ATOM 3037 C CA . ALA A 1 359 ? -18.467 9.560 23.231 1.00 89.69 359 ALA A CA 1
ATOM 3038 C C . ALA A 1 359 ? -17.156 9.413 22.432 1.00 89.69 359 ALA A C 1
ATOM 3040 O O . ALA A 1 359 ? -17.049 8.561 21.544 1.00 89.69 359 ALA A O 1
ATOM 3041 N N . PHE A 1 360 ? -16.136 10.215 22.760 1.00 92.50 360 PHE A N 1
ATOM 3042 C CA . PHE A 1 360 ? -14.807 10.111 22.157 1.00 92.50 360 PHE A CA 1
ATOM 3043 C C . PHE A 1 360 ? -14.168 8.740 22.416 1.00 92.50 360 PHE A C 1
ATOM 3045 O O . PHE A 1 360 ? -13.719 8.101 21.462 1.00 92.50 360 PHE A O 1
ATOM 3052 N N . PHE A 1 361 ? -14.150 8.274 23.668 1.00 90.25 361 PHE A N 1
ATOM 3053 C CA . PHE A 1 361 ? -13.550 6.989 24.032 1.00 90.25 361 PHE A CA 1
ATOM 3054 C C . PHE A 1 361 ? -14.330 5.800 23.474 1.00 90.25 361 PHE A C 1
ATOM 3056 O O . PHE A 1 361 ? -13.714 4.839 23.019 1.00 90.25 361 PHE A O 1
ATOM 3063 N N . GLN A 1 362 ? -15.663 5.877 23.424 1.00 88.12 362 GLN A N 1
ATOM 3064 C CA . GLN A 1 362 ? -16.492 4.861 22.776 1.00 88.12 362 GLN A CA 1
ATOM 3065 C C . GLN A 1 362 ? -16.125 4.726 21.295 1.00 88.12 362 GLN A C 1
ATOM 3067 O O . GLN A 1 362 ? -15.802 3.631 20.837 1.00 88.12 362 GLN A O 1
ATOM 3072 N N . TYR A 1 363 ? -16.098 5.834 20.547 1.00 90.00 363 TYR A N 1
ATOM 3073 C CA . TYR A 1 363 ? -15.754 5.802 19.123 1.00 90.00 363 TYR A CA 1
ATOM 3074 C C . TYR A 1 363 ? -14.295 5.384 18.877 1.00 90.00 363 TYR A C 1
ATOM 3076 O O . TYR A 1 363 ? -14.004 4.641 17.939 1.00 90.00 363 TYR A O 1
ATOM 3084 N N . GLU A 1 364 ? -13.361 5.821 19.725 1.00 89.94 364 GLU A N 1
ATOM 3085 C CA . GLU A 1 364 ? -11.964 5.376 19.678 1.00 89.94 364 GLU A CA 1
ATOM 3086 C C . GLU A 1 364 ? -11.849 3.863 19.925 1.00 89.94 364 GLU A C 1
ATOM 3088 O O . GLU A 1 364 ? -11.156 3.165 19.180 1.00 89.94 364 GLU A O 1
ATOM 3093 N N . GLY A 1 365 ? -12.606 3.338 20.893 1.00 87.81 365 GLY A N 1
ATOM 3094 C CA . GLY A 1 365 ? -12.761 1.908 21.139 1.00 87.81 365 GLY A CA 1
ATOM 3095 C C . GLY A 1 365 ? -13.269 1.166 19.905 1.00 87.81 365 GLY A C 1
ATOM 3096 O O . GLY A 1 365 ? -12.698 0.137 19.539 1.00 87.81 365 GLY A O 1
ATOM 3097 N N . ILE A 1 366 ? -14.263 1.726 19.201 1.00 89.38 366 ILE A N 1
ATOM 3098 C CA . ILE A 1 366 ? -14.771 1.159 17.946 1.00 89.38 366 ILE A CA 1
ATOM 3099 C C . ILE A 1 366 ? -13.654 1.048 16.912 1.00 89.38 366 ILE A C 1
ATOM 3101 O O . ILE A 1 366 ? -13.379 -0.051 16.415 1.00 89.38 366 ILE A O 1
ATOM 3105 N N . LEU A 1 367 ? -12.971 2.161 16.626 1.00 89.25 367 LEU A N 1
ATOM 3106 C CA . LEU A 1 367 ? -11.906 2.228 15.621 1.00 89.25 367 LEU A CA 1
ATOM 3107 C C . LEU A 1 367 ? -10.742 1.270 15.904 1.00 89.25 367 LEU A C 1
ATOM 3109 O O . LEU A 1 367 ? -10.134 0.774 14.957 1.00 89.25 367 LEU A O 1
ATOM 3113 N N . ASN A 1 368 ? -10.434 1.012 17.177 1.00 87.69 368 ASN A N 1
ATOM 3114 C CA . ASN A 1 368 ? -9.276 0.211 17.578 1.00 87.69 368 ASN A CA 1
ATOM 3115 C C . ASN A 1 368 ? -9.531 -1.303 17.576 1.00 87.69 368 ASN A C 1
ATOM 3117 O O . ASN A 1 368 ? -8.575 -2.083 17.562 1.00 87.69 368 ASN A O 1
ATOM 3121 N N . LYS A 1 369 ? -10.794 -1.753 17.561 1.00 89.56 369 LYS A N 1
ATOM 3122 C CA . LYS A 1 369 ? -11.094 -3.184 17.381 1.00 89.56 369 LYS A CA 1
ATOM 3123 C C . LYS A 1 369 ? -10.634 -3.651 15.991 1.00 89.56 369 LYS A C 1
ATOM 3125 O O . LYS A 1 369 ? -10.634 -2.878 15.033 1.00 89.56 369 LYS A O 1
ATOM 3130 N N . ARG A 1 370 ? -10.261 -4.920 15.853 1.00 92.44 370 ARG A N 1
ATOM 3131 C CA . ARG A 1 370 ? -9.856 -5.502 14.564 1.00 92.44 370 ARG A CA 1
ATOM 3132 C C . ARG A 1 370 ? -10.953 -6.424 14.050 1.00 92.44 370 ARG A C 1
ATOM 3134 O O . ARG A 1 370 ? -11.454 -7.232 14.822 1.00 92.44 370 ARG A O 1
ATOM 3141 N N . ASN A 1 371 ? -11.278 -6.305 12.770 1.00 95.25 371 ASN A N 1
ATOM 3142 C CA . ASN A 1 371 ? -12.208 -7.180 12.068 1.00 95.25 371 ASN A CA 1
ATOM 3143 C C . ASN A 1 371 ? -11.435 -8.236 11.284 1.00 95.25 371 ASN A C 1
ATOM 3145 O O . ASN A 1 371 ? -10.375 -7.930 10.741 1.00 95.25 371 ASN A O 1
ATOM 3149 N N . SER A 1 372 ? -11.967 -9.454 11.233 1.00 96.94 372 SER A N 1
ATOM 3150 C CA . SER A 1 372 ? -11.592 -10.510 10.295 1.00 96.94 372 SER A CA 1
ATOM 3151 C C . SER A 1 372 ? -12.342 -10.298 8.984 1.00 96.94 372 SER A C 1
ATOM 3153 O O . SER A 1 372 ? -13.569 -10.253 8.999 1.00 96.94 372 SER A O 1
ATOM 3155 N N . PHE A 1 373 ? -11.630 -10.128 7.872 1.00 97.94 373 PHE A N 1
ATOM 3156 C CA . PHE A 1 373 ? -12.243 -9.815 6.579 1.00 97.94 373 PHE A CA 1
ATOM 3157 C C . PHE A 1 373 ? -12.486 -11.086 5.779 1.00 97.94 373 PHE A C 1
ATOM 3159 O O . PHE A 1 373 ? -11.555 -11.615 5.180 1.00 97.94 373 PHE A O 1
ATOM 3166 N N . ARG A 1 374 ? -13.721 -11.585 5.809 1.00 97.94 374 ARG A N 1
ATOM 3167 C CA . ARG A 1 374 ? -14.130 -12.847 5.187 1.00 97.94 374 ARG A CA 1
ATOM 3168 C C . ARG A 1 374 ? -14.595 -12.650 3.744 1.00 97.94 374 ARG A C 1
ATOM 3170 O O . ARG A 1 374 ? -15.037 -11.554 3.396 1.00 97.94 374 ARG A O 1
ATOM 3177 N N . LEU A 1 375 ? -14.520 -13.691 2.913 1.00 96.75 375 LEU A N 1
ATOM 3178 C CA . LEU A 1 375 ? -15.041 -13.635 1.538 1.00 96.75 375 LEU A CA 1
ATOM 3179 C C . LEU A 1 375 ? -16.576 -13.675 1.489 1.00 96.75 375 LEU A C 1
ATOM 3181 O O . LEU A 1 375 ? -17.171 -13.068 0.603 1.00 96.75 375 LEU A O 1
ATOM 3185 N N . THR A 1 376 ? -17.211 -14.336 2.456 1.00 97.00 376 THR A N 1
ATOM 3186 C CA . THR A 1 376 ? -18.648 -14.236 2.758 1.00 97.00 376 THR A CA 1
ATOM 3187 C C . THR A 1 376 ? -18.843 -14.111 4.268 1.00 97.00 376 THR A C 1
ATOM 3189 O O . THR A 1 376 ? -17.928 -14.377 5.042 1.00 97.00 376 THR A O 1
ATOM 3192 N N . ILE A 1 377 ? -20.012 -13.659 4.715 1.00 96.12 377 ILE A N 1
ATOM 3193 C CA . ILE A 1 377 ? -20.331 -13.528 6.143 1.00 96.12 377 ILE A CA 1
ATOM 3194 C C . ILE A 1 377 ? -21.753 -14.014 6.414 1.00 96.12 377 ILE A C 1
ATOM 3196 O O . ILE A 1 377 ? -22.573 -14.078 5.499 1.00 96.12 377 ILE A O 1
ATOM 3200 N N . THR A 1 378 ? -22.034 -14.351 7.671 1.00 94.38 378 THR A N 1
ATOM 3201 C CA . THR A 1 378 ? -23.364 -14.786 8.115 1.00 94.38 378 THR A CA 1
ATOM 3202 C C . THR A 1 378 ? -24.374 -13.635 8.079 1.00 94.38 378 THR A C 1
ATOM 3204 O O . THR A 1 378 ? -23.995 -12.463 8.122 1.00 94.38 378 THR A O 1
ATOM 3207 N N . GLU A 1 379 ? -25.672 -13.944 8.055 1.00 91.62 379 GLU A N 1
ATOM 3208 C CA . GLU A 1 379 ? -26.727 -12.921 8.154 1.00 91.62 379 GLU A CA 1
ATOM 3209 C C . GLU A 1 379 ? -26.623 -12.097 9.448 1.00 91.62 379 GLU A C 1
ATOM 3211 O O . GLU A 1 379 ? -26.852 -10.884 9.445 1.00 91.62 379 GLU A O 1
ATOM 3216 N N . GLU A 1 380 ? -26.214 -12.734 10.549 1.00 89.62 380 GLU A N 1
ATOM 3217 C CA . GLU A 1 380 ? -25.967 -12.065 11.826 1.00 89.62 380 GLU A CA 1
ATOM 3218 C C . GLU A 1 380 ? -24.830 -11.039 11.710 1.00 89.62 380 GLU A C 1
ATOM 3220 O O . GLU A 1 380 ? -24.990 -9.883 12.112 1.00 89.62 380 GLU A O 1
ATOM 3225 N N . ASP A 1 381 ? -23.713 -11.419 11.083 1.00 91.12 381 ASP A N 1
ATOM 3226 C CA . ASP A 1 381 ? -22.600 -10.508 10.815 1.00 91.12 381 ASP A CA 1
ATOM 3227 C C . ASP A 1 381 ? -23.019 -9.366 9.870 1.00 91.12 381 ASP A C 1
ATOM 3229 O O . ASP A 1 381 ? -22.606 -8.222 10.070 1.00 91.12 381 ASP A O 1
ATOM 3233 N N . VAL A 1 382 ? -23.860 -9.620 8.856 1.00 90.62 382 VAL A N 1
ATOM 3234 C CA . VAL A 1 382 ? -24.405 -8.565 7.973 1.00 90.62 382 VAL A CA 1
ATOM 3235 C C . VAL A 1 382 ? -25.223 -7.560 8.786 1.00 90.62 382 VAL A C 1
ATOM 3237 O O . VAL A 1 382 ? -25.025 -6.342 8.677 1.00 90.62 382 VAL A O 1
ATOM 3240 N N . LYS A 1 383 ? -26.124 -8.052 9.643 1.00 87.50 383 LYS A N 1
ATOM 3241 C CA . LYS A 1 383 ? -26.955 -7.212 10.515 1.00 87.50 383 LYS A CA 1
ATOM 3242 C C . LYS A 1 383 ? -26.095 -6.390 11.476 1.00 87.50 383 LYS A C 1
ATOM 3244 O O . LYS A 1 383 ? -26.294 -5.182 11.604 1.00 87.50 383 LYS A O 1
ATOM 3249 N N . GLY A 1 384 ? -25.095 -7.018 12.090 1.00 85.62 384 GLY A N 1
ATOM 3250 C CA . GLY A 1 384 ? -24.175 -6.352 13.007 1.00 85.62 384 GLY A CA 1
ATOM 3251 C C . GLY A 1 384 ? -23.257 -5.328 12.330 1.00 85.62 384 GLY A C 1
ATOM 3252 O O . GLY A 1 384 ? -22.837 -4.364 12.964 1.00 85.62 384 GLY A O 1
ATOM 3253 N N . ASN A 1 385 ? -22.937 -5.511 11.047 1.00 87.44 385 ASN A N 1
ATOM 3254 C CA . ASN A 1 385 ? -22.102 -4.581 10.283 1.00 87.44 385 ASN A CA 1
ATOM 3255 C C . ASN A 1 385 ? -22.888 -3.390 9.703 1.00 87.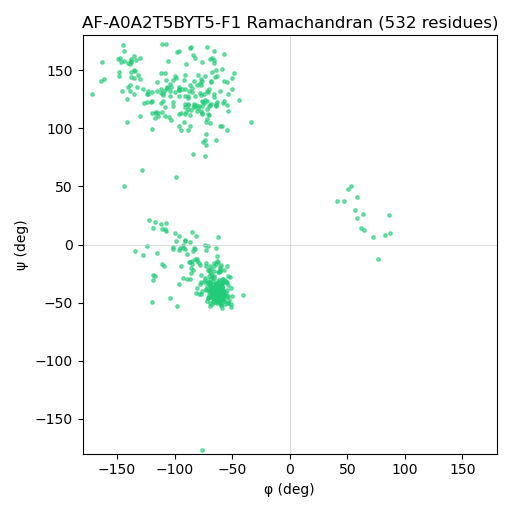44 385 ASN A C 1
ATOM 3257 O O . ASN A 1 385 ? -22.292 -2.352 9.396 1.00 87.44 385 ASN A O 1
ATOM 3261 N N . SER A 1 386 ? -24.209 -3.522 9.547 1.00 83.88 386 SER A N 1
ATOM 3262 C CA . SER A 1 386 ? -25.075 -2.514 8.917 1.00 83.88 386 SER A CA 1
ATOM 3263 C C . SER A 1 386 ? -25.701 -1.525 9.901 1.00 83.88 386 SER A C 1
ATOM 3265 O O . SER A 1 386 ? -25.935 -0.369 9.536 1.00 83.88 386 SER A O 1
ATOM 3267 N N . THR A 1 387 ? -25.937 -1.928 11.150 1.00 77.56 387 THR A N 1
ATOM 3268 C CA . THR A 1 387 ? -26.548 -1.064 12.168 1.00 77.56 387 THR A CA 1
ATOM 3269 C C . THR A 1 387 ? -25.850 -1.204 13.519 1.00 77.56 387 THR A C 1
ATOM 3271 O O . THR A 1 387 ? -25.203 -2.206 13.804 1.00 77.56 387 THR A O 1
ATOM 3274 N N . ILE A 1 388 ? -26.005 -0.182 14.364 1.00 71.31 388 ILE A N 1
ATOM 3275 C CA . ILE A 1 388 ? -25.551 -0.196 15.763 1.00 71.31 388 ILE A CA 1
ATOM 3276 C C . ILE A 1 388 ? -26.701 -0.516 16.730 1.00 71.31 388 ILE A C 1
ATOM 3278 O O . ILE A 1 388 ? -26.496 -0.550 17.936 1.00 71.31 388 ILE A O 1
ATOM 3282 N N . GLU A 1 389 ? -27.909 -0.793 16.231 1.00 57.84 389 GLU A N 1
ATOM 3283 C CA . GLU A 1 389 ? -29.108 -0.956 17.072 1.00 57.84 389 GLU A CA 1
ATOM 3284 C C . GLU A 1 389 ? -28.986 -2.109 18.084 1.00 57.84 389 GLU A C 1
ATOM 3286 O O . GLU A 1 389 ? -29.636 -2.076 19.122 1.00 57.84 389 GLU A O 1
ATOM 3291 N N . ASN A 1 390 ? -28.062 -3.049 17.850 1.00 51.19 390 ASN A N 1
ATOM 3292 C CA . ASN A 1 390 ? -27.734 -4.148 18.762 1.00 51.19 390 ASN A CA 1
ATOM 3293 C C . ASN A 1 390 ? -26.364 -4.015 19.453 1.00 51.19 390 ASN A C 1
ATOM 3295 O O . ASN A 1 390 ? -25.873 -4.992 20.023 1.00 51.19 390 ASN A O 1
ATOM 3299 N N . ILE A 1 391 ? -25.702 -2.850 19.416 1.00 55.97 391 ILE A N 1
ATOM 3300 C CA . ILE A 1 391 ? -24.528 -2.635 20.272 1.00 55.97 391 ILE A CA 1
ATOM 3301 C C . ILE A 1 391 ? -25.032 -2.450 21.697 1.00 55.97 391 ILE A C 1
ATOM 3303 O O . ILE A 1 391 ? -25.290 -1.343 22.165 1.00 55.97 391 ILE A O 1
ATOM 3307 N N . TYR A 1 392 ? -25.132 -3.561 22.409 1.00 56.59 392 TYR A N 1
ATOM 3308 C CA . TYR A 1 392 ? -25.246 -3.527 23.850 1.00 56.59 392 TYR A CA 1
ATOM 3309 C C . TYR A 1 392 ? -23.864 -3.238 24.430 1.00 56.59 392 TYR A C 1
ATOM 3311 O O . TYR A 1 392 ? -22.856 -3.862 24.083 1.00 56.59 392 TYR A O 1
ATOM 3319 N N . PHE A 1 393 ? -23.807 -2.238 25.298 1.00 60.16 393 PHE A N 1
ATOM 3320 C CA . PHE A 1 393 ? -22.595 -1.908 26.023 1.00 60.16 393 PHE A CA 1
ATOM 3321 C C . PHE A 1 393 ? -22.365 -2.967 27.102 1.00 60.16 393 PHE A C 1
ATOM 3323 O O . PHE A 1 393 ? -23.225 -3.190 27.953 1.00 60.16 393 PHE A O 1
ATOM 3330 N N . LYS A 1 394 ? -21.189 -3.604 27.099 1.00 56.62 394 LYS A N 1
ATOM 3331 C CA . LYS A 1 394 ? -20.735 -4.337 28.291 1.00 56.62 394 LYS A CA 1
ATOM 3332 C C . LYS A 1 394 ? -20.477 -3.345 29.431 1.00 56.62 394 LYS A C 1
ATOM 3334 O O . LYS A 1 394 ? -20.378 -2.134 29.203 1.00 56.62 394 LYS A O 1
ATOM 3339 N N . THR A 1 395 ? -20.321 -3.859 30.651 1.00 52.41 395 THR A N 1
ATOM 3340 C CA . THR A 1 395 ? -19.850 -3.076 31.802 1.00 52.41 395 THR A CA 1
ATOM 3341 C C . THR A 1 395 ? -18.666 -2.188 31.393 1.00 52.41 395 THR A C 1
ATOM 3343 O O . THR A 1 395 ? -17.687 -2.653 30.807 1.00 52.41 395 THR A O 1
ATOM 3346 N N . GLY A 1 396 ? -18.792 -0.878 31.628 1.00 58.19 396 GLY A N 1
ATOM 3347 C CA . GLY A 1 396 ? -17.767 0.105 31.256 1.00 58.19 396 GLY A CA 1
ATOM 3348 C C . GLY A 1 396 ? -17.838 0.663 29.826 1.00 58.19 396 GLY A C 1
ATOM 3349 O O . GLY A 1 396 ? -16.812 1.103 29.319 1.00 58.19 396 GLY A O 1
ATOM 3350 N N . TYR A 1 397 ? -19.011 0.682 29.176 1.00 63.38 397 TYR A N 1
ATOM 3351 C CA . TYR A 1 397 ? -19.239 1.374 27.890 1.00 63.38 397 TYR A CA 1
ATOM 3352 C C . TYR A 1 397 ? -18.423 0.841 26.699 1.00 63.38 397 TYR A C 1
ATOM 3354 O O . TYR A 1 397 ? -18.182 1.563 25.732 1.00 63.38 397 TYR A O 1
ATOM 3362 N N . ASN A 1 398 ? -18.027 -0.434 26.721 1.00 65.88 398 ASN A N 1
ATOM 3363 C CA . ASN A 1 398 ? -17.340 -1.049 25.586 1.00 65.88 398 ASN A CA 1
ATOM 3364 C C . ASN A 1 398 ? -18.351 -1.585 24.558 1.00 65.88 398 ASN A C 1
ATOM 3366 O O . ASN A 1 398 ? -19.087 -2.523 24.883 1.00 65.88 398 ASN A O 1
ATOM 3370 N N . PRO A 1 399 ? -18.378 -1.043 23.325 1.00 70.62 399 PRO A N 1
ATOM 3371 C CA . PRO A 1 399 ? -19.269 -1.529 22.285 1.00 70.62 399 PRO A CA 1
ATOM 3372 C C . PRO A 1 399 ? -18.835 -2.920 21.810 1.00 70.62 399 PRO A C 1
ATOM 3374 O O . PRO A 1 399 ? -17.650 -3.167 21.551 1.00 70.62 399 PRO A O 1
ATOM 3377 N N . VAL A 1 400 ? -19.799 -3.831 21.683 1.00 75.25 400 VAL A N 1
ATOM 3378 C CA . VAL A 1 400 ? -19.602 -5.123 21.018 1.00 75.25 400 VAL A CA 1
ATOM 3379 C C . VAL A 1 400 ? -19.727 -4.900 19.513 1.00 75.25 400 VAL A C 1
ATOM 3381 O O . VAL A 1 400 ? -20.746 -4.418 19.035 1.00 75.25 400 VAL A O 1
ATOM 3384 N N . ILE A 1 401 ? -18.661 -5.201 18.775 1.00 82.31 401 ILE A N 1
ATOM 3385 C CA . ILE A 1 401 ? -18.586 -5.041 17.317 1.00 82.31 401 ILE A CA 1
ATOM 3386 C C . ILE A 1 401 ? -18.436 -6.435 16.722 1.00 82.31 401 ILE A C 1
ATOM 3388 O O . ILE A 1 401 ? -17.657 -7.213 17.287 1.00 82.31 401 ILE A O 1
ATOM 3392 N N . PRO A 1 402 ? -19.104 -6.739 15.594 1.00 85.50 402 PRO A N 1
ATOM 3393 C CA . PRO A 1 402 ? -18.889 -7.989 14.882 1.00 85.50 402 PRO A CA 1
ATOM 3394 C C . PRO A 1 402 ? -17.406 -8.235 14.639 1.00 85.50 402 PRO A C 1
ATOM 3396 O O . PRO A 1 402 ? -16.660 -7.341 14.224 1.00 85.50 402 PRO A O 1
ATOM 3399 N N . VAL A 1 403 ? -16.969 -9.458 14.924 1.00 91.19 403 VAL A N 1
ATOM 3400 C CA . VAL A 1 403 ? -15.583 -9.858 14.681 1.00 91.19 403 VAL A CA 1
ATOM 3401 C C . VAL A 1 403 ? -15.358 -10.014 13.183 1.00 91.19 403 VAL A C 1
ATOM 3403 O O . VAL A 1 403 ? -14.315 -9.591 12.687 1.00 91.19 403 VAL A O 1
ATOM 3406 N N . ASN A 1 404 ? -16.333 -10.558 12.456 1.00 95.94 404 ASN A N 1
ATOM 3407 C CA . ASN A 1 404 ? -16.246 -10.753 11.017 1.00 95.94 404 ASN A CA 1
ATOM 3408 C C . ASN A 1 404 ? -16.827 -9.552 10.262 1.00 95.94 404 ASN A C 1
ATOM 3410 O O . ASN A 1 404 ? -17.831 -8.955 10.647 1.00 95.94 404 ASN A O 1
ATOM 3414 N N . ALA A 1 405 ? -16.178 -9.194 9.163 1.00 96.81 405 ALA A N 1
ATOM 3415 C CA . ALA A 1 405 ? -16.653 -8.222 8.195 1.00 96.81 405 ALA A CA 1
ATOM 3416 C C . ALA A 1 405 ? -16.438 -8.780 6.790 1.00 96.81 405 ALA A C 1
ATOM 3418 O O . ALA A 1 405 ? -15.499 -9.539 6.559 1.00 96.81 405 ALA A O 1
ATOM 3419 N N . LEU A 1 406 ? -17.291 -8.395 5.847 1.00 97.62 406 LEU A N 1
ATOM 3420 C CA . LEU A 1 406 ? -17.125 -8.781 4.451 1.00 97.62 406 LEU A CA 1
ATOM 3421 C C . LEU A 1 406 ? -15.937 -8.024 3.842 1.00 97.62 406 LEU A C 1
ATOM 3423 O O . LEU A 1 406 ? -15.852 -6.799 3.962 1.00 97.62 406 LEU A O 1
ATOM 3427 N N . PHE A 1 407 ? -15.040 -8.729 3.152 1.00 98.06 407 PHE A N 1
ATOM 3428 C CA . PHE A 1 407 ? -14.113 -8.091 2.222 1.00 98.06 407 PHE A CA 1
ATOM 3429 C C . PHE A 1 407 ? -14.874 -7.712 0.948 1.00 98.06 407 PHE A C 1
ATOM 3431 O O . PHE A 1 407 ? -14.989 -8.499 0.013 1.00 98.06 407 PHE A O 1
ATOM 3438 N N . SER A 1 408 ? -15.459 -6.516 0.946 1.00 97.44 408 SER A N 1
ATOM 3439 C CA . SER A 1 408 ? -16.340 -6.059 -0.127 1.00 97.44 408 SER A CA 1
ATOM 3440 C C . SER A 1 408 ? -15.615 -5.206 -1.173 1.00 97.44 408 SER A C 1
ATOM 3442 O O . SER A 1 408 ? -14.506 -4.707 -0.943 1.00 97.44 408 SER A O 1
ATOM 3444 N N . ARG A 1 409 ? -16.269 -4.981 -2.321 1.00 97.75 409 ARG A N 1
ATOM 3445 C CA . ARG A 1 409 ? -15.778 -4.062 -3.360 1.00 97.75 409 ARG A CA 1
ATOM 3446 C C . ARG A 1 409 ? -15.571 -2.658 -2.803 1.00 97.75 409 ARG A C 1
ATOM 3448 O O . ARG A 1 409 ? -14.570 -2.017 -3.109 1.00 97.75 409 ARG A O 1
ATOM 3455 N N . GLU A 1 410 ? -16.487 -2.189 -1.964 1.00 97.62 410 GLU A N 1
ATOM 3456 C CA . GLU A 1 410 ? -16.429 -0.863 -1.352 1.00 97.62 410 GLU A CA 1
ATOM 3457 C C . GLU A 1 410 ? -15.204 -0.727 -0.445 1.00 97.62 410 GLU A C 1
ATOM 3459 O O . GLU A 1 410 ? -14.555 0.317 -0.450 1.00 97.62 410 GLU A O 1
ATOM 3464 N N . LEU A 1 411 ? -14.839 -1.781 0.297 1.00 98.00 411 LEU A N 1
ATOM 3465 C CA . LEU A 1 411 ? -13.630 -1.764 1.120 1.00 98.00 411 LEU A CA 1
ATOM 3466 C C . LEU A 1 411 ? -12.375 -1.657 0.254 1.00 98.00 411 LEU A C 1
ATOM 3468 O O . LEU A 1 411 ? -11.519 -0.814 0.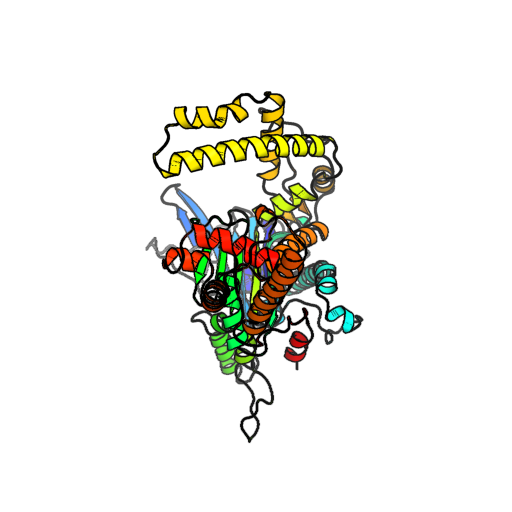528 1.00 98.00 411 LEU A O 1
ATOM 3472 N N . LEU A 1 412 ? -12.288 -2.462 -0.808 1.00 97.81 412 LEU A N 1
ATOM 3473 C CA . LEU A 1 412 ? -11.176 -2.386 -1.752 1.00 97.81 412 LEU A CA 1
ATOM 3474 C C . LEU A 1 412 ? -11.110 -1.009 -2.437 1.00 97.81 412 LEU A C 1
ATOM 3476 O O . LEU A 1 412 ? -10.027 -0.458 -2.621 1.00 97.81 412 LEU A O 1
ATOM 3480 N N . HIS A 1 413 ? -12.256 -0.401 -2.740 1.00 97.50 413 HIS A N 1
ATOM 3481 C CA . HIS A 1 413 ? -12.323 0.943 -3.304 1.00 97.50 413 HIS A CA 1
ATOM 3482 C C . HIS A 1 413 ? -11.806 2.020 -2.331 1.00 97.50 413 HIS A C 1
ATOM 3484 O O . HIS A 1 413 ? -11.031 2.890 -2.729 1.00 97.50 413 HIS A O 1
ATOM 3490 N N . GLU A 1 414 ? -12.147 1.950 -1.039 1.00 97.44 414 GLU A N 1
ATOM 3491 C CA . GLU A 1 414 ? -11.569 2.850 -0.026 1.00 97.44 414 GLU A CA 1
ATOM 3492 C C . GLU A 1 414 ? -10.051 2.664 0.119 1.00 97.44 414 GLU A C 1
ATOM 3494 O O . GLU A 1 414 ? -9.321 3.630 0.350 1.00 97.44 414 GLU A O 1
ATOM 3499 N N . MET A 1 415 ? -9.547 1.443 -0.068 1.00 97.31 415 MET A N 1
ATOM 3500 C CA . MET A 1 415 ? -8.107 1.183 -0.111 1.00 97.31 415 MET A CA 1
ATOM 3501 C C . MET A 1 415 ? -7.454 1.803 -1.350 1.00 97.31 415 MET A C 1
ATOM 3503 O O . MET A 1 415 ? -6.384 2.404 -1.240 1.00 97.31 415 MET A O 1
ATOM 3507 N N . PHE A 1 416 ? -8.109 1.741 -2.510 1.00 96.88 416 PHE A N 1
ATOM 3508 C CA . PHE A 1 416 ? -7.625 2.408 -3.715 1.00 96.88 416 PHE A CA 1
ATOM 3509 C C . PHE A 1 416 ? -7.587 3.926 -3.582 1.00 96.88 416 PHE A C 1
ATOM 3511 O O . PHE A 1 416 ? -6.610 4.524 -4.016 1.00 96.88 416 PHE A O 1
ATOM 3518 N N . LYS A 1 417 ? -8.555 4.559 -2.910 1.00 95.50 417 LYS A N 1
ATOM 3519 C CA . LYS A 1 417 ? -8.485 6.004 -2.618 1.00 95.50 417 LYS A CA 1
ATOM 3520 C C . LYS A 1 417 ? -7.219 6.370 -1.845 1.00 95.50 417 LYS A C 1
ATOM 3522 O O . LYS A 1 417 ? -6.568 7.364 -2.157 1.00 95.50 417 LYS A O 1
ATOM 3527 N N . VAL A 1 418 ? -6.848 5.555 -0.855 1.00 94.00 418 VAL A N 1
ATOM 3528 C CA . VAL A 1 418 ? -5.590 5.738 -0.112 1.00 94.00 418 VAL A CA 1
ATOM 3529 C C . VAL A 1 418 ? -4.382 5.547 -1.028 1.00 94.00 418 VAL A C 1
ATOM 3531 O O . VAL A 1 418 ? -3.447 6.342 -0.972 1.00 94.00 418 VAL A O 1
ATOM 3534 N N . PHE A 1 419 ? -4.397 4.512 -1.869 1.00 94.44 419 PHE A N 1
ATOM 3535 C CA . PHE A 1 419 ? -3.313 4.229 -2.808 1.00 94.44 419 PHE A CA 1
ATOM 3536 C C . PHE A 1 419 ? -3.108 5.349 -3.834 1.00 94.44 419 PHE A C 1
ATOM 3538 O O . PHE A 1 419 ? -1.977 5.785 -4.032 1.00 94.44 419 PHE A O 1
ATOM 3545 N N . MET A 1 420 ? -4.187 5.874 -4.414 1.00 92.56 420 MET A N 1
ATOM 3546 C CA . MET A 1 420 ? -4.137 6.988 -5.362 1.00 92.56 420 MET A CA 1
ATOM 3547 C C . MET A 1 420 ? -3.645 8.267 -4.693 1.00 92.56 420 MET A C 1
ATOM 3549 O O . MET A 1 420 ? -2.720 8.889 -5.198 1.00 92.56 420 MET A O 1
ATOM 3553 N N . SER A 1 421 ? -4.159 8.601 -3.505 1.00 89.50 421 SER A N 1
ATOM 3554 C CA . SER A 1 421 ? -3.672 9.761 -2.748 1.00 89.50 421 SER A CA 1
ATOM 3555 C C . SER A 1 421 ? -2.178 9.660 -2.426 1.00 89.50 421 SER A C 1
ATOM 3557 O O . SER A 1 421 ? -1.481 10.671 -2.443 1.00 89.50 421 SER A O 1
ATOM 3559 N N . PHE A 1 422 ? -1.678 8.455 -2.141 1.00 89.56 422 PHE A N 1
ATOM 3560 C CA . PHE A 1 422 ? -0.249 8.217 -1.973 1.00 89.56 422 PHE A CA 1
ATOM 3561 C C . PHE A 1 422 ? 0.511 8.416 -3.286 1.00 89.56 422 PHE A C 1
ATOM 3563 O O . PHE A 1 422 ? 1.506 9.127 -3.290 1.00 89.56 422 PHE A O 1
ATOM 3570 N N . MET A 1 423 ? 0.058 7.839 -4.401 1.00 89.44 423 MET A N 1
ATOM 3571 C CA . MET A 1 423 ? 0.704 8.054 -5.699 1.00 89.44 423 MET A CA 1
ATOM 3572 C C . MET A 1 423 ? 0.756 9.539 -6.070 1.00 89.44 423 MET A C 1
ATOM 3574 O O . MET A 1 423 ? 1.824 10.033 -6.411 1.00 89.44 423 MET A O 1
ATOM 3578 N N . GLU A 1 424 ? -0.360 10.255 -5.934 1.00 85.75 424 GLU A N 1
ATOM 3579 C CA . GLU A 1 424 ? -0.478 11.689 -6.212 1.00 85.75 424 GLU A CA 1
ATOM 3580 C C . GLU A 1 424 ? 0.461 12.535 -5.342 1.00 85.75 424 GLU A C 1
ATOM 3582 O O . GLU A 1 424 ? 1.059 13.487 -5.838 1.00 85.75 424 GLU A O 1
ATOM 3587 N N . GLU A 1 425 ? 0.637 12.184 -4.060 1.00 82.81 425 GLU A N 1
ATOM 3588 C CA . GLU A 1 425 ? 1.577 12.875 -3.162 1.00 82.81 425 GLU A CA 1
ATOM 3589 C C . GLU A 1 425 ? 3.019 12.801 -3.686 1.00 82.81 425 GLU A C 1
ATOM 3591 O O . GLU A 1 425 ? 3.790 13.744 -3.509 1.00 82.81 425 GLU A O 1
ATOM 3596 N N . PHE A 1 426 ? 3.379 11.699 -4.346 1.00 83.81 426 PHE A N 1
ATOM 3597 C CA . PHE A 1 426 ? 4.714 11.470 -4.896 1.00 83.81 426 PHE A CA 1
ATOM 3598 C C . PHE A 1 426 ? 4.818 11.709 -6.399 1.00 83.81 426 PHE A C 1
ATOM 3600 O O . PHE A 1 426 ? 5.906 11.576 -6.964 1.00 83.81 426 PHE A O 1
ATOM 3607 N N . GLN A 1 427 ? 3.722 12.053 -7.065 1.00 83.25 427 GLN A N 1
ATOM 3608 C CA . GLN A 1 427 ? 3.739 12.331 -8.486 1.00 83.25 427 GLN A CA 1
ATOM 3609 C C . GLN A 1 427 ? 4.393 13.692 -8.710 1.00 83.25 427 GLN A C 1
ATOM 3611 O O . GLN A 1 427 ? 3.949 14.720 -8.192 1.00 83.25 427 GLN A O 1
ATOM 3616 N N . LEU A 1 428 ? 5.470 13.709 -9.492 1.00 75.88 428 LEU A N 1
ATOM 3617 C CA . LEU A 1 428 ? 6.081 14.958 -9.911 1.00 75.88 428 LEU A CA 1
ATOM 3618 C C . LEU A 1 428 ? 5.149 15.592 -10.942 1.00 75.88 428 LEU A C 1
ATOM 3620 O O . LEU A 1 428 ? 5.055 15.140 -12.081 1.00 75.88 428 LEU A O 1
ATOM 3624 N N . LYS A 1 429 ? 4.433 16.642 -10.530 1.00 67.62 429 LYS A N 1
ATOM 3625 C CA . LYS A 1 429 ? 3.778 17.547 -11.481 1.00 67.62 429 LYS A CA 1
ATOM 3626 C C . LYS A 1 429 ? 4.848 18.139 -12.390 1.00 67.62 429 LYS A C 1
ATOM 3628 O O . LYS A 1 429 ? 5.984 18.282 -11.935 1.00 67.62 429 LYS A O 1
ATOM 3633 N N . LYS A 1 430 ? 4.472 18.482 -13.632 1.00 62.31 430 LYS A N 1
ATOM 3634 C CA . LYS A 1 430 ? 5.341 19.111 -14.642 1.00 62.31 430 LYS A CA 1
ATOM 3635 C C . LYS A 1 430 ? 6.340 20.037 -13.954 1.00 62.31 430 LYS A C 1
ATOM 3637 O O . LYS A 1 430 ? 5.966 21.074 -13.412 1.00 62.31 430 LYS A O 1
ATOM 3642 N N . LEU A 1 431 ? 7.588 19.592 -13.888 1.00 63.81 431 LEU A N 1
ATOM 3643 C CA . LEU A 1 431 ? 8.633 20.371 -13.256 1.00 63.81 431 LEU A CA 1
ATOM 3644 C C . LEU A 1 431 ? 9.032 21.430 -14.272 1.00 63.81 431 LEU A C 1
ATOM 3646 O O . LEU A 1 431 ? 9.447 21.105 -15.385 1.00 63.81 431 LEU A O 1
ATOM 3650 N N . ASP A 1 432 ? 8.857 22.691 -13.898 1.00 66.75 432 ASP A N 1
ATOM 3651 C CA . ASP A 1 432 ? 9.293 23.798 -14.732 1.00 66.75 432 ASP A CA 1
ATOM 3652 C C . ASP A 1 432 ? 10.795 23.672 -15.021 1.00 66.75 432 ASP A C 1
ATOM 3654 O O . ASP A 1 432 ? 11.589 23.313 -14.137 1.00 66.75 432 ASP A O 1
ATOM 3658 N N . LYS A 1 433 ? 11.193 23.987 -16.255 1.00 74.00 433 LYS A N 1
ATOM 3659 C CA . LYS A 1 433 ? 12.610 24.059 -16.610 1.00 74.00 433 LYS A CA 1
ATOM 3660 C C . LYS A 1 433 ? 13.247 25.230 -15.884 1.00 74.00 433 LYS A C 1
ATOM 3662 O O . LYS A 1 433 ? 12.606 26.253 -15.635 1.00 74.00 433 LYS A O 1
ATOM 3667 N N . TYR A 1 434 ? 14.523 25.095 -15.560 1.00 80.31 434 TYR A N 1
ATOM 3668 C CA . TYR A 1 434 ? 15.292 26.178 -14.963 1.00 80.31 434 TYR A CA 1
ATOM 3669 C C . TYR A 1 434 ? 15.224 27.463 -15.799 1.00 80.31 434 TYR A C 1
ATOM 3671 O O . TYR A 1 434 ? 14.953 28.533 -15.256 1.00 80.31 434 TYR A O 1
ATOM 3679 N N . GLU A 1 435 ? 15.365 27.348 -17.118 1.00 82.75 435 GLU A N 1
ATOM 3680 C CA . GLU A 1 435 ? 15.301 28.469 -18.055 1.00 82.75 435 GLU A CA 1
ATOM 3681 C C . GLU A 1 435 ? 13.914 29.125 -18.051 1.00 82.75 435 GLU A C 1
ATOM 3683 O O . GLU A 1 435 ? 13.811 30.348 -17.941 1.00 82.75 435 GLU A O 1
ATOM 3688 N N . ASP A 1 436 ? 12.850 28.318 -18.087 1.00 84.38 436 ASP A N 1
ATOM 3689 C CA . ASP A 1 436 ? 11.465 28.801 -18.042 1.00 84.38 436 ASP A CA 1
ATOM 3690 C C . ASP A 1 436 ? 11.194 29.551 -16.726 1.00 84.38 436 ASP A C 1
ATOM 3692 O O . ASP A 1 436 ? 10.573 30.614 -16.716 1.00 84.38 436 ASP A O 1
ATOM 3696 N N . ASN A 1 437 ? 11.728 29.053 -15.608 1.00 84.81 437 ASN A N 1
ATOM 3697 C CA . ASN A 1 437 ? 11.607 29.696 -14.300 1.00 84.81 437 ASN A CA 1
ATOM 3698 C C . ASN A 1 437 ? 12.357 31.025 -14.207 1.00 84.81 437 ASN A C 1
ATOM 3700 O O . ASN A 1 437 ? 11.837 31.974 -13.618 1.00 84.81 437 ASN A O 1
ATOM 3704 N N . ILE A 1 438 ? 13.550 31.125 -14.802 1.00 87.50 438 ILE A N 1
ATOM 3705 C CA . ILE A 1 438 ? 14.253 32.410 -14.917 1.00 87.50 438 ILE A CA 1
ATOM 3706 C C . ILE A 1 438 ? 13.386 33.399 -15.700 1.00 87.50 438 ILE A C 1
ATOM 3708 O O . ILE A 1 438 ? 13.212 34.541 -15.270 1.00 87.50 438 ILE A O 1
ATOM 3712 N N . GLN A 1 439 ? 12.790 32.962 -16.815 1.00 90.69 439 GLN A N 1
ATOM 3713 C CA . GLN A 1 439 ? 11.909 33.822 -17.604 1.00 90.69 439 GLN A CA 1
ATOM 3714 C C . GLN A 1 439 ? 10.680 34.266 -16.807 1.00 90.69 439 GLN A C 1
ATOM 3716 O O . GLN A 1 439 ? 10.331 35.445 -16.861 1.00 90.69 439 GLN A O 1
ATOM 3721 N N . LYS A 1 440 ? 10.072 33.391 -15.992 1.00 91.25 440 LYS A N 1
ATOM 3722 C CA . LYS A 1 440 ? 8.979 33.772 -15.076 1.00 91.25 440 LYS A CA 1
ATOM 3723 C C . LYS A 1 440 ? 9.400 34.899 -14.121 1.00 91.25 440 LYS A C 1
ATOM 3725 O O . LYS A 1 440 ? 8.644 35.854 -13.942 1.00 91.25 440 LYS A O 1
ATOM 3730 N N . VAL A 1 441 ? 10.607 34.839 -13.544 1.00 92.75 441 VAL A N 1
ATOM 3731 C CA . VAL A 1 441 ? 11.135 35.904 -12.662 1.00 92.75 441 VAL A CA 1
ATOM 3732 C C . VAL A 1 441 ? 11.312 37.222 -13.426 1.00 92.75 441 VAL A C 1
ATOM 3734 O O . VAL A 1 441 ? 10.885 38.273 -12.941 1.00 92.75 441 VAL A O 1
ATOM 3737 N N . ILE A 1 442 ? 11.902 37.174 -14.624 1.00 92.94 442 ILE A N 1
ATOM 3738 C CA . ILE A 1 442 ? 12.128 38.358 -15.469 1.00 92.94 442 ILE A CA 1
ATOM 3739 C C . ILE A 1 442 ? 10.794 38.994 -15.878 1.00 92.94 442 ILE A C 1
ATOM 3741 O O . ILE A 1 442 ? 10.621 40.208 -15.756 1.00 92.94 442 ILE A O 1
ATOM 3745 N N . LEU A 1 443 ? 9.836 38.188 -16.345 1.00 94.06 443 LEU A N 1
ATOM 3746 C CA . LEU A 1 443 ? 8.510 38.650 -16.757 1.00 94.06 443 LEU A CA 1
ATOM 3747 C C . LEU A 1 443 ? 7.754 39.294 -15.591 1.00 94.06 443 LEU A C 1
ATOM 3749 O O . LEU A 1 443 ? 7.213 40.386 -15.756 1.00 94.06 443 LEU A O 1
ATOM 3753 N N . TYR A 1 444 ? 7.794 38.681 -14.405 1.00 94.69 444 TYR A N 1
ATOM 3754 C CA . TYR A 1 444 ? 7.194 39.254 -13.201 1.00 94.69 444 TYR A CA 1
ATOM 3755 C C . TYR A 1 444 ? 7.797 40.619 -12.851 1.00 94.69 444 TYR A C 1
ATOM 3757 O O . TYR A 1 444 ? 7.068 41.569 -12.572 1.00 94.69 444 TYR A O 1
ATOM 3765 N N . ASN A 1 445 ? 9.126 40.752 -12.879 1.00 95.75 445 ASN A N 1
ATOM 3766 C CA . ASN A 1 445 ? 9.773 42.030 -12.582 1.00 95.75 445 ASN A CA 1
ATOM 3767 C C . ASN A 1 445 ? 9.414 43.112 -13.605 1.00 95.75 445 ASN A C 1
ATOM 3769 O O . ASN A 1 445 ? 9.148 44.243 -13.208 1.00 95.75 445 ASN A O 1
ATOM 3773 N N . ARG A 1 446 ? 9.324 42.761 -14.895 1.00 94.69 446 ARG A N 1
ATOM 3774 C CA . ARG A 1 446 ? 8.852 43.681 -15.942 1.00 94.69 446 ARG A CA 1
ATOM 3775 C C . ARG A 1 446 ? 7.413 44.139 -15.702 1.00 94.69 446 ARG A C 1
ATOM 3777 O O . ARG A 1 446 ? 7.101 45.304 -15.930 1.00 94.69 446 ARG A O 1
ATOM 3784 N N . GLU A 1 447 ? 6.534 43.248 -15.252 1.00 93.94 447 GLU A N 1
ATOM 3785 C CA . GLU A 1 447 ? 5.156 43.601 -14.899 1.00 93.94 447 GLU A CA 1
ATOM 3786 C C . GLU A 1 447 ? 5.104 44.523 -13.674 1.00 93.94 447 GLU A C 1
ATOM 3788 O O . GLU A 1 447 ? 4.390 45.524 -13.683 1.00 93.94 447 GLU A O 1
ATOM 3793 N N . VAL A 1 448 ? 5.906 44.238 -12.644 1.00 94.38 448 VAL A N 1
ATOM 3794 C CA . VAL A 1 448 ? 6.041 45.106 -11.465 1.00 94.38 448 VAL A CA 1
ATOM 3795 C C . VAL A 1 448 ? 6.529 46.499 -11.855 1.00 94.38 448 VAL A C 1
ATOM 3797 O O . VAL A 1 448 ? 5.959 47.478 -11.381 1.00 94.38 448 VAL A O 1
ATOM 3800 N N . ASP A 1 449 ? 7.529 46.598 -12.732 1.00 94.69 449 ASP A N 1
ATOM 3801 C CA . ASP A 1 449 ? 8.040 47.883 -13.217 1.00 94.69 449 ASP A CA 1
ATOM 3802 C C . ASP A 1 449 ? 6.942 48.668 -13.963 1.00 94.69 449 ASP A C 1
ATOM 3804 O O . ASP A 1 449 ? 6.742 49.852 -13.694 1.00 94.69 449 ASP A O 1
ATOM 3808 N N . ARG A 1 450 ? 6.162 48.004 -14.833 1.00 94.75 450 ARG A N 1
ATOM 3809 C CA . ARG A 1 450 ? 5.015 48.623 -15.529 1.00 94.75 450 ARG A CA 1
ATOM 3810 C C . ARG A 1 450 ? 3.940 49.119 -14.563 1.00 94.75 450 ARG A C 1
ATOM 3812 O O . ARG A 1 450 ? 3.425 50.216 -14.743 1.00 94.75 450 ARG A O 1
ATOM 3819 N N . LEU A 1 451 ? 3.603 48.328 -13.546 1.00 92.81 451 LEU A N 1
ATOM 3820 C CA . LEU A 1 451 ? 2.604 48.707 -12.546 1.00 92.81 451 LEU A CA 1
ATOM 3821 C C . LEU A 1 451 ? 3.087 49.883 -11.694 1.00 92.81 451 LEU A C 1
ATOM 3823 O O . LEU A 1 451 ? 2.349 50.845 -11.503 1.00 92.81 451 LEU A O 1
ATOM 3827 N N . ASN A 1 452 ? 4.331 49.839 -11.220 1.00 94.69 452 ASN A N 1
ATOM 3828 C CA . ASN A 1 452 ? 4.899 50.896 -10.387 1.00 94.69 452 ASN A CA 1
ATOM 3829 C C . ASN A 1 452 ? 5.050 52.223 -11.142 1.00 94.69 452 ASN A C 1
ATOM 3831 O O . ASN A 1 452 ? 4.920 53.272 -10.522 1.00 94.69 452 ASN A O 1
ATOM 3835 N N . ALA A 1 453 ? 5.251 52.195 -12.466 1.00 93.94 453 ALA A N 1
ATO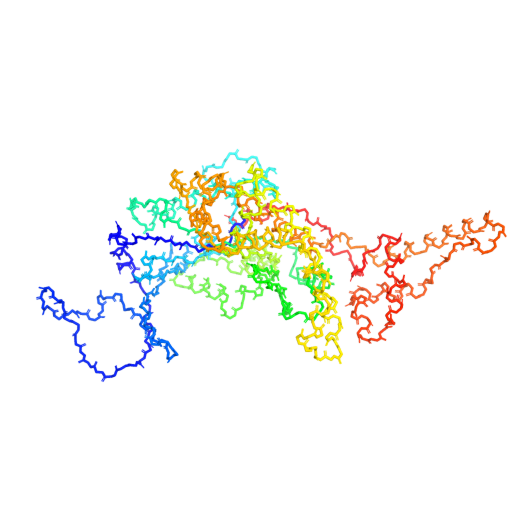M 3836 C CA . ALA A 1 453 ? 5.270 53.404 -13.293 1.00 93.94 453 ALA A CA 1
ATOM 3837 C C . ALA A 1 453 ? 3.937 54.177 -13.276 1.00 93.94 453 ALA A C 1
ATOM 3839 O O . ALA A 1 453 ? 3.931 55.379 -13.517 1.00 93.94 453 ALA A O 1
ATOM 3840 N N . SER A 1 454 ? 2.819 53.503 -12.978 1.00 91.25 454 SER A N 1
ATOM 3841 C CA . SER A 1 454 ? 1.485 54.116 -12.877 1.00 91.25 454 SER A CA 1
ATOM 3842 C C . SER A 1 454 ? 1.099 54.560 -11.458 1.00 91.25 454 SER A C 1
ATOM 3844 O O . SER A 1 454 ? 0.004 55.076 -11.256 1.00 91.25 454 SER A O 1
ATOM 3846 N N . ILE A 1 455 ? 1.973 54.350 -10.466 1.00 93.19 455 ILE A N 1
ATOM 3847 C CA . ILE A 1 455 ? 1.702 54.626 -9.050 1.00 93.19 455 ILE A CA 1
ATOM 3848 C C . ILE A 1 455 ? 2.554 55.813 -8.593 1.00 93.19 455 ILE A C 1
ATOM 3850 O O . ILE A 1 455 ? 3.777 55.700 -8.490 1.00 93.19 455 ILE A O 1
ATOM 3854 N N . GLU A 1 456 ? 1.900 56.929 -8.262 1.00 90.56 456 GLU A N 1
ATOM 3855 C CA . GLU A 1 456 ? 2.568 58.159 -7.811 1.00 90.56 456 GLU A CA 1
ATOM 3856 C C . GLU A 1 456 ? 3.219 58.025 -6.426 1.00 90.56 456 GLU A C 1
ATOM 3858 O O . GLU A 1 456 ? 4.291 58.581 -6.207 1.00 90.56 456 GLU A O 1
ATOM 3863 N N . ASP A 1 457 ? 2.611 57.276 -5.496 1.00 92.62 457 ASP A N 1
ATOM 3864 C CA . ASP A 1 457 ? 3.144 57.077 -4.140 1.00 92.62 457 ASP A CA 1
ATOM 3865 C C . ASP A 1 457 ? 4.135 55.893 -4.086 1.00 92.62 457 ASP A C 1
ATOM 3867 O O . ASP A 1 457 ? 3.712 54.729 -4.152 1.00 92.62 457 ASP A O 1
ATOM 3871 N N . PRO A 1 458 ? 5.445 56.131 -3.863 1.00 88.75 458 PRO A N 1
ATOM 3872 C CA . PRO A 1 458 ? 6.451 55.071 -3.799 1.00 88.75 458 PRO A CA 1
ATOM 3873 C C . PRO A 1 458 ? 6.204 54.041 -2.692 1.00 88.75 458 PRO A C 1
ATOM 3875 O O . PRO A 1 458 ? 6.699 52.916 -2.763 1.00 88.75 458 PRO A O 1
ATOM 3878 N N . LYS A 1 459 ? 5.431 54.381 -1.651 1.00 89.94 459 LYS A N 1
ATOM 3879 C CA . LYS A 1 459 ? 5.103 53.440 -0.567 1.00 89.94 459 LYS A CA 1
ATOM 3880 C C . LYS A 1 459 ? 4.147 52.337 -1.016 1.00 89.94 459 LYS A C 1
ATOM 3882 O O . LYS A 1 459 ? 4.111 51.280 -0.386 1.00 89.94 459 LYS A O 1
ATOM 3887 N N . GLN A 1 460 ? 3.401 52.568 -2.094 1.00 89.44 460 GLN A N 1
ATOM 3888 C CA . GLN A 1 460 ? 2.472 51.603 -2.681 1.00 89.44 460 GLN A CA 1
ATOM 3889 C C . GLN A 1 460 ? 3.131 50.735 -3.762 1.00 89.44 460 GLN A C 1
ATOM 3891 O O . GLN A 1 460 ? 2.503 49.807 -4.276 1.00 89.44 460 GLN A O 1
ATOM 3896 N N . HIS A 1 461 ? 4.402 50.993 -4.093 1.00 92.25 461 HIS A N 1
ATOM 3897 C CA . HIS A 1 461 ? 5.126 50.227 -5.101 1.00 92.25 461 HIS A CA 1
ATOM 3898 C C . HIS A 1 461 ? 5.228 48.753 -4.712 1.00 92.25 461 HIS A C 1
ATOM 3900 O O . HIS A 1 461 ? 5.625 48.372 -3.603 1.00 92.25 461 HIS A O 1
ATOM 3906 N N . LYS A 1 462 ? 4.914 47.886 -5.673 1.00 90.62 462 LYS A N 1
ATOM 3907 C CA . LYS A 1 462 ? 5.148 46.453 -5.549 1.00 90.62 462 LYS A CA 1
ATOM 3908 C C . LYS A 1 462 ? 6.652 46.194 -5.549 1.00 90.62 462 LYS A C 1
ATOM 3910 O O . LYS A 1 462 ? 7.414 46.781 -6.314 1.00 90.62 462 LYS A O 1
ATOM 3915 N N . LYS A 1 463 ? 7.093 45.271 -4.694 1.00 92.50 463 LYS A N 1
ATOM 3916 C CA . LYS A 1 463 ? 8.506 44.885 -4.619 1.00 92.50 463 LYS A CA 1
ATOM 3917 C C . LYS A 1 463 ? 8.876 43.945 -5.762 1.00 92.50 463 LYS A C 1
ATOM 3919 O O . LYS A 1 463 ? 8.221 42.917 -5.959 1.00 92.50 463 LYS A O 1
ATOM 3924 N N . ARG A 1 464 ? 9.976 44.278 -6.436 1.00 93.62 464 ARG A N 1
ATOM 3925 C CA . ARG A 1 464 ? 10.683 43.389 -7.362 1.00 93.62 464 ARG A CA 1
ATOM 3926 C C . ARG A 1 464 ? 11.292 42.197 -6.629 1.00 93.62 464 ARG A C 1
ATOM 3928 O O . ARG A 1 464 ? 11.593 42.262 -5.434 1.00 93.62 464 ARG A O 1
ATOM 3935 N N . ILE A 1 465 ? 11.506 41.122 -7.372 1.00 93.25 465 ILE A N 1
ATOM 3936 C CA . ILE A 1 465 ? 12.305 39.974 -6.952 1.00 93.25 465 ILE A CA 1
ATOM 3937 C C . ILE A 1 465 ? 13.768 40.267 -7.299 1.00 93.25 465 ILE A C 1
ATOM 3939 O O . ILE A 1 465 ? 14.064 40.769 -8.381 1.00 93.25 465 ILE A O 1
ATOM 3943 N N . ASN A 1 466 ? 14.694 39.952 -6.393 1.00 93.50 466 ASN A N 1
ATOM 3944 C CA . ASN A 1 466 ? 16.121 40.029 -6.696 1.00 93.50 466 ASN A CA 1
ATOM 3945 C C . ASN A 1 466 ? 16.493 38.881 -7.647 1.00 93.50 466 ASN A C 1
ATOM 3947 O O . ASN A 1 466 ? 16.512 37.727 -7.226 1.00 93.50 466 ASN A O 1
ATOM 3951 N N . GLU A 1 467 ? 16.763 39.202 -8.911 1.00 91.56 467 GLU A N 1
ATOM 3952 C CA . GLU A 1 467 ? 16.992 38.220 -9.981 1.00 91.56 467 GLU A CA 1
ATOM 3953 C C . GLU A 1 467 ? 18.224 37.356 -9.714 1.00 91.56 467 GLU A C 1
ATOM 3955 O O . GLU A 1 467 ? 18.144 36.139 -9.817 1.00 91.56 467 GLU A O 1
ATOM 3960 N N . THR A 1 468 ? 19.337 37.949 -9.274 1.00 91.69 468 THR A N 1
ATOM 3961 C CA . THR A 1 468 ? 20.568 37.210 -8.960 1.00 91.69 468 THR A CA 1
ATOM 3962 C C . THR A 1 468 ? 20.337 36.170 -7.869 1.00 91.69 468 THR A C 1
ATOM 3964 O O . THR A 1 468 ? 20.712 35.008 -8.021 1.00 91.69 468 THR A O 1
ATOM 3967 N N . LEU A 1 469 ? 19.690 36.567 -6.771 1.00 89.44 469 LEU A N 1
ATOM 3968 C CA . LEU A 1 469 ? 19.418 35.664 -5.656 1.00 89.44 469 LEU A CA 1
ATOM 3969 C C . LEU A 1 469 ? 18.336 34.633 -6.012 1.00 89.44 469 LEU A C 1
ATOM 3971 O O . LEU A 1 469 ? 18.436 33.481 -5.592 1.00 89.44 469 LEU A O 1
ATOM 3975 N N . ALA A 1 470 ? 17.330 35.015 -6.803 1.00 89.75 470 ALA A N 1
ATOM 3976 C CA . ALA A 1 470 ? 16.350 34.077 -7.336 1.00 89.75 470 ALA A CA 1
ATOM 3977 C C . ALA A 1 470 ? 17.031 33.024 -8.214 1.00 89.75 470 ALA A C 1
ATOM 3979 O O . ALA A 1 470 ? 16.846 31.842 -7.961 1.00 89.75 470 ALA A O 1
ATOM 3980 N N . ASN A 1 471 ? 17.892 33.426 -9.148 1.00 89.50 471 ASN A N 1
ATOM 3981 C CA . ASN A 1 471 ? 18.633 32.514 -10.017 1.00 89.50 471 ASN A CA 1
ATOM 3982 C C . ASN A 1 471 ? 19.525 31.567 -9.211 1.00 89.50 471 ASN A C 1
ATOM 3984 O O . ASN A 1 471 ? 19.503 30.366 -9.450 1.00 89.50 471 ASN A O 1
ATOM 3988 N N . GLN A 1 472 ? 20.238 32.068 -8.197 1.00 90.06 472 GLN A N 1
ATOM 3989 C CA . GLN A 1 472 ? 21.011 31.216 -7.287 1.00 90.06 472 GLN A CA 1
ATOM 3990 C C . GLN A 1 472 ? 20.127 30.182 -6.579 1.00 90.06 472 GLN A C 1
ATOM 3992 O O . GLN A 1 472 ? 20.511 29.020 -6.461 1.00 90.06 472 GLN A O 1
ATOM 3997 N N . ILE A 1 473 ? 18.942 30.573 -6.105 1.00 90.50 473 ILE A N 1
ATOM 3998 C CA . ILE A 1 473 ? 18.014 29.646 -5.445 1.00 90.50 473 ILE A CA 1
ATOM 3999 C C . ILE A 1 473 ? 17.445 28.635 -6.441 1.00 90.50 473 ILE A C 1
ATOM 4001 O O . ILE A 1 473 ? 17.447 27.446 -6.141 1.00 90.50 473 ILE A O 1
ATOM 4005 N N . LEU A 1 474 ? 17.011 29.076 -7.624 1.00 88.88 474 LEU A N 1
ATOM 4006 C CA . LEU A 1 474 ? 16.491 28.204 -8.681 1.00 88.88 474 LEU A CA 1
ATOM 4007 C C . LEU A 1 474 ? 17.558 27.208 -9.165 1.00 88.88 474 LEU A C 1
ATOM 4009 O O . LEU A 1 474 ? 17.237 26.050 -9.412 1.00 88.88 474 LEU A O 1
ATOM 4013 N N . PHE A 1 475 ? 18.822 27.632 -9.240 1.00 87.88 475 PHE A N 1
ATOM 4014 C CA . PHE A 1 475 ? 19.951 26.778 -9.606 1.00 87.88 475 PHE A CA 1
ATOM 4015 C C . PHE A 1 475 ? 20.194 25.713 -8.536 1.00 87.88 475 PHE A C 1
ATOM 4017 O O . PHE A 1 475 ? 20.232 24.520 -8.818 1.00 87.88 475 PHE A O 1
ATOM 4024 N N . ASN A 1 476 ? 20.262 26.122 -7.266 1.00 87.62 476 ASN A N 1
ATOM 4025 C CA . ASN A 1 476 ? 20.415 25.174 -6.166 1.00 87.62 476 ASN A CA 1
ATOM 4026 C C . ASN A 1 476 ? 19.227 24.202 -6.058 1.00 87.62 476 ASN A C 1
ATOM 4028 O O . ASN A 1 476 ? 19.436 23.045 -5.706 1.00 87.62 476 ASN A O 1
ATOM 4032 N N . LEU A 1 477 ? 18.010 24.626 -6.422 1.00 85.31 477 LEU A N 1
ATOM 4033 C CA . LEU A 1 477 ? 16.809 23.778 -6.465 1.00 85.31 477 LEU A CA 1
ATOM 4034 C C . LEU A 1 477 ? 16.884 22.618 -7.471 1.00 85.31 477 LEU A C 1
ATOM 4036 O O . LEU A 1 477 ? 16.092 21.676 -7.373 1.00 85.31 477 LEU A O 1
ATOM 4040 N N . GLN A 1 478 ? 17.844 22.639 -8.400 1.00 79.44 478 GLN A N 1
ATOM 4041 C CA . GLN A 1 478 ? 18.136 21.497 -9.272 1.00 79.44 478 GLN A CA 1
ATOM 4042 C C . GLN A 1 478 ? 18.750 20.327 -8.484 1.00 79.44 478 GLN A C 1
ATOM 4044 O O . GLN A 1 478 ? 18.528 19.153 -8.798 1.00 79.44 478 GLN A O 1
ATOM 4049 N N . HIS A 1 479 ? 19.473 20.629 -7.404 1.00 80.19 479 HIS A N 1
ATOM 4050 C CA . HIS A 1 479 ? 20.268 19.657 -6.651 1.00 80.19 479 HIS A CA 1
ATOM 4051 C C . HIS A 1 479 ? 19.804 19.470 -5.203 1.00 80.19 479 HIS A C 1
ATOM 4053 O O . HIS A 1 479 ? 19.977 18.388 -4.649 1.00 80.19 479 HIS A O 1
ATOM 4059 N N . HIS A 1 480 ? 19.179 20.486 -4.610 1.00 81.19 480 HIS A N 1
ATOM 4060 C CA . HIS A 1 480 ? 18.836 20.539 -3.194 1.00 81.19 480 HIS A CA 1
ATOM 4061 C C . HIS A 1 480 ? 17.438 21.126 -2.991 1.00 81.19 480 HIS A C 1
ATOM 4063 O O . HIS A 1 480 ? 17.088 22.144 -3.576 1.00 81.19 480 HIS A O 1
ATOM 4069 N N . SER A 1 481 ? 16.642 20.538 -2.106 1.00 81.50 481 SER A N 1
ATOM 4070 C CA . SER A 1 481 ? 15.432 21.179 -1.585 1.00 81.50 481 SER A CA 1
ATOM 4071 C C . SER A 1 481 ? 15.783 22.419 -0.749 1.00 81.50 481 SER A C 1
ATOM 4073 O O . SER A 1 481 ? 16.875 22.528 -0.188 1.00 81.50 481 SER A O 1
ATOM 4075 N N . LEU A 1 482 ? 14.834 23.347 -0.572 1.00 82.81 482 LEU A N 1
ATOM 4076 C CA . LEU A 1 482 ? 15.057 24.529 0.279 1.00 82.81 482 LEU A CA 1
ATOM 4077 C C . LEU A 1 482 ? 15.407 24.172 1.733 1.00 82.81 482 LEU A C 1
ATOM 4079 O O . LEU A 1 482 ? 16.082 24.945 2.410 1.00 82.81 482 LEU A O 1
ATOM 4083 N N . ASP A 1 483 ? 14.915 23.037 2.232 1.00 80.25 483 ASP A N 1
ATOM 4084 C CA . ASP A 1 483 ? 15.238 22.543 3.571 1.00 80.25 483 ASP A CA 1
ATOM 4085 C C . ASP A 1 483 ? 16.693 22.065 3.663 1.00 80.25 483 ASP A C 1
ATOM 4087 O O . ASP A 1 483 ? 17.417 22.471 4.576 1.00 80.25 483 ASP A O 1
ATOM 4091 N N . GLU A 1 484 ? 17.158 21.304 2.672 1.00 78.94 484 GLU A N 1
ATOM 4092 C CA . GLU A 1 484 ? 18.561 20.886 2.571 1.00 78.94 484 GLU A CA 1
ATOM 4093 C C . GLU A 1 484 ? 19.489 22.089 2.412 1.00 78.94 484 GLU A C 1
ATOM 4095 O O . GLU A 1 484 ? 20.511 22.160 3.085 1.00 78.94 484 GLU A O 1
ATOM 4100 N N . MET A 1 485 ? 19.114 23.092 1.612 1.00 86.94 485 MET A N 1
ATOM 4101 C CA . MET A 1 485 ? 19.904 24.320 1.479 1.00 86.94 485 MET A CA 1
ATOM 4102 C C . MET A 1 485 ? 20.065 25.061 2.816 1.00 86.94 485 MET A C 1
ATOM 4104 O O . MET A 1 485 ? 21.115 25.647 3.075 1.00 86.94 485 MET A O 1
ATOM 4108 N N . VAL A 1 486 ? 19.051 25.032 3.689 1.00 86.19 486 VAL A N 1
ATOM 4109 C CA . VAL A 1 486 ? 19.156 25.584 5.050 1.00 86.19 486 VAL A CA 1
ATOM 4110 C C . VAL A 1 486 ? 20.079 24.731 5.919 1.00 86.19 486 VAL A C 1
ATOM 4112 O O . VAL A 1 486 ? 20.897 25.280 6.658 1.00 86.19 486 VAL A O 1
ATOM 4115 N N . GLN A 1 487 ? 19.967 23.404 5.845 1.00 80.94 487 GLN A N 1
ATOM 4116 C CA . GLN A 1 487 ? 20.807 22.481 6.613 1.00 80.94 487 GLN A CA 1
ATOM 4117 C C . GLN A 1 487 ? 22.286 22.579 6.213 1.00 80.94 487 GLN A C 1
ATOM 4119 O O . GLN A 1 487 ? 23.157 22.630 7.080 1.00 80.94 487 GLN A O 1
ATOM 4124 N N . LEU A 1 488 ? 22.554 22.687 4.912 1.00 86.56 488 LEU A N 1
ATOM 4125 C CA . LEU A 1 488 ? 23.875 22.898 4.318 1.00 86.56 488 LEU A CA 1
ATOM 4126 C C . LEU A 1 488 ? 24.393 24.332 4.505 1.00 86.56 488 LEU A C 1
ATOM 4128 O O . LEU A 1 488 ? 25.494 24.647 4.064 1.00 86.56 488 LEU A O 1
ATOM 4132 N N . LYS A 1 489 ? 23.616 25.207 5.161 1.00 90.31 489 LYS A N 1
ATOM 4133 C CA . LYS A 1 489 ? 23.932 26.627 5.384 1.00 90.31 489 LYS A CA 1
ATOM 4134 C C . LYS A 1 489 ? 24.153 27.431 4.092 1.00 90.31 489 LYS A C 1
ATOM 4136 O O . LYS A 1 489 ? 24.763 28.494 4.141 1.00 90.31 489 LYS A O 1
ATOM 4141 N N . LEU A 1 490 ? 23.608 26.975 2.961 1.00 90.00 490 LEU A N 1
ATOM 4142 C CA . LEU A 1 490 ? 23.610 27.708 1.688 1.00 90.00 490 LEU A CA 1
ATOM 4143 C C . LEU A 1 490 ? 22.679 28.927 1.744 1.00 90.00 490 LEU A C 1
ATOM 4145 O O . LEU A 1 490 ? 22.957 29.957 1.138 1.00 90.00 490 LEU A O 1
ATOM 4149 N N . ILE A 1 491 ? 21.571 28.826 2.489 1.00 92.88 491 ILE A N 1
ATOM 4150 C CA . ILE A 1 491 ? 20.640 29.936 2.735 1.00 92.88 491 ILE A CA 1
ATOM 4151 C C . ILE A 1 491 ? 20.177 29.971 4.193 1.00 92.88 491 ILE A C 1
ATOM 4153 O O . ILE A 1 491 ? 20.147 28.961 4.894 1.00 92.88 491 ILE A O 1
ATOM 4157 N N . SER A 1 492 ? 19.739 31.143 4.657 1.00 92.38 492 SER A N 1
ATOM 4158 C CA . SER A 1 492 ? 19.130 31.272 5.986 1.00 92.38 492 SER A CA 1
ATOM 4159 C C . SER A 1 492 ? 17.688 30.740 6.015 1.00 92.38 492 SER A C 1
ATOM 4161 O O . SER A 1 492 ? 16.976 30.766 5.006 1.00 92.38 492 SER A O 1
ATOM 4163 N N . ARG A 1 493 ? 17.187 30.364 7.204 1.00 88.31 493 ARG A N 1
ATOM 4164 C CA . ARG A 1 493 ? 15.758 30.034 7.408 1.00 88.31 493 ARG A CA 1
ATOM 4165 C C . ARG A 1 493 ? 14.832 31.164 6.948 1.00 88.31 493 ARG A C 1
ATOM 4167 O O . ARG A 1 493 ? 13.789 30.904 6.358 1.00 88.31 493 ARG A O 1
ATOM 4174 N N . ARG A 1 494 ? 15.216 32.421 7.195 1.00 91.75 494 ARG A N 1
ATOM 4175 C CA . ARG A 1 494 ? 14.454 33.601 6.758 1.00 91.75 494 ARG A CA 1
ATOM 4176 C C . ARG A 1 494 ? 14.392 33.681 5.233 1.00 91.75 494 ARG A C 1
ATOM 4178 O O . ARG A 1 494 ? 13.317 33.903 4.684 1.00 91.75 494 ARG A O 1
ATOM 4185 N N . THR A 1 495 ? 15.519 33.448 4.561 1.00 91.38 495 THR A N 1
ATOM 4186 C CA . THR A 1 495 ? 15.609 33.403 3.095 1.00 91.38 495 THR A CA 1
ATOM 4187 C C . THR A 1 495 ? 14.692 32.322 2.533 1.00 91.38 495 THR A C 1
ATOM 4189 O O . THR A 1 495 ? 13.892 32.627 1.653 1.00 91.38 495 THR A O 1
ATOM 4192 N N . LYS A 1 496 ? 14.709 31.109 3.105 1.00 91.25 496 LYS A N 1
ATOM 4193 C CA . LYS A 1 496 ? 13.778 30.032 2.737 1.00 91.25 496 LYS A CA 1
ATOM 4194 C C . LYS A 1 496 ? 12.320 30.500 2.769 1.00 91.25 496 LYS A C 1
ATOM 4196 O O . LYS A 1 496 ? 11.609 30.345 1.783 1.00 91.25 496 LYS A O 1
ATOM 4201 N N . TYR A 1 497 ? 11.857 31.076 3.881 1.00 88.69 497 TYR A N 1
ATOM 4202 C CA . TYR A 1 497 ? 10.454 31.499 4.003 1.00 88.69 497 TYR A CA 1
ATOM 4203 C C . TYR A 1 497 ? 10.078 32.630 3.045 1.00 88.69 497 TYR A C 1
ATOM 4205 O O . TYR A 1 497 ? 8.961 32.644 2.529 1.00 88.69 497 TYR A O 1
ATOM 4213 N N . ASN A 1 498 ? 10.997 33.563 2.795 1.00 89.44 498 ASN A N 1
ATOM 4214 C CA . ASN A 1 498 ? 10.774 34.622 1.817 1.00 89.44 498 ASN A CA 1
ATOM 4215 C C . ASN A 1 498 ? 10.608 34.036 0.412 1.00 89.44 498 ASN A C 1
ATOM 4217 O O . ASN A 1 498 ? 9.659 34.386 -0.284 1.00 89.44 498 ASN A O 1
ATOM 4221 N N . TYR A 1 499 ? 11.485 33.109 0.025 1.00 90.31 499 TYR A N 1
ATOM 4222 C CA . TYR A 1 499 ? 11.465 32.531 -1.313 1.00 90.31 499 TYR A CA 1
ATOM 4223 C C . TYR A 1 499 ? 10.370 31.490 -1.521 1.00 90.31 499 TYR A C 1
ATOM 4225 O O . TYR A 1 499 ? 9.855 31.404 -2.625 1.00 90.31 499 TYR A O 1
ATOM 4233 N N . LEU A 1 500 ? 9.895 30.803 -0.479 1.00 87.12 500 LEU A N 1
ATOM 4234 C CA . LEU A 1 500 ? 8.686 29.977 -0.584 1.00 87.12 500 LEU A CA 1
ATOM 4235 C C . LEU A 1 500 ? 7.480 30.778 -1.095 1.00 87.12 500 LEU A C 1
ATOM 4237 O O . LEU A 1 500 ? 6.743 30.291 -1.946 1.00 87.12 500 LEU A O 1
ATOM 4241 N N . LYS A 1 501 ? 7.306 32.015 -0.609 1.00 87.69 501 LYS A N 1
ATOM 4242 C CA . LYS A 1 501 ? 6.236 32.917 -1.065 1.00 87.69 501 LYS A CA 1
ATOM 4243 C C . LYS A 1 501 ? 6.469 33.432 -2.484 1.00 87.69 501 LYS A C 1
ATOM 4245 O O . LYS A 1 501 ? 5.509 33.700 -3.196 1.00 87.69 501 LYS A O 1
ATOM 4250 N N . VAL A 1 502 ? 7.732 33.615 -2.872 1.00 88.31 502 VAL A N 1
ATOM 4251 C CA . VAL A 1 502 ? 8.102 34.039 -4.230 1.00 88.31 502 VAL A CA 1
ATOM 4252 C C . VAL A 1 502 ? 7.804 32.925 -5.229 1.00 88.31 502 VAL A C 1
ATOM 4254 O O . VAL A 1 502 ? 7.108 33.177 -6.203 1.00 88.31 502 VAL A O 1
ATOM 4257 N N . LEU A 1 503 ? 8.257 31.700 -4.955 1.00 86.56 503 LEU A N 1
ATOM 4258 C CA . LEU A 1 503 ? 8.002 30.535 -5.805 1.00 86.56 503 LEU A CA 1
ATOM 4259 C C . LEU A 1 503 ? 6.499 30.278 -5.950 1.00 86.56 503 LEU A C 1
ATOM 4261 O O . LEU A 1 503 ? 6.015 30.108 -7.058 1.00 86.56 503 LEU A O 1
ATOM 4265 N N . GLU A 1 504 ? 5.744 30.359 -4.850 1.00 84.88 504 GLU A N 1
ATOM 4266 C CA . GLU A 1 504 ? 4.279 30.255 -4.874 1.00 84.88 504 GLU A CA 1
ATOM 4267 C C . GLU A 1 504 ? 3.616 31.321 -5.750 1.00 84.88 504 GLU A C 1
ATOM 4269 O O . GLU A 1 504 ? 2.694 31.015 -6.496 1.00 84.88 504 GLU A O 1
ATOM 4274 N N . ARG A 1 505 ? 4.092 32.570 -5.687 1.00 86.25 505 ARG A N 1
ATOM 4275 C CA . ARG A 1 505 ? 3.554 33.669 -6.500 1.00 86.25 505 ARG A CA 1
ATOM 4276 C C . ARG A 1 505 ? 3.823 33.483 -7.990 1.00 86.25 505 ARG A C 1
ATOM 4278 O O . ARG A 1 505 ? 3.017 33.922 -8.799 1.00 86.25 505 ARG A O 1
ATOM 4285 N N . LEU A 1 506 ? 4.962 32.890 -8.331 1.00 86.12 506 LEU A N 1
ATOM 4286 C CA . LEU A 1 506 ? 5.369 32.643 -9.712 1.00 86.12 506 LEU A CA 1
ATOM 4287 C C . LEU A 1 506 ? 4.831 31.318 -10.265 1.00 86.12 506 LEU A C 1
ATOM 4289 O O . LEU A 1 506 ? 5.172 30.965 -11.390 1.00 86.12 506 LEU A O 1
ATOM 4293 N N . ASP A 1 507 ? 4.042 30.584 -9.476 1.00 82.56 507 ASP A N 1
ATOM 4294 C CA . ASP A 1 507 ? 3.619 29.220 -9.794 1.00 82.56 507 ASP A CA 1
ATOM 4295 C C . ASP A 1 507 ? 4.817 28.331 -10.179 1.00 82.56 507 ASP A C 1
ATOM 4297 O O . ASP A 1 507 ? 4.843 27.677 -11.220 1.00 82.56 507 ASP A O 1
ATOM 4301 N N . ILE A 1 508 ? 5.870 28.396 -9.357 1.00 81.50 508 ILE A N 1
ATOM 4302 C CA . ILE A 1 508 ? 7.071 27.564 -9.458 1.00 81.50 508 ILE A CA 1
ATOM 4303 C C . ILE A 1 508 ? 7.035 26.528 -8.337 1.00 81.50 508 ILE A C 1
ATOM 4305 O O . ILE A 1 508 ? 6.761 26.841 -7.171 1.00 81.50 508 ILE A O 1
ATOM 4309 N N . SER A 1 509 ? 7.363 25.280 -8.675 1.00 72.06 509 SER A N 1
ATOM 4310 C CA . SER A 1 509 ? 7.465 24.187 -7.705 1.00 72.06 509 SER A CA 1
ATOM 4311 C C . SER A 1 509 ? 8.395 24.539 -6.535 1.00 72.06 509 SER A C 1
ATOM 4313 O O . SER A 1 509 ? 9.545 24.941 -6.706 1.00 72.06 509 SER A O 1
ATOM 4315 N N . LYS A 1 510 ? 7.901 24.343 -5.306 1.00 71.25 510 LYS A N 1
ATOM 4316 C CA . LYS A 1 510 ? 8.598 24.715 -4.059 1.00 71.25 510 LYS A CA 1
ATOM 4317 C C . LYS A 1 510 ? 9.784 23.804 -3.715 1.00 71.25 510 LYS A C 1
ATOM 4319 O O . LYS A 1 510 ? 10.581 24.162 -2.849 1.00 71.25 510 LYS A O 1
ATOM 4324 N N . ASN A 1 511 ? 9.871 22.626 -4.338 1.00 62.59 511 ASN A N 1
ATOM 4325 C CA . ASN A 1 511 ? 10.769 21.556 -3.895 1.00 62.59 511 ASN A CA 1
ATOM 4326 C C . ASN A 1 511 ? 11.829 21.162 -4.931 1.00 62.59 511 ASN A C 1
ATOM 4328 O O . ASN A 1 511 ? 12.856 20.612 -4.539 1.00 62.59 511 ASN A O 1
ATOM 4332 N N . THR A 1 512 ? 11.590 21.357 -6.232 1.00 62.22 512 THR A N 1
ATOM 4333 C CA . THR A 1 512 ? 12.459 20.803 -7.286 1.00 62.22 512 THR A CA 1
ATOM 4334 C C . THR A 1 512 ? 12.260 21.526 -8.617 1.00 62.22 512 THR A C 1
ATOM 4336 O O . THR A 1 512 ? 11.129 21.856 -8.968 1.00 62.22 512 THR A O 1
ATOM 4339 N N . ILE A 1 513 ? 13.356 21.727 -9.355 1.00 61.28 513 ILE A N 1
ATOM 4340 C CA . ILE A 1 513 ? 13.404 22.289 -10.714 1.00 61.28 513 ILE A CA 1
ATOM 4341 C C . ILE A 1 513 ? 14.285 21.384 -11.582 1.00 61.28 513 ILE A C 1
ATOM 4343 O O . ILE A 1 513 ? 15.262 20.825 -11.084 1.00 61.28 513 ILE A O 1
ATOM 4347 N N . LEU A 1 514 ? 13.964 21.231 -12.868 1.00 60.28 514 LEU A N 1
ATOM 4348 C CA . LEU A 1 514 ? 14.784 20.436 -13.788 1.00 60.28 514 LEU A CA 1
ATOM 4349 C C . LEU A 1 514 ? 15.844 21.272 -14.496 1.00 60.28 514 LEU A C 1
ATOM 4351 O O . LEU A 1 514 ? 15.610 22.422 -14.863 1.00 60.28 514 LEU A O 1
ATOM 4355 N N . SER A 1 515 ? 16.994 20.651 -14.758 1.00 53.25 515 SER A N 1
ATOM 4356 C CA . SER A 1 515 ? 18.016 21.177 -15.669 1.00 53.25 515 SER A CA 1
ATOM 4357 C C . SER A 1 515 ? 17.802 20.776 -17.134 1.00 53.25 515 SER A C 1
ATOM 4359 O O . SER A 1 515 ? 18.447 21.345 -18.007 1.00 53.25 515 SER A O 1
ATOM 4361 N N . ARG A 1 516 ? 16.941 19.786 -17.429 1.00 56.09 516 ARG A N 1
ATOM 4362 C CA . ARG A 1 516 ? 16.678 19.268 -18.789 1.00 56.09 516 ARG A CA 1
ATOM 4363 C C . ARG A 1 516 ? 15.227 18.801 -18.963 1.00 56.09 516 ARG A C 1
ATOM 4365 O O . ARG A 1 516 ? 14.553 18.505 -17.978 1.00 56.09 516 ARG A O 1
ATOM 4372 N N . ASN A 1 517 ? 14.775 18.690 -20.219 1.00 52.03 517 ASN A N 1
ATOM 4373 C CA . ASN A 1 517 ? 13.516 18.031 -20.600 1.00 52.03 517 ASN A CA 1
ATOM 4374 C C . ASN A 1 517 ? 13.597 16.543 -20.244 1.00 52.03 517 ASN A C 1
ATOM 4376 O O . ASN A 1 517 ? 14.080 15.754 -21.047 1.00 52.03 517 ASN A O 1
ATOM 4380 N N . LEU A 1 518 ? 13.192 16.168 -19.036 1.00 54.59 518 LEU A N 1
ATOM 4381 C CA . LEU A 1 518 ? 13.256 14.769 -18.603 1.00 54.59 518 LEU A CA 1
ATOM 4382 C C . LEU A 1 518 ? 11.883 14.121 -18.455 1.00 54.59 518 LEU A C 1
ATOM 4384 O O . LEU A 1 518 ? 11.797 12.902 -18.452 1.00 54.59 518 LEU A O 1
ATOM 4388 N N . PHE A 1 519 ? 10.806 14.908 -18.381 1.00 58.22 519 PHE A N 1
ATOM 4389 C CA . PHE A 1 519 ? 9.477 14.364 -18.127 1.00 58.22 519 PHE A CA 1
ATOM 4390 C C . PHE A 1 519 ? 8.422 15.103 -18.951 1.00 58.22 519 PHE A C 1
ATOM 4392 O O . PHE A 1 519 ? 8.016 16.213 -18.604 1.00 58.22 519 PHE A O 1
ATOM 4399 N N . GLU A 1 520 ? 7.926 14.473 -20.011 1.00 53.75 520 GLU A N 1
ATOM 4400 C CA . GLU A 1 520 ? 6.481 14.520 -20.209 1.00 53.75 520 GLU A CA 1
ATOM 4401 C C . GLU A 1 520 ? 5.912 13.570 -19.160 1.00 53.75 520 GLU A C 1
ATOM 4403 O O . GLU A 1 520 ? 6.446 12.481 -18.946 1.00 53.75 520 GLU A O 1
ATOM 4408 N N . SER A 1 521 ? 4.921 14.016 -18.387 1.00 50.47 521 SER A N 1
ATOM 4409 C CA . SER A 1 521 ? 4.224 13.090 -17.507 1.00 50.47 521 SER A CA 1
ATOM 4410 C C . SER A 1 521 ? 3.610 12.040 -18.419 1.00 50.47 521 SER A C 1
ATOM 4412 O O . SER A 1 521 ? 2.608 12.338 -19.066 1.00 50.47 521 SER A O 1
ATOM 4414 N N . ASN A 1 522 ? 4.227 10.862 -18.510 1.00 53.97 522 ASN A N 1
ATOM 4415 C CA . ASN A 1 522 ? 3.586 9.737 -19.162 1.00 53.97 522 ASN A CA 1
ATOM 4416 C C . ASN A 1 522 ? 2.240 9.598 -18.456 1.00 53.97 522 ASN A C 1
ATOM 4418 O O . ASN A 1 522 ? 2.191 9.376 -17.237 1.00 53.97 522 ASN A O 1
ATOM 4422 N N . GLU A 1 523 ? 1.158 9.830 -19.198 1.00 62.53 523 GLU A N 1
ATOM 4423 C CA . GLU A 1 523 ? -0.151 9.390 -18.757 1.00 62.53 523 GLU A CA 1
ATOM 4424 C C . GLU A 1 523 ? -0.015 7.928 -18.329 1.00 62.53 523 GLU A C 1
ATOM 4426 O O .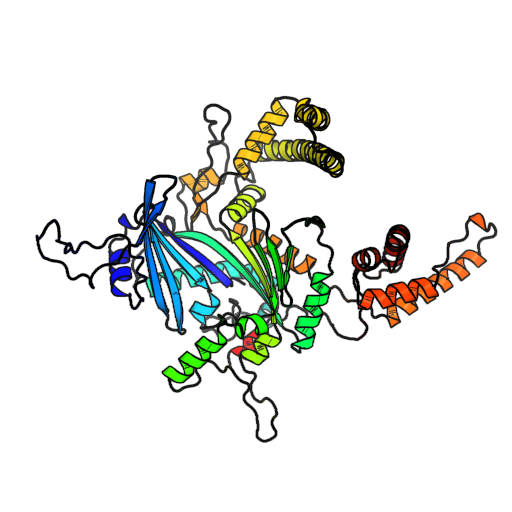 GLU A 1 523 ? 0.848 7.192 -18.817 1.00 62.53 523 GLU A O 1
ATOM 4431 N N . VAL A 1 524 ? -0.801 7.525 -17.334 1.00 71.19 524 VAL A N 1
ATOM 4432 C CA . VAL A 1 524 ? -0.843 6.121 -16.936 1.00 71.19 524 VAL A CA 1
ATOM 4433 C C . VAL A 1 524 ? -1.269 5.331 -18.170 1.00 71.19 524 VAL A C 1
ATOM 4435 O O . VAL A 1 524 ? -2.448 5.331 -18.500 1.00 71.19 524 VAL A O 1
ATOM 4438 N N . ASP A 1 525 ? -0.316 4.694 -18.845 1.00 73.62 525 ASP A N 1
ATOM 4439 C CA . ASP A 1 525 ? -0.568 3.878 -20.021 1.00 73.62 525 ASP A CA 1
ATOM 4440 C C . ASP A 1 525 ? -0.171 2.435 -19.722 1.00 73.62 525 ASP A C 1
ATOM 4442 O O . ASP A 1 525 ? 0.997 2.098 -19.505 1.00 73.62 525 ASP A O 1
ATOM 4446 N N . PHE A 1 526 ? -1.184 1.575 -19.679 1.00 83.00 526 PHE A N 1
ATOM 4447 C CA . PHE A 1 526 ? -0.999 0.154 -19.435 1.00 83.00 526 PHE A CA 1
ATOM 4448 C C . PHE A 1 526 ? -0.610 -0.635 -20.696 1.00 83.00 526 PHE A C 1
ATOM 4450 O O . PHE A 1 526 ? -0.314 -1.823 -20.578 1.00 83.00 526 PHE A O 1
ATOM 4457 N N . THR A 1 527 ? -0.558 -0.017 -21.883 1.00 79.56 527 THR A N 1
ATOM 4458 C CA . THR A 1 527 ? -0.179 -0.707 -23.133 1.00 79.56 527 THR A CA 1
ATOM 4459 C C . THR A 1 527 ? 1.200 -1.346 -23.057 1.00 79.56 527 THR A C 1
ATOM 4461 O O . THR A 1 527 ? 1.356 -2.499 -23.448 1.00 79.56 527 THR A O 1
ATOM 4464 N N . LEU A 1 528 ? 2.158 -0.663 -22.425 1.00 78.81 528 LEU A N 1
ATOM 4465 C CA . LEU A 1 528 ? 3.528 -1.146 -22.224 1.00 78.81 528 LEU A CA 1
ATOM 4466 C C . LEU A 1 528 ? 3.606 -2.465 -21.433 1.00 78.81 528 LEU A C 1
ATOM 4468 O O . LEU A 1 528 ? 4.627 -3.146 -21.458 1.00 78.81 528 LEU A O 1
ATOM 4472 N N . TYR A 1 529 ? 2.545 -2.846 -20.717 1.00 77.38 529 TYR A N 1
ATOM 4473 C CA . TYR A 1 529 ? 2.477 -4.133 -20.021 1.00 77.38 529 TYR A CA 1
ATOM 4474 C C . TYR A 1 529 ? 1.988 -5.277 -20.905 1.00 77.38 529 TYR A C 1
ATOM 4476 O O . TYR A 1 529 ? 2.189 -6.441 -20.550 1.00 77.38 529 TYR A O 1
ATOM 4484 N N . PHE A 1 530 ? 1.301 -4.972 -22.004 1.00 76.62 530 PHE A N 1
ATOM 4485 C CA . PHE A 1 530 ? 0.743 -5.976 -22.907 1.00 76.62 530 PHE A CA 1
ATOM 4486 C C . PHE A 1 530 ? 1.827 -6.558 -23.810 1.00 76.62 530 PHE A C 1
ATOM 4488 O O . PHE A 1 530 ? 1.825 -7.763 -24.050 1.00 76.62 530 PHE A O 1
ATOM 4495 N N . ASP A 1 531 ? 2.806 -5.741 -24.191 1.00 68.69 531 ASP A N 1
ATOM 4496 C CA . ASP A 1 531 ? 3.899 -6.148 -25.078 1.00 68.69 531 ASP A CA 1
ATOM 4497 C C . ASP A 1 531 ? 4.871 -7.139 -24.415 1.00 68.69 531 ASP A C 1
ATOM 4499 O O . ASP A 1 531 ? 5.538 -7.910 -25.095 1.00 68.69 531 ASP A O 1
ATOM 4503 N N . LEU A 1 532 ? 4.878 -7.227 -23.077 1.00 65.19 532 LEU A N 1
ATOM 4504 C CA . LEU A 1 532 ? 5.643 -8.235 -22.325 1.00 65.19 532 LEU A CA 1
ATOM 4505 C C . LEU A 1 532 ? 5.101 -9.672 -22.431 1.00 65.19 532 LEU A C 1
ATOM 4507 O O . LEU A 1 532 ? 5.609 -10.583 -21.760 1.00 65.19 532 LEU A O 1
ATOM 4511 N N . LEU A 1 533 ? 3.995 -9.861 -23.153 1.00 50.22 533 LEU A N 1
ATOM 4512 C CA . LEU A 1 533 ? 3.312 -11.142 -23.345 1.00 50.22 533 LEU A CA 1
ATOM 4513 C C . LEU A 1 533 ? 3.597 -11.794 -24.702 1.00 50.22 533 LEU A C 1
ATOM 4515 O O . LEU A 1 533 ? 3.132 -12.914 -24.916 1.00 50.22 533 LEU A O 1
ATOM 4519 N N . LEU A 1 534 ? 4.345 -11.122 -25.578 1.00 43.22 534 LEU A N 1
ATOM 4520 C CA . LEU A 1 534 ? 4.837 -11.645 -26.854 1.00 43.22 534 LEU A CA 1
ATOM 4521 C C . LEU A 1 534 ? 6.313 -12.020 -26.719 1.00 43.22 534 LEU A C 1
ATOM 4523 O O . LEU A 1 534 ? 6.787 -12.921 -27.446 1.00 43.22 534 LEU A O 1
#

Solvent-accessible surface area (backbone atoms only — not comparable to full-atom values): 30262 Å² total; per-residue (Å²): 61,53,39,32,41,27,40,33,39,42,58,39,85,80,38,60,65,57,56,53,48,65,61,71,62,62,79,54,85,84,84,84,80,90,87,74,98,71,94,72,82,52,56,42,92,89,76,67,46,78,49,65,87,84,77,58,88,75,57,47,70,47,65,38,91,90,72,73,47,72,41,61,38,35,78,47,43,34,79,42,97,35,73,26,71,48,34,38,34,42,33,74,88,80,27,28,40,36,39,52,45,41,52,20,19,58,72,65,42,37,70,87,53,69,46,61,92,50,88,86,45,98,85,60,86,72,61,69,75,52,62,31,34,65,68,50,51,66,72,44,44,54,62,54,50,53,50,50,50,54,51,50,46,40,71,74,47,79,62,61,88,70,65,44,59,37,32,28,57,49,30,42,26,42,38,48,72,48,77,46,96,36,43,67,55,30,53,51,52,49,58,55,43,72,50,52,84,58,96,84,61,61,96,87,47,91,40,59,52,78,50,99,58,33,44,39,39,51,57,100,50,39,42,37,38,38,33,40,39,26,61,49,33,69,33,99,87,23,57,50,67,54,40,56,46,50,22,61,77,68,74,44,82,82,52,58,53,60,64,40,59,49,98,87,66,50,77,76,40,88,8,54,48,63,55,26,32,10,22,35,34,41,37,39,41,41,32,36,64,33,50,25,35,51,36,52,75,68,55,43,22,65,82,28,66,66,56,52,51,28,51,52,41,24,54,58,50,46,57,49,44,57,49,26,53,50,52,43,52,61,61,41,76,83,43,90,72,51,71,71,60,47,46,62,49,36,41,78,53,68,73,46,58,67,69,49,54,50,34,26,51,39,45,50,52,58,49,70,49,65,38,46,27,12,69,35,69,54,72,66,37,51,54,48,43,53,36,62,92,78,48,57,60,46,94,87,62,46,71,60,69,55,52,54,39,65,62,42,66,67,53,55,49,56,50,46,53,53,52,49,55,51,50,57,72,56,50,78,66,86,60,53,42,49,68,59,51,52,48,49,54,55,53,51,36,53,50,38,53,59,54,36,73,75,47,89,55,74,87,74,46,69,83,69,73,62,61,70,62,47,49,54,50,53,56,45,22,54,81,34,28,60,66,52,32,37,75,71,63,76,41,52,72,67,53,44,60,55,45,50,55,50,29,57,73,67,75,40,70,78,46,48,32,30,93,60,99,80,65,76,79,74,68,75,62,46,61,78,65,57,65,78,76,115

Mean predicted aligned error: 10.34 Å

Radius of gyration: 29.11 Å; Cα contacts (8 Å, |Δi|>4): 748; chains: 1; bounding box: 53×107×72 Å

pLDDT: mean 82.57, std 16.35, range [29.3, 98.06]

Secondary structure (DSSP, 8-state):
-EEEEEEEEE-GGG-HHHHHHHHHT--PPPPP----------B-TTT--B--TTSS--PEEEEETTTTEEEEEEEEEEE-TTS-EEEEEEETTTTEEEEEEEHHHHHHS-SSS-SS--TTSTT----HHHHT-HHHHHHHHHHHHHHHHHHHHHHHTTT----TTSEEEEEEEEEEEEE-SSHHHHHHHHHHHHHSPPSSS-TT-TTEEEETTEEEEE-SSEEEEEEEHHHHHHSTTSHHHHHHHHHHHHTS-SS--S-EE-TTS-EEE--HHHHHHTEEEEEEEEEHHHHHHHHHHHTTTTT-HHHHHHHHHHHHHHHHHHHHHHHHHHHHTTSPPPHHHHHHHHHHHHTS-HHHHHHHHHHHHHHHS--EEESS--HHHHHHHH-STT-PEETTTEEP--SEEE--HHHHHHHHHHHHHHHHHH----PPBHHHHHHHHHHHHHHHHHHHHT-S-GGGPPPPP-HHHHHHHHHHTTT--HHHHHHTTSS-HHHHHHHHHHHHHTT--SS--BSS----------GGGTGGG-

Organism: NCBI:txid1639118

Nearest PDB structures (foldseek):
  3me9-assembly1_B  TM=2.071E-01  e=4.020E+00  Homo sapiens
  3rwx-assembly1_A  TM=2.899E-01  e=5.004E+00  Bacteroides fragilis NCTC 9343
  2i9y-assembly1_A  TM=2.052E-01  e=6.577E+00  Arabidopsis thaliana
  5dkz-assembly1_A  TM=1.675E-01  e=5.896E+00  Thermochaetoides thermophila DSM 1495